Protein 3V7N (pdb70)

Secondary structure (DSSP, 8-state):
-EEETTSTTTTS---HHHHTT-PPPTTS--EEESSPPPPPHHHHHHHTT--HHHHHHHHHHHH-SSS-HHHHHHHHHHHS-TTTT----SS--GGGSS-EEEEEEETTEEEEEEE---STTSBTHHHHHHHHHHHHHHHHHTTT--EEEEEE-SSHHHHHHHHHHTT-TTEEEEEEEETT-S-HHHHHHHHT---TTEEEEEEES-HHHHHHHHHHHHT-HHHHHHTTEE--STT-HHHHHHHHHHHHHHHHHT-SSTT--EEEEEGGG-HHHHHHHHHHHHTT--EEEEEEE-TT-HHHHHHHHHSEEE--HHHHHHHHHHTTT-HHHHHHHHHHHHHHSEEETTTTT-THHHHHTTEEEE---HHHHHHHHHHHHHHS-----HHHHHHHHHHTTS--TTS-EEEEE-B-GGGGHHHHHHHHSSPPP--GGGTTGGGS----EEEES-HHHHHHHHHTTS--

Organism: Burkholderia thailandensis (strain ATCC 700388 / DSM 13276 / CCUG 48851 / CIP 106301 / E264) (NCBI:txid271848)

Nearest PDB structures (foldseek):
  3v7n-assembly1_A  TM=1.002E+00  e=3.358E-91  Burkholderia thailandensis E264
  4f4f-assembly2_B  TM=9.110E-01  e=6.147E-44  Brucella melitensis bv. 1 str. 16M
  1kl7-assembly2_B  TM=8.869E-01  e=8.373E-39  Saccharomyces cerevisiae
  8g1y-assembly2_B  TM=8.775E-01  e=2.909E-32  Streptococcus pneumoniae TIGR4
  1vb3-assembly1_A  TM=8.432E-01  e=4.252E-29  Escherichia coli

Solvent-accessible surface area: 18096 Å² total; per-residue (Å²): 69,8,30,1,0,74,27,31,4,122,84,98,127,40,26,4,25,91,10,2,56,3,47,103,5,108,58,26,0,5,27,3,14,57,118,17,19,114,16,58,91,94,46,11,61,171,9,48,120,45,80,2,11,14,1,2,17,46,0,2,37,66,10,4,119,54,7,60,61,78,49,2,75,50,6,0,130,144,3,9,46,40,104,44,0,137,22,19,127,52,81,32,96,20,59,52,4,1,4,37,26,84,25,18,95,31,97,42,0,49,0,4,0,0,2,0,0,2,0,22,0,2,9,19,48,0,0,1,0,19,4,1,0,16,0,0,47,46,14,4,71,126,123,75,61,40,14,5,0,3,12,24,2,62,0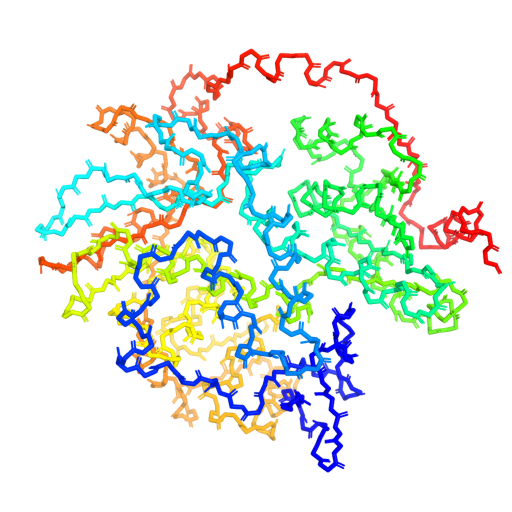,37,36,0,0,1,0,0,26,0,0,91,61,37,134,23,4,59,0,0,4,0,0,3,37,183,129,26,66,68,9,6,24,0,6,0,6,18,10,109,35,116,21,1,29,6,0,0,0,71,12,72,66,90,47,0,82,92,9,35,50,41,1,46,113,43,130,80,17,62,74,106,3,112,31,9,34,7,80,50,16,1,4,4,18,3,1,0,7,0,2,0,0,0,30,0,0,14,52,22,18,89,47,42,137,59,108,0,3,0,0,0,1,37,4,43,22,13,0,0,4,0,0,3,2,0,63,50,0,37,3,23,0,20,75,0,0,0,0,0,32,91,53,98,73,25,11,30,8,12,144,41,0,18,74,181,88,101,28,7,29,11,4,1,0,3,1,1,8,48,86,57,38,72,86,0,71,100,8,60,43,47,39,94,98,84,38,11,19,74,5,57,86,61,59,15,50,76,65,6,68,97,6,0,4,40,29,9,93,1,71,87,74,45,23,10,58,9,0,117,57,0,76,149,166,36,213,22,19,0,0,26,50,0,0,2,0,0,47,0,0,71,93,57,22,148,86,63,16,10,2,0,0,0,2,13,5,12,14,23,2,62,12,69,16,0,111,93,10,26,72,76,105,11,78,88,35,83,80,22,108,44,19,64,92,90,101,72,75,81,89,68,14,71,56,62,27,101,61,0,30,81,24,0,44,77,70,14,80,96

CATH classification: 3.90.1380.10 (+2 more: 3.40.50.1100, 3.40.50.1100)

Radius of gyration: 21.48 Å; Cα contacts (8 Å, |Δi|>4): 936; chains: 1; bounding box: 56×51×53 Å

Foldseek 3Di:
DKAFLQGGDVVHDQFCLNCFLQDHPPVRGFIDDPAQAAQDPVNLQVLLPDFLLVLLLVLVVSRGVPDDSVLSSVLSVVQQALVQLVQDPPPDRSSSVFDWAFQQAAQQATEIAGLLQSGPLFFNLLLQQLSSQSSVLVSQVVVVAAAEEEEEDLFRNVLSNCVNNQPRPRYAYEYEYAAPRHDLLSQLSQFLDPGLRYAFEHAPDHRVLSVVLVVVCVPVVVLCVVLNYTYDPQSGPSSLSSLLSSLSSNLSNSDDDQVAEAEEFAFQQDLSNVSSNLSNVSNPRRYQAYEYQNAPPPQSVCCLVFVKGFQGSSVSVVVCVLVVVDSVVSVVQVVCCVPVGIDGCVVVVSSVVCVVSRYDYDYHYLVQLLVQQLCCCVSRVDGAASRQSSRVSRQSVDDDNRHHYYYYRGGGCQNPQPSVCVNPVDGRDDDPVCPCSSVRDGHHHYDYSDSVRSSVVSVVSRVD

Sequence (464 aa):
NYISTRGAGIGERHTFSDILLGGLAKDGGLYLPSEYPQVSADDELARWRTLPYADLAFEILSKFCDDIAAADLRAITRRTYTADVYRHARRGGNAADITPLTTLGTENGAPVSLLELSNGPTLLAFKDMAMQLLGNLFEYTLAKHGETLNILGATSGDTGSAAEYAMRGKEGVRVFMLSPHKKMSAFQTAQMYSLQDPNIFNLAVNGVFDDCQDIVKAVSNDHAFKAQQKIGTVNSINWARVVAQVVYYFKGYFAATRSNDERVSFTVPSGNFGNVCAGHIARMMGLPIEKLVVATNENDVLDEFFRTGAYRVASNFERFVFDLLGRDPARVVQLFRDVEQKGGFDLAASGDFARVAEFGFVSGRSTHADRIATIRDVFEERRYRTMIDTHTADGLKVAREHLRPGVPMVVLETAQPIKFGESIREALGQEPSRPAAFDGLEALPQRFEVVDANAQQVKDFIAAHTGA

Structure (mmCIF, N/CA/C/O backbone):
data_3V7N
#
_entry.id   3V7N
#
_cell.length_a   55.560
_cell.length_b   90.240
_cell.length_c   98.600
_cell.angle_alpha   90.000
_cell.angle_beta   90.000
_cell.angle_gamma   90.000
#
_symmetry.space_group_name_H-M   'P 21 21 21'
#
loop_
_entity.id
_entity.type
_entity.pdbx_description
1 polymer 'Threonine synthase'
2 non-polymer 'MALONIC ACID'
3 non-polymer 1,2-ETHANEDIOL
4 non-polymer 'BORIC ACID'
5 water water
#
loop_
_atom_site.group_PDB
_atom_site.id
_atom_site.type_symbol
_atom_site.label_atom_id
_atom_site.label_alt_id
_atom_site.label_comp_id
_atom_site.label_asym_id
_atom_site.label_entity_id
_atom_site.label_seq_id
_atom_site.pdbx_PDB_ins_code
_atom_site.Cartn_x
_atom_site.Cartn_y
_atom_site.Cartn_z
_atom_site.occupancy
_atom_site.B_iso_or_equiv
_atom_site.auth_seq_id
_atom_site.auth_comp_id
_atom_site.auth_asym_id
_atom_site.auth_atom_id
_atom_site.pdbx_PDB_model_num
ATOM 1 N N . ASN A 1 6 ? 22.347 8.814 24.276 1.00 21.07 2 ASN A N 1
ATOM 2 C CA . ASN A 1 6 ? 23.203 7.778 23.573 1.00 17.55 2 ASN A CA 1
ATOM 3 C C . ASN A 1 6 ? 22.483 6.602 22.881 1.00 15.34 2 ASN A C 1
ATOM 4 O O . ASN A 1 6 ? 21.614 5.881 23.421 1.00 17.43 2 ASN A O 1
ATOM 9 N N . TYR A 1 7 ? 22.863 6.392 21.640 1.00 12.91 3 TYR A N 1
ATOM 10 C CA . TYR A 1 7 ? 22.228 5.425 20.757 1.00 11.63 3 TYR A CA 1
ATOM 11 C C . TYR A 1 7 ? 23.097 4.168 20.682 1.00 12.10 3 TYR A C 1
ATOM 12 O O . TYR A 1 7 ? 24.313 4.260 20.489 1.00 12.73 3 TYR A O 1
ATOM 21 N N . ILE A 1 8 ? 22.442 3.027 20.918 1.00 12.30 4 ILE A N 1
ATOM 22 C CA . ILE A 1 8 ? 23.073 1.717 20.917 1.00 12.92 4 ILE A CA 1
ATOM 23 C C . ILE A 1 8 ? 22.313 0.781 19.981 1.00 12.52 4 ILE A C 1
ATOM 24 O O . ILE A 1 8 ? 21.195 1.050 19.524 1.00 12.90 4 ILE A O 1
ATOM 29 N N . SER A 1 9 ? 22.844 -0.419 19.788 1.00 13.15 5 SER A N 1
ATOM 30 C CA . SER A 1 9 ? 22.286 -1.369 18.885 1.00 12.56 5 SER A CA 1
ATOM 31 C C . SER A 1 9 ? 21.430 -2.436 19.610 1.00 13.04 5 SER A C 1
ATOM 32 O O . SER A 1 9 ? 21.811 -2.910 20.663 1.00 13.90 5 SER A O 1
ATOM 35 N N . THR A 1 10 ? 20.343 -2.852 18.978 1.00 12.88 6 THR A N 1
ATOM 36 C CA . THR A 1 10 ? 19.570 -3.993 19.445 1.00 13.37 6 THR A CA 1
ATOM 37 C C . THR A 1 10 ? 20.375 -5.278 19.563 1.00 13.88 6 THR A C 1
ATOM 38 O O . THR A 1 10 ? 19.916 -6.196 20.269 1.00 14.35 6 THR A O 1
ATOM 42 N N . ARG A 1 11 ? 21.528 -5.373 18.891 1.00 14.59 7 ARG A N 1
ATOM 43 C CA . ARG A 1 11 ? 22.351 -6.593 18.904 1.00 16.29 7 ARG A CA 1
ATOM 44 C C . ARG A 1 11 ? 23.633 -6.442 19.667 1.00 16.60 7 ARG A C 1
ATOM 45 O O . ARG A 1 11 ? 24.453 -7.419 19.721 1.00 18.90 7 ARG A O 1
ATOM 53 N N . GLY A 1 12 ? 23.851 -5.313 20.317 1.00 17.00 8 GLY A N 1
ATOM 54 C CA . GLY A 1 12 ? 24.906 -5.194 21.321 1.00 18.26 8 GLY A CA 1
ATOM 55 C C . GLY A 1 12 ? 25.956 -4.148 21.076 1.00 18.33 8 GLY A C 1
ATOM 56 O O . GLY A 1 12 ? 26.600 -3.726 22.016 1.00 20.74 8 GLY A O 1
ATOM 57 N N . ALA A 1 13 ? 26.118 -3.721 19.824 1.00 18.35 9 ALA A N 1
ATOM 58 C CA . ALA A 1 13 ? 27.121 -2.677 19.507 1.00 18.10 9 ALA A CA 1
ATOM 59 C C . ALA A 1 13 ? 26.821 -1.332 20.190 1.00 18.55 9 ALA A C 1
ATOM 60 O O . ALA A 1 13 ? 25.668 -1.049 20.587 1.00 18.40 9 ALA A O 1
ATOM 62 N N . GLY A 1 14 ? 27.848 -0.489 20.312 1.00 19.99 10 GLY A N 1
ATOM 63 C CA . GLY A 1 14 ? 27.679 0.884 20.799 1.00 18.83 10 GLY A CA 1
ATOM 64 C C . GLY A 1 14 ? 27.997 1.142 22.237 1.00 19.93 10 GLY A C 1
ATOM 65 O O . GLY A 1 14 ? 28.024 2.280 22.681 1.00 19.21 10 GLY A O 1
ATOM 66 N N . ILE A 1 15 ? 28.265 0.089 23.012 1.00 23.07 11 ILE A N 1
ATOM 67 C CA . ILE A 1 15 ? 28.610 0.290 24.410 1.00 25.26 11 ILE A CA 1
ATOM 68 C C . ILE A 1 15 ? 30.061 0.758 24.443 1.00 23.18 11 ILE A C 1
ATOM 69 O O . ILE A 1 15 ? 30.870 0.232 23.705 1.00 26.35 11 ILE A O 1
ATOM 74 N N . GLY A 1 16 ? 30.365 1.778 25.237 1.00 22.50 12 GLY A N 1
ATOM 75 C CA . GLY A 1 16 ? 31.684 2.371 25.263 1.00 21.83 12 GLY A CA 1
ATOM 76 C C . GLY A 1 16 ? 31.936 3.270 24.062 1.00 20.52 12 GLY A C 1
ATOM 77 O O . GLY A 1 16 ? 33.028 3.718 23.864 1.00 20.48 12 GLY A O 1
ATOM 78 N N . GLU A 1 17 ? 30.908 3.559 23.267 1.00 18.61 13 GLU A N 1
ATOM 79 C CA . GLU A 1 17 ? 31.002 4.495 22.158 1.00 18.38 13 GLU A CA 1
ATOM 80 C C . GLU A 1 17 ? 30.012 5.606 22.381 1.00 18.29 13 GLU A C 1
ATOM 81 O O . GLU A 1 17 ? 29.197 5.550 23.316 1.00 18.19 13 GLU A O 1
ATOM 87 N N . ARG A 1 18 ? 30.048 6.596 21.499 1.00 18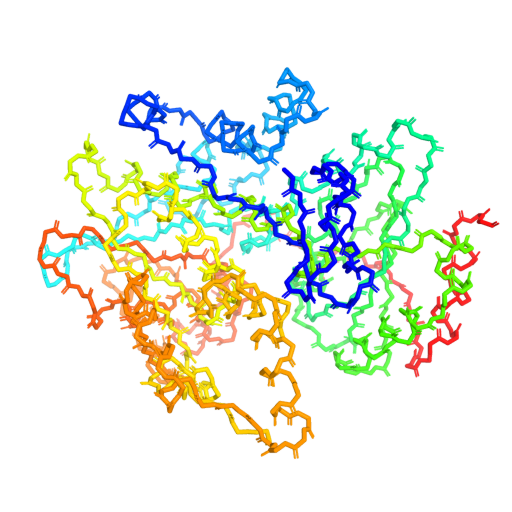.38 14 ARG A N 1
ATOM 88 C CA . ARG A 1 18 ? 29.063 7.678 21.522 1.00 18.87 14 ARG A CA 1
ATOM 89 C C . ARG A 1 18 ? 28.426 7.812 20.151 1.00 17.25 14 ARG A C 1
ATOM 90 O O . ARG A 1 18 ? 29.091 8.183 19.194 1.00 19.85 14 ARG A O 1
ATOM 98 N N . HIS A 1 19 ? 27.127 7.522 20.036 1.00 14.13 15 HIS A N 1
ATOM 99 C CA . HIS A 1 19 ? 26.367 7.784 18.852 1.00 13.84 15 HIS A CA 1
ATOM 100 C C . HIS A 1 19 ? 25.274 8.727 19.249 1.00 12.62 15 HIS A C 1
ATOM 101 O O . HIS A 1 19 ? 24.331 8.356 19.989 1.00 12.45 15 HIS A O 1
ATOM 108 N N . THR A 1 20 ? 25.318 9.952 18.715 1.00 11.87 16 THR A N 1
ATOM 109 C CA . THR A 1 20 ? 24.302 10.933 18.917 1.00 12.19 16 THR A CA 1
ATOM 110 C C . THR A 1 20 ? 23.145 10.680 17.933 1.00 10.80 16 THR A C 1
ATOM 111 O O . THR A 1 20 ? 23.223 9.945 16.952 1.00 10.44 16 THR A O 1
ATOM 115 N N . PHE A 1 21 ? 22.047 11.416 18.140 1.00 11.21 17 PHE A N 1
ATOM 116 C CA . PHE A 1 21 ? 20.937 11.413 17.192 1.00 10.96 17 PHE A CA 1
ATOM 117 C C . PHE A 1 21 ? 21.408 11.790 15.790 1.00 10.90 17 PHE A C 1
ATOM 118 O O . PHE A 1 21 ? 21.069 11.135 14.817 1.00 9.96 17 PHE A O 1
ATOM 126 N N . SER A 1 22 ? 22.228 12.834 15.683 1.00 10.58 18 SER A N 1
ATOM 127 C CA . SER A 1 22 ? 22.712 13.216 14.352 1.00 11.93 18 SER A CA 1
ATOM 128 C C . SER A 1 22 ? 23.641 12.171 13.744 1.00 12.01 18 SER A C 1
ATOM 129 O O . SER A 1 22 ? 23.607 11.958 12.549 1.00 12.23 18 SER A O 1
ATOM 132 N N . ASP A 1 23 ? 24.420 11.495 14.581 1.00 12.07 19 ASP A N 1
ATOM 133 C CA . ASP A 1 23 ? 25.337 10.469 14.073 1.00 12.34 19 ASP A CA 1
ATOM 134 C C . ASP A 1 23 ? 24.566 9.368 13.380 1.00 13.08 19 ASP A C 1
ATOM 135 O O . ASP A 1 23 ? 25.063 8.790 12.406 1.00 14.70 19 ASP A O 1
ATOM 140 N N . ILE A 1 24 ? 23.363 9.020 13.859 1.00 11.87 20 ILE A N 1
ATOM 141 C CA . ILE A 1 24 ? 22.605 7.929 13.281 1.00 12.52 20 ILE A CA 1
ATOM 142 C C . ILE A 1 24 ? 21.462 8.344 12.361 1.00 13.44 20 ILE A C 1
ATOM 143 O O . ILE A 1 24 ? 20.757 7.529 11.801 1.00 14.50 20 ILE A O 1
ATOM 148 N N . LEU A 1 25 ? 21.351 9.647 12.114 1.00 13.71 21 LEU A N 1
ATOM 149 C CA . LEU A 1 25 ? 20.207 10.203 11.447 1.00 14.98 21 LEU A CA 1
ATOM 150 C C . LEU A 1 25 ? 19.930 9.659 10.078 1.00 15.81 21 LEU A C 1
ATOM 151 O O . LEU A 1 25 ? 18.767 9.415 9.706 1.00 18.04 21 LEU A O 1
ATOM 156 N N . LEU A 1 26 ? 20.987 9.466 9.337 1.00 17.84 22 LEU A N 1
ATOM 157 C CA . LEU A 1 26 ? 20.823 9.004 7.986 1.00 20.57 22 LEU A CA 1
ATOM 158 C C . LEU A 1 26 ? 20.264 7.548 7.888 1.00 23.60 22 LEU A C 1
ATOM 159 O O . LEU A 1 26 ? 19.743 7.165 6.843 1.00 25.43 22 LEU A O 1
ATOM 164 N N . GLY A 1 27 ? 20.278 6.783 8.999 1.00 25.15 23 GLY A N 1
ATOM 165 C CA . GLY A 1 27 ? 19.429 5.546 9.162 1.00 27.36 23 GLY A CA 1
ATOM 166 C C . GLY A 1 27 ? 20.124 4.245 8.854 1.00 29.85 23 GLY A C 1
ATOM 167 O O . GLY A 1 27 ? 19.457 3.207 8.642 1.00 31.91 23 GLY A O 1
ATOM 168 N N . GLY A 1 28 ? 21.453 4.261 8.802 1.00 30.42 24 GLY A N 1
ATOM 169 C CA . GLY A 1 28 ? 22.200 2.994 8.618 1.00 27.72 24 GLY A CA 1
ATOM 170 C C . GLY A 1 28 ? 21.890 2.001 9.747 1.00 26.85 24 GLY A C 1
ATOM 171 O O . GLY A 1 28 ? 21.568 2.388 10.880 1.00 24.33 24 GLY A O 1
ATOM 172 N N . LEU A 1 29 ? 22.026 0.708 9.473 1.00 25.07 25 LEU A N 1
ATOM 173 C CA . LEU A 1 29 ? 22.084 -0.257 10.562 1.00 23.96 25 LEU A CA 1
ATOM 174 C C . LEU A 1 29 ? 23.287 0.013 11.474 1.00 22.31 25 LEU A C 1
ATOM 175 O O . LEU A 1 29 ? 24.278 0.648 11.070 1.00 23.90 25 LEU A O 1
ATOM 180 N N . ALA A 1 30 ? 23.274 -0.497 12.701 1.00 19.71 26 ALA A N 1
ATOM 181 C CA . ALA A 1 30 ? 24.474 -0.531 13.490 1.00 19.06 26 ALA A CA 1
ATOM 182 C C . ALA A 1 30 ? 25.481 -1.532 12.894 1.00 18.85 26 ALA A C 1
ATOM 183 O O . ALA A 1 30 ? 25.155 -2.342 12.022 1.00 18.61 26 ALA A O 1
ATOM 185 N N . LYS A 1 31 ? 26.689 -1.462 13.414 1.00 20.14 27 LYS A N 1
ATOM 186 C CA . LYS A 1 31 ? 27.846 -2.197 12.851 1.00 21.83 27 LYS A CA 1
ATOM 187 C C . LYS A 1 31 ? 27.622 -3.697 12.898 1.00 22.34 27 LYS A C 1
ATOM 188 O O . LYS A 1 31 ? 28.179 -4.442 12.102 1.00 24.60 27 LYS A O 1
ATOM 190 N N . ASP A 1 32 ? 26.816 -4.159 13.854 1.00 20.47 28 ASP A N 1
ATOM 191 C CA . ASP A 1 32 ? 26.541 -5.576 14.038 1.00 19.30 28 ASP A CA 1
ATOM 192 C C . ASP A 1 32 ? 25.264 -6.074 13.383 1.00 19.63 28 ASP A C 1
ATOM 193 O O . ASP A 1 32 ? 24.842 -7.181 13.630 1.00 21.91 28 ASP A O 1
ATOM 198 N N . GLY A 1 33 ? 24.644 -5.233 12.571 1.00 19.50 29 GLY A N 1
ATOM 199 C CA . GLY A 1 33 ? 23.438 -5.611 11.870 1.00 19.07 29 GLY A CA 1
ATOM 200 C C . GLY A 1 33 ? 22.143 -5.254 12.617 1.00 18.45 29 GLY A C 1
ATOM 201 O O . GLY A 1 33 ? 21.083 -5.439 1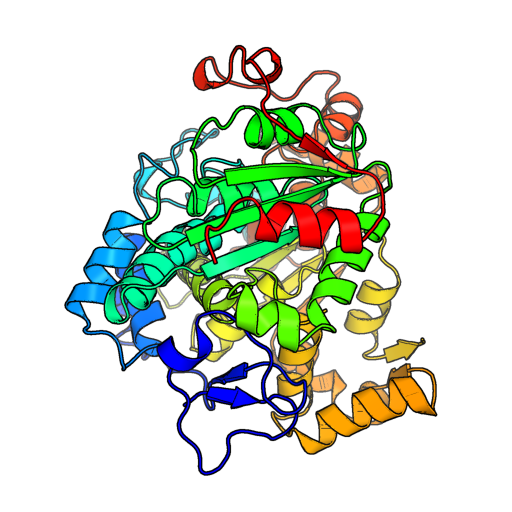2.086 1.00 20.31 29 GLY A O 1
ATOM 202 N N . GLY A 1 34 ? 22.275 -4.791 13.854 1.00 17.79 30 GLY A N 1
ATOM 203 C CA . GLY A 1 34 ? 21.123 -4.380 14.672 1.00 16.87 30 GLY A CA 1
ATOM 204 C C . GLY A 1 34 ? 20.638 -2.995 14.280 1.00 16.57 30 GLY A C 1
ATOM 205 O O . GLY A 1 34 ? 21.161 -2.346 13.380 1.00 16.61 30 GLY A O 1
ATOM 206 N N . LEU A 1 35 ? 19.596 -2.578 14.973 1.00 14.91 31 LEU A N 1
ATOM 207 C CA . LEU A 1 35 ? 18.970 -1.262 14.793 1.00 14.67 31 LEU A CA 1
ATOM 208 C C . LEU A 1 35 ? 19.354 -0.371 15.941 1.00 14.21 31 LEU A C 1
ATOM 209 O O . LEU A 1 35 ? 19.435 -0.800 17.077 1.00 13.58 31 LEU A O 1
ATOM 214 N N . TYR A 1 36 ? 19.533 0.920 15.672 1.00 13.58 32 TYR A N 1
ATOM 215 C CA . TYR A 1 36 ? 19.783 1.827 16.744 1.00 13.70 32 TYR A CA 1
ATOM 216 C C . TYR A 1 36 ? 18.506 2.155 17.535 1.00 13.34 32 TYR A C 1
ATOM 217 O O . TYR A 1 36 ? 17.417 2.335 16.965 1.00 14.13 32 TYR A O 1
ATOM 226 N N . LEU A 1 37 ? 18.698 2.318 18.831 1.00 12.72 33 LEU A N 1
ATOM 227 C CA . LEU A 1 37 ? 17.646 2.699 19.838 1.00 13.80 33 LEU A CA 1
ATOM 228 C C . LEU A 1 37 ? 18.339 3.538 20.869 1.00 12.53 33 LEU A C 1
ATOM 229 O O . LEU A 1 37 ? 19.534 3.390 21.091 1.00 12.68 33 LEU A O 1
ATOM 234 N N . PRO A 1 38 ? 17.601 4.420 21.558 1.00 12.09 34 PRO A N 1
ATOM 235 C CA . PRO A 1 38 ? 18.185 5.132 22.650 1.00 11.88 34 PRO A CA 1
ATOM 236 C C . PRO A 1 38 ? 18.496 4.205 23.856 1.00 12.51 34 PRO A C 1
ATOM 237 O O . PRO A 1 38 ? 17.770 3.263 24.092 1.00 13.17 34 PRO A O 1
ATOM 241 N N . SER A 1 39 ? 19.499 4.543 24.642 1.00 13.81 35 SER A N 1
ATOM 242 C CA . SER A 1 39 ? 19.824 3.729 25.769 1.00 14.51 35 SER A CA 1
ATOM 243 C C . SER A 1 39 ? 18.801 3.846 26.898 1.00 14.42 35 SER A C 1
ATOM 244 O O . SER A 1 39 ? 18.813 3.011 27.796 1.00 15.73 35 SER A O 1
ATOM 247 N N . GLU A 1 40 ? 17.917 4.849 26.866 1.00 12.80 36 GLU A N 1
ATOM 248 C CA . GLU A 1 40 ? 16.792 4.967 27.789 1.00 12.93 36 GLU A CA 1
ATOM 249 C C . GLU A 1 40 ? 15.727 5.688 27.077 1.00 11.53 36 GLU A C 1
ATOM 250 O O . GLU A 1 40 ? 15.978 6.408 26.093 1.00 11.54 36 GLU A O 1
ATOM 256 N N . TYR A 1 41 ? 14.510 5.574 27.549 1.00 10.18 37 TYR A N 1
ATOM 257 C CA . TYR A 1 41 ? 13.414 6.385 27.047 1.00 10.54 37 TYR A CA 1
ATOM 258 C C . TYR A 1 41 ? 13.343 7.620 27.926 1.00 11.19 37 TYR A C 1
ATOM 259 O O . TYR A 1 41 ? 13.201 7.511 29.150 1.00 11.22 37 TYR A O 1
ATOM 268 N N . PRO A 1 42 ? 13.464 8.819 27.351 1.00 11.97 38 PRO A N 1
ATOM 269 C CA . PRO A 1 42 ? 13.339 10.048 28.136 1.00 12.64 38 PRO A CA 1
ATOM 270 C C . PRO A 1 42 ? 11.992 10.200 28.782 1.00 12.38 38 PRO A C 1
ATOM 271 O O . PRO A 1 42 ? 10.976 9.831 28.228 1.00 13.84 38 PRO A O 1
ATOM 275 N N . GLN A 1 43 ? 11.960 10.645 30.020 1.00 11.77 39 GLN A N 1
ATOM 276 C CA . GLN A 1 43 ? 10.755 10.700 30.824 1.00 11.83 39 GLN A CA 1
ATOM 277 C C . GLN A 1 43 ? 10.148 12.089 30.799 1.00 12.92 39 GLN A C 1
ATOM 278 O O . GLN A 1 43 ? 10.906 13.067 30.770 1.00 16.08 39 GLN A O 1
ATOM 284 N N . VAL A 1 44 ? 8.845 12.157 30.688 1.00 11.24 40 VAL A N 1
ATOM 285 C CA . VAL A 1 44 ? 8.093 13.401 30.726 1.00 11.28 40 VAL A CA 1
ATOM 286 C C . VAL A 1 44 ? 7.480 13.561 32.110 1.00 11.99 40 VAL A C 1
ATOM 287 O O . VAL A 1 44 ? 6.706 12.730 32.525 1.00 12.74 40 VAL A O 1
ATOM 291 N N . SER A 1 45 ? 7.864 14.585 32.852 1.00 12.42 41 SER A N 1
ATOM 292 C CA . SER A 1 45 ? 7.332 14.775 34.184 1.00 13.20 41 SER A CA 1
ATOM 293 C C . SER A 1 45 ? 5.908 15.241 34.126 1.00 13.66 41 SER A C 1
ATOM 294 O O . SER A 1 45 ? 5.423 15.683 33.092 1.00 12.29 41 SER A O 1
ATOM 297 N N . ALA A 1 46 ? 5.220 15.160 35.263 1.00 13.99 42 ALA A N 1
ATOM 298 C CA . ALA A 1 46 ? 3.880 15.688 35.357 1.00 14.26 42 ALA A CA 1
ATOM 299 C C . ALA A 1 46 ? 3.828 17.162 35.007 1.00 14.52 42 ALA A C 1
ATOM 300 O O . ALA A 1 46 ? 2.936 17.628 34.333 1.00 14.30 42 ALA A O 1
ATOM 302 N N . ASP A 1 47 ? 4.816 17.929 35.443 1.00 15.48 43 ASP A N 1
ATOM 303 C CA A ASP A 1 47 ? 4.854 19.349 35.102 0.50 15.56 43 ASP A CA 1
ATOM 304 C CA B ASP A 1 47 ? 4.856 19.350 35.099 0.50 15.99 43 ASP A CA 1
ATOM 305 C C . ASP A 1 47 ? 5.048 19.587 33.599 1.00 14.71 43 ASP A C 1
ATOM 306 O O . ASP A 1 47 ? 4.390 20.425 33.021 1.00 15.08 43 ASP A O 1
ATOM 315 N N . GLU A 1 48 ? 5.964 18.824 32.996 1.00 13.30 44 GLU A N 1
ATOM 316 C CA . GLU A 1 48 ? 6.155 18.919 31.555 1.00 12.54 44 GLU A CA 1
ATOM 317 C C . GLU A 1 48 ? 4.866 18.563 30.784 1.00 11.69 44 GLU A C 1
ATOM 318 O O . GLU A 1 48 ? 4.458 19.279 29.881 1.00 10.79 44 GLU A O 1
ATOM 324 N N . LEU A 1 49 ? 4.253 17.447 31.152 1.00 11.04 45 LEU A N 1
ATOM 325 C CA . LEU A 1 49 ? 3.029 17.056 30.461 1.00 11.01 45 LEU A CA 1
ATOM 326 C C . LEU A 1 49 ? 1.933 18.132 30.548 1.00 10.83 45 LEU A C 1
ATOM 327 O O . LEU A 1 49 ? 1.212 18.368 29.600 1.00 11.04 45 LEU A O 1
ATOM 332 N N . ALA A 1 50 ? 1.842 18.777 31.716 1.00 11.72 46 ALA A N 1
ATOM 333 C CA . ALA A 1 50 ? 0.891 19.847 31.878 1.00 12.15 46 ALA A CA 1
ATOM 334 C C . ALA A 1 50 ? 1.195 21.047 30.956 1.00 13.13 46 ALA A C 1
ATOM 335 O O . ALA A 1 50 ? 0.316 21.586 30.327 1.00 14.80 46 ALA A O 1
ATOM 337 N N . ARG A 1 51 ? 2.486 21.403 30.908 1.00 13.62 47 ARG A N 1
ATOM 338 C CA . ARG A 1 51 ? 2.929 22.490 30.056 1.00 14.94 47 ARG A CA 1
ATOM 339 C C . ARG A 1 51 ? 2.708 22.198 28.582 1.00 13.82 47 ARG A C 1
ATOM 340 O O . ARG A 1 51 ? 2.392 23.088 27.814 1.00 15.76 47 ARG A O 1
ATOM 348 N N . TRP A 1 52 ? 2.853 20.937 28.162 1.00 11.31 48 TRP A N 1
ATOM 349 C CA . TRP A 1 52 ? 2.792 20.594 26.752 1.00 10.66 48 TRP A CA 1
ATOM 350 C C . TRP A 1 52 ? 1.392 20.515 26.177 1.00 10.23 48 TRP A C 1
ATOM 351 O O . TRP A 1 52 ? 1.183 20.571 24.994 1.00 9.75 48 TRP A O 1
ATOM 362 N N . ARG A 1 53 ? 0.401 20.365 27.063 1.00 10.61 49 ARG A N 1
ATOM 363 C CA . ARG A 1 53 ? -1.007 20.175 26.650 1.00 11.04 49 ARG A CA 1
ATOM 364 C C . ARG A 1 53 ? -1.457 21.214 25.675 1.00 11.14 49 ARG A C 1
ATOM 365 O O . ARG A 1 53 ? -2.179 20.921 24.723 1.00 12.37 49 ARG A O 1
ATOM 373 N N . THR A 1 54 ? -1.073 22.457 25.875 1.00 10.88 50 THR A N 1
ATOM 374 C CA . THR A 1 54 ? -1.589 23.521 25.030 1.00 11.71 50 THR A CA 1
ATOM 375 C C . THR A 1 54 ? -0.666 23.885 23.877 1.00 11.65 50 THR A C 1
ATOM 376 O O . THR A 1 54 ? -0.937 24.831 23.126 1.00 13.27 50 THR A O 1
ATOM 380 N N . LEU A 1 55 ? 0.405 23.133 23.627 1.00 9.78 51 LEU A N 1
ATOM 381 C CA . LEU A 1 55 ? 1.315 23.510 22.558 1.00 9.54 51 LEU A CA 1
ATOM 382 C C . LEU A 1 55 ? 0.782 23.214 21.174 1.00 8.99 51 LEU A C 1
ATOM 383 O O . LEU A 1 55 ? 0.183 22.157 20.939 1.00 9.33 51 LEU A O 1
ATOM 388 N N . PRO A 1 56 ? 1.007 24.144 20.252 1.00 8.78 52 PRO A N 1
ATOM 389 C CA . PRO A 1 56 ? 0.769 23.803 18.830 1.00 8.52 52 PRO A CA 1
ATOM 390 C C . PRO A 1 56 ? 1.659 22.632 18.401 1.00 7.66 52 PRO A C 1
ATOM 391 O O . PRO A 1 56 ? 2.734 22.384 18.975 1.00 7.59 52 PRO A O 1
ATOM 395 N N . TYR A 1 57 ? 1.226 21.936 17.341 1.00 6.74 53 TYR A N 1
ATOM 396 C CA . TYR A 1 57 ? 1.916 20.713 16.892 1.00 6.46 53 TYR A CA 1
ATOM 397 C C . TYR A 1 57 ? 3.389 20.922 16.737 1.00 6.28 53 TYR A C 1
ATOM 398 O O . TYR A 1 57 ? 4.174 20.118 17.224 1.00 5.82 53 TYR A O 1
ATOM 407 N N . ALA A 1 58 ? 3.814 21.980 16.044 1.00 6.29 54 ALA A N 1
ATOM 408 C CA . ALA A 1 58 ? 5.252 22.138 15.808 1.00 6.33 54 ALA A CA 1
ATOM 409 C C . ALA A 1 58 ? 6.056 22.276 17.084 1.00 6.79 54 ALA A C 1
ATOM 410 O O . ALA A 1 58 ? 7.210 21.811 17.159 1.00 7.13 54 ALA A O 1
ATOM 412 N N . ASP A 1 59 ? 5.495 22.946 18.060 1.00 7.13 55 ASP A N 1
ATOM 413 C CA . ASP A 1 59 ? 6.196 23.154 19.337 1.00 7.78 55 ASP A CA 1
ATOM 414 C C . ASP A 1 59 ? 6.165 21.893 20.192 1.00 7.59 55 ASP A C 1
ATOM 415 O O . ASP A 1 59 ? 7.159 21.576 20.888 1.00 7.78 55 ASP A O 1
ATOM 420 N N . LEU A 1 60 ? 5.079 21.130 20.136 1.00 7.30 56 LEU A N 1
ATOM 421 C CA . LEU A 1 60 ? 5.035 19.829 20.775 1.00 7.53 56 LEU A CA 1
ATOM 422 C C . LEU A 1 60 ? 6.092 18.907 20.141 1.00 7.15 56 LEU A C 1
ATOM 423 O O . LEU A 1 60 ? 6.804 18.166 20.854 1.00 7.36 56 LEU A O 1
ATOM 428 N N . ALA A 1 61 ? 6.173 18.922 18.816 1.00 6.72 57 ALA A N 1
ATOM 429 C CA . ALA A 1 61 ? 7.210 18.185 18.125 1.00 6.67 57 ALA A CA 1
ATOM 430 C C . ALA A 1 61 ? 8.593 18.579 18.576 1.00 7.04 57 ALA A C 1
ATOM 431 O O . ALA A 1 61 ? 9.487 17.725 18.775 1.00 7.79 57 ALA A O 1
ATOM 433 N N . PHE A 1 62 ? 8.843 19.872 18.713 1.00 7.09 58 PHE A N 1
ATOM 434 C CA . PHE A 1 62 ? 10.137 20.341 19.258 1.00 7.72 58 PHE A CA 1
ATOM 435 C C . PHE A 1 62 ? 10.409 19.745 20.628 1.00 7.93 58 PHE A C 1
ATOM 436 O O . PHE A 1 62 ? 11.523 19.264 20.878 1.00 8.09 58 PHE A O 1
ATOM 444 N N . GLU A 1 63 ? 9.448 19.760 21.516 1.00 8.12 59 GLU A N 1
ATOM 445 C CA . GLU A 1 63 ? 9.666 19.246 22.840 1.00 8.87 59 GLU A CA 1
ATOM 446 C C . GLU A 1 63 ? 10.045 17.791 22.833 1.00 9.56 59 GLU A C 1
ATOM 447 O O . GLU A 1 63 ? 10.964 17.320 23.550 1.00 10.04 59 GLU A O 1
ATOM 453 N N . ILE A 1 64 ? 9.340 16.995 22.064 1.00 9.90 60 ILE A N 1
ATOM 454 C CA . ILE A 1 64 ? 9.620 15.551 21.982 1.00 10.59 60 ILE A CA 1
ATOM 455 C C . ILE A 1 64 ? 10.944 15.307 21.253 1.00 10.69 60 ILE A C 1
ATOM 456 O O . ILE A 1 64 ? 11.768 14.483 21.761 1.00 10.83 60 ILE A O 1
ATOM 461 N N . LEU A 1 65 ? 11.210 15.930 20.125 1.00 10.17 61 LEU A N 1
ATOM 462 C CA . LEU A 1 65 ? 12.456 15.722 19.406 1.00 11.14 61 LEU A CA 1
ATOM 463 C C . LEU A 1 65 ? 13.615 16.109 20.326 1.00 9.81 61 LEU A C 1
ATOM 464 O O . LEU A 1 65 ? 14.647 15.426 20.318 1.00 9.23 61 LEU A O 1
ATOM 469 N N . SER A 1 66 ? 13.471 17.159 21.123 1.00 9.72 62 SER A N 1
ATOM 470 C CA . SER A 1 66 ? 14.522 17.644 22.023 1.00 10.82 62 SER A CA 1
ATOM 471 C C . SER A 1 66 ? 14.871 16.546 23.051 1.00 11.05 62 SER A C 1
ATOM 472 O O . SER A 1 66 ? 16.028 16.485 23.494 1.00 12.33 62 SER A O 1
ATOM 475 N N . LYS A 1 67 ? 13.903 15.743 23.485 1.00 10.29 63 LYS A N 1
ATOM 476 C CA . LYS A 1 67 ? 14.191 14.654 24.415 1.00 11.72 63 LYS A CA 1
ATOM 477 C C . LYS A 1 67 ? 15.104 13.617 23.787 1.00 11.36 63 LYS A C 1
ATOM 478 O O . LYS A 1 67 ? 15.773 12.907 24.544 1.00 12.98 63 LYS A O 1
ATOM 484 N N . PHE A 1 68 ? 15.037 13.434 22.484 1.00 10.29 64 PHE A N 1
ATOM 485 C CA . PHE A 1 68 ? 15.793 12.409 21.757 1.00 10.39 64 PHE A CA 1
ATOM 486 C C . PHE A 1 68 ? 17.077 12.906 21.092 1.00 12.06 64 PHE A C 1
ATOM 487 O O . PHE A 1 68 ? 17.889 12.098 20.590 1.00 11.65 64 PHE A O 1
ATOM 495 N N . CYS A 1 69 ? 17.236 14.222 21.016 1.00 13.27 65 CYS A N 1
ATOM 496 C CA . CYS A 1 69 ? 18.373 14.855 20.348 1.00 15.36 65 CYS A CA 1
ATOM 497 C C . CYS A 1 69 ? 18.893 15.968 21.227 1.00 17.46 65 CYS A C 1
ATOM 498 O O . CYS A 1 69 ? 18.207 16.976 21.385 1.00 19.17 65 CYS A O 1
ATOM 501 N N . ASP A 1 70 ? 20.079 15.759 21.807 1.00 19.05 66 ASP A N 1
ATOM 502 C CA . ASP A 1 70 ? 20.767 16.795 22.569 1.00 21.15 66 ASP A CA 1
ATOM 503 C C . ASP A 1 70 ? 21.926 17.401 21.787 1.00 20.42 66 ASP A C 1
ATOM 504 O O . ASP A 1 70 ? 22.621 18.288 22.308 1.00 20.79 66 ASP A O 1
ATOM 509 N N . ASP A 1 71 ? 22.143 16.970 20.552 1.00 18.68 67 ASP A N 1
ATOM 510 C CA . ASP A 1 71 ? 23.335 17.463 19.813 1.00 18.14 67 ASP A CA 1
ATOM 511 C C . ASP A 1 71 ? 23.071 18.583 18.833 1.00 17.77 67 ASP A C 1
ATOM 512 O O . ASP A 1 71 ? 24.016 19.223 18.364 1.00 20.20 67 ASP A O 1
ATOM 517 N N . ILE A 1 72 ? 21.799 18.777 18.470 1.00 13.91 68 ILE A N 1
ATOM 518 C CA . ILE A 1 72 ? 21.328 19.893 17.629 1.00 13.79 68 ILE A CA 1
ATOM 519 C C . ILE A 1 72 ? 20.828 21.001 18.560 1.00 12.40 68 ILE A C 1
ATOM 520 O O . ILE A 1 72 ? 20.019 20.768 19.466 1.00 13.36 68 ILE A O 1
ATOM 525 N N . ALA A 1 73 ? 21.328 22.209 18.353 1.00 11.82 69 ALA A N 1
ATOM 526 C CA . ALA A 1 73 ? 20.915 23.383 19.104 1.00 11.46 69 ALA A CA 1
ATOM 527 C C . ALA A 1 73 ? 19.387 23.464 19.162 1.00 11.16 69 ALA A C 1
ATOM 528 O O . ALA A 1 73 ? 18.701 23.275 18.168 1.00 10.08 69 ALA A O 1
ATOM 530 N N . ALA A 1 74 ? 18.860 23.757 20.326 1.00 11.23 70 ALA A N 1
ATOM 531 C CA . ALA A 1 74 ? 17.413 23.837 20.531 1.00 10.56 70 ALA A CA 1
ATOM 532 C C . ALA A 1 74 ? 16.768 24.779 19.536 1.00 10.61 70 ALA A C 1
ATOM 533 O O . ALA A 1 74 ? 15.723 24.442 18.979 1.00 10.35 70 ALA A O 1
ATOM 535 N N . ALA A 1 75 ? 17.329 25.950 19.331 1.00 10.28 71 ALA A N 1
ATOM 536 C CA . ALA A 1 75 ? 16.749 26.893 18.404 1.00 9.50 71 ALA A CA 1
ATOM 537 C C . ALA A 1 75 ? 16.626 26.313 16.977 1.00 9.11 71 ALA A C 1
ATOM 538 O O . ALA A 1 75 ? 15.673 26.620 16.263 1.00 9.50 71 ALA A O 1
ATOM 540 N N . ASP A 1 76 ? 17.572 25.491 16.606 1.00 8.92 72 ASP A N 1
ATOM 541 C CA . ASP A 1 76 ? 17.609 24.913 15.251 1.00 8.51 72 ASP A CA 1
ATOM 542 C C . ASP A 1 76 ? 16.534 23.827 15.182 1.00 8.30 72 ASP A C 1
ATOM 543 O O . ASP A 1 76 ? 15.807 23.763 14.186 1.00 8.39 72 ASP A O 1
ATOM 548 N N . LEU A 1 77 ? 16.391 23.005 16.200 1.00 8.37 73 LEU A N 1
ATOM 549 C CA . LEU A 1 77 ? 15.307 22.019 16.230 1.00 8.37 73 LEU A CA 1
ATOM 550 C C . LEU A 1 77 ? 13.955 22.700 16.165 1.00 8.23 73 LEU A C 1
ATOM 551 O O . LEU A 1 77 ? 13.091 22.235 15.383 1.00 7.47 73 LEU A O 1
ATOM 556 N N . ARG A 1 78 ? 13.750 23.794 16.867 1.00 8.56 74 ARG A N 1
ATOM 557 C CA . ARG A 1 78 ? 12.470 24.494 16.781 1.00 8.78 74 ARG A CA 1
ATOM 558 C C . ARG A 1 78 ? 12.223 25.080 15.394 1.00 8.04 74 ARG A C 1
ATOM 559 O O . ARG A 1 78 ? 11.121 25.027 14.853 1.00 7.91 74 ARG A O 1
ATOM 567 N N . ALA A 1 79 ? 13.257 25.651 14.792 1.00 7.68 75 ALA A N 1
ATOM 568 C CA . ALA A 1 79 ? 13.121 26.142 13.431 1.00 7.22 75 ALA A CA 1
ATOM 569 C C . ALA A 1 79 ? 12.738 25.028 12.471 1.00 6.87 75 ALA A C 1
ATOM 570 O O . ALA A 1 79 ? 11.909 25.201 11.571 1.00 7.37 75 ALA A O 1
ATOM 572 N N . ILE A 1 80 ? 13.349 23.874 12.653 1.00 6.65 76 ILE A N 1
ATOM 573 C CA . ILE A 1 80 ? 13.060 22.692 11.793 1.00 6.84 76 ILE A CA 1
ATOM 574 C C . ILE A 1 80 ? 11.616 22.237 11.971 1.00 6.66 76 ILE A C 1
ATOM 575 O O . ILE A 1 80 ? 10.925 21.994 10.988 1.00 6.85 76 ILE A O 1
ATOM 580 N N . THR A 1 81 ? 11.158 22.067 13.229 1.00 6.31 77 THR A N 1
ATOM 581 C CA . THR A 1 81 ? 9.780 21.582 13.377 1.00 6.33 77 THR A CA 1
ATOM 582 C C . THR A 1 81 ? 8.756 22.620 12.945 1.00 6.61 77 THR A C 1
ATOM 583 O O . THR A 1 81 ? 7.693 22.247 12.408 1.00 6.75 77 THR A O 1
ATOM 587 N N . ARG A 1 82 ? 9.005 23.885 13.197 1.00 7.07 78 ARG A N 1
ATOM 588 C CA . ARG A 1 82 ? 8.079 24.918 12.762 1.00 7.62 78 ARG A CA 1
ATOM 589 C C . ARG A 1 82 ? 8.016 25.039 11.257 1.00 7.78 78 ARG A C 1
ATOM 590 O O . ARG A 1 82 ? 6.951 25.332 10.682 1.00 8.68 78 ARG A O 1
ATOM 598 N N . ARG A 1 83 ? 9.125 24.846 10.558 1.00 7.42 79 ARG A N 1
ATOM 599 C CA . ARG A 1 83 ? 9.120 24.829 9.081 1.00 7.69 79 ARG A CA 1
ATOM 600 C C . ARG A 1 83 ? 8.361 23.615 8.574 1.00 7.32 79 ARG A C 1
ATOM 601 O O . ARG A 1 83 ? 7.654 23.658 7.545 1.00 8.31 79 ARG A O 1
ATOM 609 N N . THR A 1 84 ? 8.499 22.482 9.262 1.00 6.89 80 THR A N 1
ATOM 610 C CA . THR A 1 84 ? 7.933 21.220 8.791 1.00 6.58 80 THR A CA 1
ATOM 611 C C . THR A 1 84 ? 6.434 21.169 8.959 1.00 6.49 80 THR A C 1
ATOM 612 O O . THR A 1 84 ? 5.714 20.828 8.007 1.00 6.85 80 THR A O 1
ATOM 616 N N . TYR A 1 85 ? 5.913 21.493 10.148 1.00 6.09 81 TYR A N 1
ATOM 617 C CA . TYR A 1 85 ? 4.512 21.227 10.513 1.00 6.31 81 TYR A CA 1
ATOM 618 C C . TYR A 1 85 ? 3.667 22.474 10.403 1.00 6.54 81 TYR A C 1
ATOM 619 O O . TYR A 1 85 ? 3.506 23.199 11.378 1.00 7.37 81 TYR A O 1
ATOM 628 N N . THR A 1 86 ? 3.190 22.761 9.177 1.00 6.55 82 THR A N 1
ATOM 629 C CA . THR A 1 86 ? 2.358 23.932 8.920 1.00 6.81 82 THR A CA 1
ATOM 630 C C . THR A 1 86 ? 1.037 23.488 8.299 1.00 7.01 82 THR A C 1
ATOM 631 O O . THR A 1 86 ? 0.936 22.443 7.673 1.00 6.77 82 THR A O 1
ATOM 635 N N . ALA A 1 87 ? 0.056 24.357 8.446 1.00 7.36 83 ALA A N 1
ATOM 636 C CA . ALA A 1 87 ? -1.254 24.139 7.844 1.00 7.52 83 ALA A CA 1
ATOM 637 C C . ALA A 1 87 ? -1.169 24.011 6.341 1.00 8.00 83 ALA A C 1
ATOM 638 O O . ALA A 1 87 ? -1.933 23.271 5.704 1.00 7.98 83 ALA A O 1
ATOM 640 N N . ASP A 1 88 ? -0.285 24.785 5.713 1.00 8.07 84 ASP A N 1
ATOM 641 C CA . ASP A 1 88 ? -0.122 24.683 4.277 1.00 9.12 84 ASP A CA 1
ATOM 642 C C . ASP A 1 88 ? 0.329 23.335 3.800 1.00 8.33 84 ASP A C 1
ATOM 643 O O . ASP A 1 88 ? -0.075 22.874 2.733 1.00 9.66 84 ASP A O 1
ATOM 648 N N . VAL A 1 89 ? 1.246 22.688 4.549 1.00 7.12 85 VAL A N 1
ATOM 649 C CA . VAL A 1 89 ? 1.689 21.368 4.137 1.00 7.13 85 VAL A CA 1
ATOM 650 C C . VAL A 1 89 ? 0.608 20.321 4.459 1.00 7.31 85 VAL A C 1
ATOM 651 O O . VAL A 1 89 ? 0.359 19.437 3.627 1.00 8.15 85 VAL A O 1
ATOM 655 N N . TYR A 1 90 ? -0.034 20.430 5.608 1.00 6.34 86 TYR A N 1
ATOM 656 C CA . TYR A 1 90 ? -1.000 19.430 6.083 1.00 6.39 86 TYR A CA 1
ATOM 657 C C . TYR A 1 90 ? -2.425 19.926 5.807 1.00 6.98 86 TYR A C 1
ATOM 658 O O . TYR A 1 90 ? -3.298 19.972 6.677 1.00 7.45 86 TYR A O 1
ATOM 667 N N . ARG A 1 91 ? -2.640 20.340 4.551 1.00 6.86 87 ARG A N 1
ATOM 668 C CA . ARG A 1 91 ? -3.800 21.151 4.138 1.00 7.59 87 ARG A CA 1
ATOM 669 C C . ARG A 1 91 ? -5.032 20.323 3.826 1.00 7.84 87 ARG A C 1
ATOM 670 O O . ARG A 1 91 ? -6.139 20.897 3.718 1.00 8.40 87 ARG A O 1
ATOM 678 N N . HIS A 1 92 ? -4.951 18.997 3.669 1.00 7.22 88 HIS A N 1
ATOM 679 C CA . HIS A 1 92 ? -6.065 18.224 3.119 1.00 8.03 88 HIS A CA 1
ATOM 680 C C . HIS A 1 92 ? -6.996 17.696 4.185 1.00 8.90 88 HIS A C 1
ATOM 681 O O . HIS A 1 92 ? -7.284 16.517 4.243 1.00 9.71 88 HIS A O 1
ATOM 688 N N . ALA A 1 93 ? -7.454 18.573 5.046 1.00 9.23 89 ALA A N 1
ATOM 689 C CA . ALA A 1 93 ? -8.409 18.213 6.099 1.00 10.18 89 ALA A CA 1
ATOM 690 C C . ALA A 1 93 ? -9.800 18.082 5.469 1.00 11.92 89 ALA A C 1
ATOM 691 O O . ALA A 1 93 ? -10.322 19.053 4.833 1.00 16.32 89 ALA A O 1
ATOM 693 N N . ARG A 1 94 ? -10.380 16.914 5.489 1.00 11.58 90 ARG A N 1
ATOM 694 C CA . ARG A 1 94 ? -11.609 16.640 4.711 1.00 13.59 90 ARG A CA 1
ATOM 695 C C . ARG A 1 94 ? -12.846 16.633 5.567 1.00 13.07 90 ARG A C 1
ATOM 696 O O . ARG A 1 94 ? -13.971 16.509 5.013 1.00 16.23 90 ARG A O 1
ATOM 704 N N . ARG A 1 95 ? -12.744 16.822 6.861 1.00 10.74 91 ARG A N 1
ATOM 705 C CA . ARG A 1 95 ? -13.944 16.706 7.752 1.00 11.18 91 ARG A CA 1
ATOM 706 C C . ARG A 1 95 ? -14.229 17.990 8.502 1.00 11.88 91 ARG A C 1
ATOM 707 O O . ARG A 1 95 ? -14.754 17.987 9.617 1.00 14.12 91 ARG A O 1
ATOM 715 N N . GLY A 1 96 ? -13.836 19.112 7.917 1.00 11.35 92 GLY A N 1
ATOM 716 C CA . GLY A 1 96 ? -14.092 20.395 8.550 1.00 11.42 92 GLY A CA 1
ATOM 717 C C . GLY A 1 96 ? -13.122 20.801 9.632 1.00 11.10 92 GLY A C 1
ATOM 718 O O . GLY A 1 96 ? -13.340 21.735 10.384 1.00 12.82 92 GLY A O 1
ATOM 719 N N . GLY A 1 97 ? -12.027 20.051 9.739 1.00 10.14 93 GLY A N 1
ATOM 720 C CA . GLY A 1 97 ? -11.037 20.299 10.742 1.00 9.94 93 GLY A CA 1
ATOM 721 C C . GLY A 1 97 ? -10.145 21.487 10.438 1.00 9.91 93 GLY A C 1
ATOM 722 O O . GLY A 1 97 ? -10.084 21.953 9.327 1.00 10.60 93 GLY A O 1
ATOM 723 N N . ASN A 1 98 ? -9.458 21.935 11.476 1.00 9.33 94 ASN A N 1
ATOM 724 C CA . ASN A 1 98 ? -8.495 23.046 11.356 1.00 8.91 94 ASN A CA 1
ATOM 725 C C . ASN A 1 98 ? -7.143 22.454 10.969 1.00 8.18 94 ASN A C 1
ATOM 726 O O . ASN A 1 98 ? -6.519 21.767 11.812 1.00 7.76 94 ASN A O 1
ATOM 731 N N . ALA A 1 99 ? -6.682 22.698 9.777 1.00 8.14 95 ALA A N 1
ATOM 732 C CA . ALA A 1 99 ? -5.412 22.187 9.321 1.00 7.64 95 ALA A CA 1
ATOM 733 C C . ALA A 1 99 ? -4.225 22.669 10.165 1.00 7.48 95 ALA A C 1
ATOM 734 O O . ALA A 1 99 ? -3.188 21.988 10.210 1.00 7.45 95 ALA A O 1
ATOM 736 N N . ALA A 1 100 ? -4.363 23.775 10.868 1.00 8.00 96 ALA A N 1
ATOM 737 C CA . ALA A 1 100 ? -3.298 24.191 11.786 1.00 7.70 96 ALA A CA 1
ATOM 738 C C . ALA A 1 100 ? -3.122 23.232 12.951 1.00 7.83 96 ALA A C 1
ATOM 739 O O . ALA A 1 100 ? -2.070 23.287 13.607 1.00 7.96 96 ALA A O 1
ATOM 741 N N . ASP A 1 101 ? -4.054 22.349 13.211 1.00 7.54 97 ASP A N 1
ATOM 742 C CA . ASP A 1 101 ? -3.872 21.279 14.202 1.00 7.36 97 ASP A CA 1
ATOM 743 C C . ASP A 1 101 ? -2.841 20.254 13.717 1.00 6.69 97 ASP A C 1
ATOM 744 O O . ASP A 1 101 ? -2.353 19.508 14.558 1.00 6.42 97 ASP A O 1
ATOM 749 N N . ILE A 1 102 ? -2.597 20.226 12.415 1.00 6.47 98 ILE A N 1
ATOM 750 C CA . ILE A 1 102 ? -1.698 19.310 11.695 1.00 6.08 98 ILE A CA 1
ATOM 751 C C . ILE A 1 102 ? -2.297 17.900 11.634 1.00 5.93 98 ILE A C 1
ATOM 752 O O . ILE A 1 102 ? -2.506 17.327 10.542 1.00 5.73 98 ILE A O 1
ATOM 757 N N . THR A 1 103 ? -2.557 17.322 12.813 1.00 5.91 99 THR A N 1
ATOM 758 C CA . THR A 1 103 ? -3.297 16.071 12.958 1.00 6.08 99 THR A CA 1
ATOM 759 C C . THR A 1 103 ? -4.591 16.345 13.715 1.00 6.06 99 THR A C 1
ATOM 760 O O . THR A 1 103 ? -4.722 16.082 14.927 1.00 6.79 99 THR A O 1
ATOM 764 N N . PRO A 1 104 ? -5.614 16.899 13.044 1.00 6.29 100 PRO A N 1
ATOM 765 C CA . PRO A 1 104 ? -6.856 17.167 13.719 1.00 6.90 100 PRO A CA 1
ATOM 766 C C . PRO A 1 104 ? -7.500 15.878 14.248 1.00 6.92 100 PRO A C 1
ATOM 767 O O . PRO A 1 104 ? -7.341 14.816 13.642 1.00 7.19 100 PRO A O 1
ATOM 771 N N . LEU A 1 105 ? -8.173 15.962 15.387 1.00 7.41 101 LEU A N 1
ATOM 772 C CA . LEU A 1 105 ? -8.949 14.846 15.945 1.00 7.49 101 LEU A CA 1
ATOM 773 C C . LEU A 1 105 ? -10.411 15.036 15.571 1.00 7.63 101 LEU A C 1
ATOM 774 O O . LEU A 1 105 ? -10.977 16.107 15.836 1.00 8.51 101 LEU A O 1
ATOM 779 N N . THR A 1 106 ? -10.989 14.056 14.919 1.00 7.63 102 THR A N 1
ATOM 780 C CA . THR A 1 106 ? -12.402 14.110 14.543 1.00 8.43 102 THR A CA 1
ATOM 781 C C . THR A 1 106 ? -13.180 13.129 15.360 1.00 9.15 102 THR A C 1
ATOM 782 O O . THR A 1 106 ? -13.006 11.928 15.215 1.00 8.86 102 THR A O 1
ATOM 786 N N . THR A 1 107 ? -14.055 13.627 16.223 1.00 10.55 103 THR A N 1
ATOM 787 C CA . THR A 1 107 ? -14.828 12.712 17.079 1.00 11.78 103 THR A CA 1
ATOM 788 C C . THR A 1 107 ? -16.009 12.169 16.287 1.00 12.28 103 THR A C 1
ATOM 789 O O . THR A 1 107 ? -16.735 12.947 15.624 1.00 15.96 103 THR A O 1
ATOM 793 N N . LEU A 1 108 ? -16.163 10.854 16.247 1.00 10.96 104 LEU A N 1
ATOM 794 C CA . LEU A 1 108 ? -17.301 10.195 15.562 1.00 11.44 104 LEU A CA 1
ATOM 795 C C . LEU A 1 108 ? -18.493 10.178 16.514 1.00 11.33 104 LEU A C 1
ATOM 796 O O . LEU A 1 108 ? -19.525 10.787 16.264 1.00 12.78 104 LEU A O 1
ATOM 801 N N . GLY A 1 109 ? -18.351 9.490 17.651 1.00 11.73 105 GLY A N 1
ATOM 802 C CA . GLY A 1 109 ? -19.477 9.349 18.569 1.00 12.72 105 GLY A CA 1
ATOM 803 C C . GLY A 1 109 ? -19.119 8.413 19.703 1.00 13.08 105 GLY A C 1
ATOM 804 O O . GLY A 1 109 ? -18.024 7.837 19.765 1.00 12.32 105 GLY A O 1
ATOM 805 N N . THR A 1 110 ? -20.056 8.194 20.587 1.00 14.79 106 THR A N 1
ATOM 806 C CA . THR A 1 110 ? -19.868 7.314 21.740 1.00 16.03 106 THR A CA 1
ATOM 807 C C . THR A 1 110 ? -20.316 5.893 21.409 1.00 16.47 106 THR A C 1
ATOM 808 O O . THR A 1 110 ? -21.386 5.648 20.850 1.00 16.79 106 THR A O 1
ATOM 812 N N . GLU A 1 111 ? -19.473 4.942 21.751 1.00 15.81 107 GLU A N 1
ATOM 813 C CA . GLU A 1 111 ? -19.708 3.540 21.506 1.00 15.50 107 GLU A CA 1
ATOM 814 C C . GLU A 1 111 ? -19.242 2.776 22.744 1.00 17.83 107 GLU A C 1
ATOM 815 O O . GLU A 1 111 ? -18.148 3.039 23.291 1.00 16.08 107 GLU A O 1
ATOM 821 N N . ASN A 1 112 ? -20.079 1.849 23.210 1.00 18.66 108 ASN A N 1
ATOM 822 C CA . ASN A 1 112 ? -19.884 1.191 24.513 1.00 18.75 108 ASN A CA 1
ATOM 823 C C . ASN A 1 112 ? -19.519 2.192 25.616 1.00 18.16 108 ASN A C 1
ATOM 824 O O . ASN A 1 112 ? -18.630 1.907 26.407 1.00 19.40 108 ASN A O 1
ATOM 829 N N . GLY A 1 113 ? -20.080 3.389 25.587 1.00 17.41 109 GLY A N 1
ATOM 830 C CA . GLY A 1 113 ? -19.720 4.421 26.619 1.00 17.30 109 GLY A CA 1
ATOM 831 C C . GLY A 1 113 ? -18.391 5.176 26.464 1.00 19.34 109 GLY A C 1
ATOM 832 O O . GLY A 1 113 ? -18.003 5.955 27.352 1.00 21.79 109 GLY A O 1
ATOM 833 N N . ALA A 1 114 ? -17.638 4.955 25.370 1.00 17.55 110 ALA A N 1
ATOM 834 C CA . ALA A 1 114 ? -16.341 5.606 25.102 1.00 16.58 110 ALA A CA 1
ATOM 835 C C . ALA A 1 114 ? -16.413 6.547 23.901 1.00 13.48 110 ALA A C 1
ATOM 836 O O . ALA A 1 114 ? -16.966 6.141 22.872 1.00 14.68 110 ALA A O 1
ATOM 838 N N . PRO A 1 115 ? -15.838 7.749 24.009 1.00 12.79 111 PRO A N 1
ATOM 839 C CA . PRO A 1 115 ? -15.859 8.599 22.794 1.00 11.92 111 PRO A CA 1
ATOM 840 C C . PRO A 1 115 ? -14.816 8.081 21.824 1.00 10.87 111 PRO A C 1
ATOM 841 O O . PRO A 1 115 ? -13.625 7.998 22.168 1.00 10.24 111 PRO A O 1
ATOM 845 N N . VAL A 1 116 ? -15.255 7.784 20.625 1.00 9.64 112 VAL A N 1
ATOM 846 C CA . VAL A 1 116 ? -14.433 7.226 19.553 1.00 9.45 112 VAL A CA 1
ATOM 847 C C . VAL A 1 116 ? -14.109 8.341 18.552 1.00 9.02 112 VAL A C 1
ATOM 848 O O . VAL A 1 116 ? -15.032 9.007 18.045 1.00 10.02 112 VAL A O 1
ATOM 852 N N . SER A 1 117 ? -12.819 8.472 18.236 1.00 8.59 113 SER A N 1
ATOM 853 C CA . SER A 1 117 ? -12.353 9.540 17.333 1.00 8.35 113 SER A CA 1
ATOM 854 C C . SER A 1 117 ? -11.369 8.986 16.322 1.00 7.99 113 SER A C 1
ATOM 855 O O . SER A 1 117 ? -10.738 7.944 16.561 1.00 8.67 113 SER A O 1
ATOM 858 N N . LEU A 1 118 ? -11.224 9.706 15.202 1.00 7.70 114 LEU A N 1
ATOM 859 C CA . LEU A 1 118 ? -10.176 9.489 14.218 1.00 7.76 114 LEU A CA 1
ATOM 860 C C . LEU A 1 118 ? -9.099 10.542 14.387 1.00 7.20 114 LEU A C 1
ATOM 861 O O . LEU A 1 118 ? -9.410 11.762 14.443 1.00 7.77 114 LEU A O 1
ATOM 866 N N . LEU A 1 119 ? -7.845 10.100 14.442 1.00 6.81 115 LEU A N 1
ATOM 867 C CA . LEU A 1 119 ? -6.713 11.032 14.446 1.00 6.46 115 LEU A CA 1
ATOM 868 C C . LEU A 1 119 ? -6.247 11.134 12.989 1.00 6.08 115 LEU A C 1
ATOM 869 O O . LEU A 1 119 ? -5.791 10.168 12.405 1.00 6.06 115 LEU A O 1
ATOM 874 N N . GLU A 1 120 ? -6.341 12.322 12.422 1.00 6.06 116 GLU A N 1
ATOM 875 C CA . GLU A 1 120 ? -6.120 12.493 11.013 1.00 5.93 116 GLU A CA 1
ATOM 876 C C . GLU A 1 120 ? -4.653 12.700 10.711 1.00 5.87 116 GLU A C 1
ATOM 877 O O . GLU A 1 120 ? -4.131 13.830 10.719 1.00 6.46 116 GLU A O 1
ATOM 883 N N . LEU A 1 121 ? -3.972 11.599 10.411 1.00 5.65 117 LEU A N 1
ATOM 884 C CA . LEU A 1 121 ? -2.531 11.612 10.116 1.00 5.42 117 LEU A CA 1
ATOM 885 C C . LEU A 1 121 ? -2.263 11.770 8.605 1.00 5.38 117 LEU A C 1
ATOM 886 O O . LEU A 1 121 ? -1.087 11.762 8.223 1.00 5.69 117 LEU A O 1
ATOM 891 N N . SER A 1 122 ? -3.334 11.805 7.798 1.00 5.59 118 SER A N 1
ATOM 892 C CA . SER A 1 122 ? -3.215 11.634 6.373 1.00 5.73 118 SER A CA 1
ATOM 893 C C . SER A 1 122 ? -3.639 12.899 5.610 1.00 5.61 118 SER A C 1
ATOM 894 O O . SER A 1 122 ? -4.135 12.788 4.491 1.00 6.22 118 SER A O 1
ATOM 897 N N . ASN A 1 123 ? -3.382 14.074 6.183 1.00 5.51 119 ASN A N 1
ATOM 898 C CA . ASN A 1 123 ? -3.760 15.341 5.526 1.00 5.61 119 ASN A CA 1
ATOM 899 C C . ASN A 1 123 ? -2.586 16.025 4.857 1.00 5.58 119 ASN A C 1
ATOM 900 O O . ASN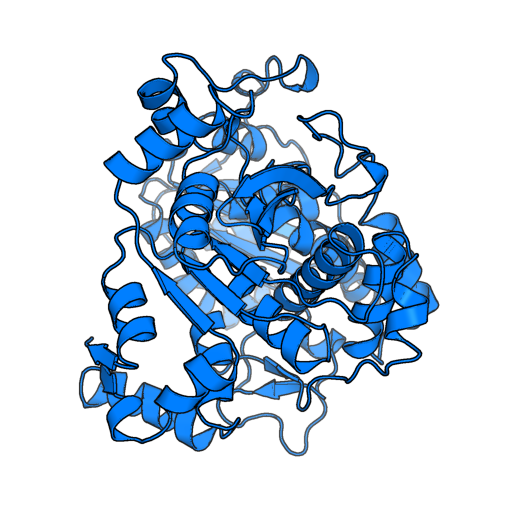 A 1 123 ? -2.734 17.110 4.340 1.00 5.94 119 ASN A O 1
ATOM 905 N N . GLY A 1 124 ? -1.430 15.400 4.882 1.00 5.45 120 GLY A N 1
ATOM 906 C CA . GLY A 1 124 ? -0.217 15.873 4.242 1.00 5.55 120 GLY A CA 1
ATOM 907 C C . GLY A 1 124 ? -0.233 15.663 2.714 1.00 5.90 120 GLY A C 1
ATOM 908 O O . GLY A 1 124 ? -1.230 15.231 2.145 1.00 5.97 120 GLY A O 1
ATOM 909 N N . PRO A 1 125 ? 0.889 15.996 2.079 1.00 6.33 121 PRO A N 1
ATOM 910 C CA . PRO A 1 125 ? 0.882 16.085 0.590 1.00 6.52 121 PRO A CA 1
ATOM 911 C C . PRO A 1 125 ? 0.591 14.813 -0.130 1.00 6.74 121 PRO A C 1
ATOM 912 O O . PRO A 1 125 ? 0.208 14.903 -1.311 1.00 7.94 121 PRO A O 1
ATOM 916 N N . THR A 1 126 ? 0.787 13.647 0.490 1.00 6.19 122 THR A N 1
ATOM 917 C CA . THR A 1 126 ? 0.544 12.383 -0.162 1.00 6.40 122 THR A CA 1
ATOM 918 C C . THR A 1 126 ? -0.549 11.599 0.500 1.00 6.25 122 THR A C 1
ATOM 919 O O . THR A 1 126 ? -0.737 10.421 0.243 1.00 6.61 122 THR A O 1
ATOM 923 N N . LEU A 1 127 ? -1.345 12.274 1.344 1.00 6.09 123 LEU A N 1
ATOM 924 C CA A LEU A 1 127 ? -2.623 11.733 1.829 0.50 6.28 123 LEU A CA 1
ATOM 925 C CA B LEU A 1 127 ? -2.622 11.740 1.846 0.50 6.33 123 LEU A CA 1
ATOM 926 C C . LEU A 1 127 ? -2.492 10.419 2.624 1.00 6.40 123 LEU A C 1
ATOM 927 O O . LEU A 1 127 ? -3.438 9.601 2.665 1.00 6.38 123 LEU A O 1
ATOM 936 N N . ALA A 1 128 ? -1.375 10.244 3.306 1.00 6.33 124 ALA A N 1
ATOM 937 C CA . ALA A 1 128 ? -1.180 9.061 4.147 1.00 6.55 124 ALA A CA 1
ATOM 938 C C . ALA A 1 128 ? -0.167 9.392 5.198 1.00 6.49 124 ALA A C 1
ATOM 939 O O . ALA A 1 128 ? 0.594 10.411 5.144 1.00 6.64 124 ALA A O 1
ATOM 941 N N . PHE A 1 129 ? -0.127 8.531 6.215 1.00 6.38 125 PHE A N 1
ATOM 942 C CA . PHE A 1 129 ? 0.554 8.941 7.466 1.00 6.39 125 PHE A CA 1
ATOM 943 C C . PHE A 1 129 ? 2.054 9.111 7.365 1.00 6.16 125 PHE A C 1
ATOM 944 O O . PHE A 1 129 ? 2.640 9.757 8.250 1.00 6.01 125 PHE A O 1
ATOM 952 N N . LYS A 1 130 ? 2.701 8.547 6.346 1.00 6.27 126 LYS A N 1
ATOM 953 C CA . LYS A 1 130 ? 4.141 8.654 6.291 1.00 7.04 126 LYS A CA 1
ATOM 954 C C . LYS A 1 130 ? 4.574 10.042 5.974 1.00 6.45 126 LYS A C 1
ATOM 955 O O . LYS A 1 130 ? 5.763 10.349 6.164 1.00 6.80 126 LYS A O 1
ATOM 961 N N . ASP A 1 131 ? 3.693 10.957 5.580 1.00 5.86 127 ASP A N 1
ATOM 962 C CA . ASP A 1 131 ? 4.069 12.365 5.450 1.00 5.93 127 ASP A CA 1
ATOM 963 C C . ASP A 1 131 ? 4.455 12.959 6.821 1.00 5.83 127 ASP A C 1
ATOM 964 O O . ASP A 1 131 ? 5.201 13.938 6.861 1.00 5.79 127 ASP A O 1
ATOM 969 N N . MET A 1 132 ? 3.933 12.406 7.903 1.00 6.02 128 MET A N 1
ATOM 970 C CA . MET A 1 132 ? 4.263 12.972 9.238 1.00 6.57 128 MET A CA 1
ATOM 971 C C . MET A 1 132 ? 5.744 12.878 9.526 1.00 6.70 128 MET A C 1
ATOM 972 O O . MET A 1 132 ? 6.423 13.897 9.822 1.00 7.96 128 MET A O 1
ATOM 977 N N . ALA A 1 133 ? 6.308 11.704 9.333 1.00 6.34 129 ALA A N 1
ATOM 978 C CA . ALA A 1 133 ? 7.737 11.527 9.569 1.00 6.71 129 ALA A CA 1
ATOM 979 C C . ALA A 1 133 ? 8.563 12.033 8.397 1.00 6.76 129 ALA A C 1
ATOM 980 O O . ALA A 1 133 ? 9.637 12.656 8.585 1.00 7.17 129 ALA A O 1
ATOM 982 N N . MET A 1 134 ? 8.155 11.762 7.155 1.00 6.89 130 MET A N 1
ATOM 983 C CA . MET A 1 134 ? 8.998 12.094 6.045 1.00 6.71 130 MET A CA 1
ATOM 984 C C . MET A 1 134 ? 9.257 13.571 5.903 1.00 6.18 130 MET A C 1
ATOM 985 O O . MET A 1 134 ? 10.391 13.993 5.631 1.00 5.75 130 MET A O 1
ATOM 990 N N . GLN A 1 135 ? 8.239 14.412 6.077 1.00 6.02 131 GLN A N 1
ATOM 991 C CA . GLN A 1 135 ? 8.466 15.861 5.981 1.00 6.30 131 GLN A CA 1
ATOM 992 C C . GLN A 1 135 ? 9.521 16.354 6.952 1.00 6.19 131 GLN A C 1
ATOM 993 O O . GLN A 1 135 ? 10.367 17.173 6.628 1.00 6.45 131 GLN A O 1
ATOM 999 N N . LEU A 1 136 ? 9.496 15.797 8.146 1.00 6.17 132 LEU A N 1
ATOM 1000 C CA . LEU A 1 136 ? 10.511 16.142 9.152 1.00 6.79 132 LEU A CA 1
ATOM 1001 C C . LEU A 1 136 ? 11.898 15.650 8.718 1.00 6.82 132 LEU A C 1
ATOM 1002 O O . LEU A 1 136 ? 12.892 16.412 8.818 1.00 6.97 132 LEU A O 1
ATOM 1007 N N . LEU A 1 137 ? 11.971 14.414 8.227 1.00 6.93 133 LEU A N 1
ATOM 1008 C CA . LEU A 1 137 ? 13.258 13.854 7.763 1.00 8.00 133 LEU A CA 1
ATOM 1009 C C . LEU A 1 137 ? 13.813 14.725 6.638 1.00 7.31 133 LEU A C 1
ATOM 1010 O O . LEU A 1 137 ? 15.029 14.918 6.555 1.00 7.28 133 LEU A O 1
ATOM 1015 N N . GLY A 1 138 ? 12.981 15.281 5.758 1.00 6.43 134 GLY A N 1
ATOM 1016 C CA . GLY A 1 138 ? 13.507 16.124 4.679 1.00 6.51 134 GLY A CA 1
ATOM 1017 C C . GLY A 1 138 ? 14.310 17.273 5.240 1.00 6.41 134 GLY A C 1
ATOM 1018 O O . GLY A 1 138 ? 15.391 17.608 4.750 1.00 6.99 134 GLY A O 1
ATOM 1019 N N . ASN A 1 139 ? 13.758 17.971 6.244 1.00 6.53 135 ASN A N 1
ATOM 1020 C CA . ASN A 1 139 ? 14.427 19.128 6.848 1.00 6.71 135 ASN A CA 1
ATOM 1021 C C . ASN A 1 139 ? 15.627 18.682 7.687 1.00 6.79 135 ASN A C 1
ATOM 1022 O O . ASN A 1 139 ? 16.655 19.365 7.624 1.00 6.88 135 ASN A O 1
ATOM 1027 N N . LEU A 1 140 ? 15.498 17.619 8.472 1.00 6.66 136 LEU A N 1
ATOM 1028 C CA . LEU A 1 140 ? 16.615 17.113 9.237 1.00 6.98 136 LEU A CA 1
ATOM 1029 C C . LEU A 1 140 ? 17.762 16.705 8.350 1.00 6.77 136 LEU A C 1
ATOM 1030 O O . LEU A 1 140 ? 18.919 17.007 8.628 1.00 6.99 136 LEU A O 1
ATOM 1035 N N . PHE A 1 141 ? 17.485 16.026 7.249 1.00 6.64 137 PHE A N 1
ATOM 1036 C CA . PHE A 1 141 ? 18.512 15.630 6.301 1.00 6.83 137 PHE A CA 1
ATOM 1037 C C . PHE A 1 141 ? 19.162 16.841 5.715 1.00 6.59 137 PHE A C 1
ATOM 1038 O O . PHE A 1 141 ? 20.411 16.942 5.687 1.00 7.13 137 PHE A O 1
ATOM 1046 N N . GLU A 1 142 ? 18.398 17.792 5.244 1.00 6.44 138 GLU A N 1
ATOM 1047 C CA . GLU A 1 142 ? 19.009 18.953 4.616 1.00 6.79 138 GLU A CA 1
ATOM 1048 C C . GLU A 1 142 ? 19.934 19.694 5.602 1.00 6.95 138 GLU A C 1
ATOM 1049 O O . GLU A 1 142 ? 21.072 20.087 5.268 1.00 6.82 138 GLU A O 1
ATOM 1055 N N . TYR A 1 143 ? 19.456 19.897 6.830 1.00 7.24 139 TYR A N 1
ATOM 1056 C CA . TYR A 1 143 ? 20.219 20.542 7.896 1.00 7.45 139 TYR A CA 1
ATOM 1057 C C . TYR A 1 143 ? 21.515 19.827 8.151 1.00 8.00 139 TYR A C 1
ATOM 1058 O O . TYR A 1 143 ? 22.575 20.480 8.236 1.00 8.37 139 TYR A O 1
ATOM 1067 N N . THR A 1 144 ? 21.481 18.504 8.283 1.00 7.97 140 THR A N 1
ATOM 1068 C CA . THR A 1 144 ? 22.681 17.753 8.650 1.00 9.54 140 THR A CA 1
ATOM 1069 C C . THR A 1 144 ? 23.668 17.666 7.522 1.00 9.76 140 THR A C 1
ATOM 1070 O O . THR A 1 144 ? 24.888 17.805 7.738 1.00 10.21 140 THR A O 1
ATOM 1074 N N . LEU A 1 145 ? 23.194 17.495 6.315 1.00 9.26 141 LEU A N 1
ATOM 1075 C CA . LEU A 1 145 ? 24.058 17.379 5.152 1.00 9.59 141 LEU A CA 1
ATOM 1076 C C . LEU A 1 145 ? 24.702 18.711 4.848 1.00 10.83 141 LEU A C 1
ATOM 1077 O O . LEU A 1 145 ? 25.825 18.745 4.297 1.00 13.17 141 LEU A O 1
ATOM 1082 N N . ALA A 1 146 ? 24.094 19.834 5.232 1.00 10.47 142 ALA A N 1
ATOM 1083 C CA . ALA A 1 146 ? 24.686 21.158 4.980 1.00 11.06 142 ALA A CA 1
ATOM 1084 C C . ALA A 1 146 ? 25.998 21.326 5.742 1.00 13.19 142 ALA A C 1
ATOM 1085 O O . ALA A 1 146 ? 26.885 22.021 5.267 1.00 13.29 142 ALA A O 1
ATOM 1087 N N . LYS A 1 147 ? 26.114 20.680 6.886 1.00 15.81 143 LYS A N 1
ATOM 1088 C CA . LYS A 1 147 ? 27.343 20.774 7.700 1.00 19.36 143 LYS A CA 1
ATOM 1089 C C . LYS A 1 147 ? 28.603 20.234 6.976 1.00 23.39 143 LYS A C 1
ATOM 1090 O O . LYS A 1 147 ? 29.725 20.639 7.305 1.00 31.18 143 LYS A O 1
ATOM 1096 N N . HIS A 1 148 ? 28.444 19.387 5.966 1.00 26.15 144 HIS A N 1
ATOM 1097 C CA . HIS A 1 148 ? 29.562 18.747 5.295 1.00 27.03 144 HIS A CA 1
ATOM 1098 C C . HIS A 1 148 ? 29.636 19.093 3.834 1.00 25.25 144 HIS A C 1
ATOM 1099 O O . HIS A 1 148 ? 30.558 18.681 3.141 1.00 24.12 144 HIS A O 1
ATOM 1106 N N . GLY A 1 149 ? 28.709 19.899 3.336 1.00 19.44 145 GLY A N 1
ATOM 1107 C CA . GLY A 1 149 ? 28.704 20.262 1.938 1.00 20.01 145 GLY A CA 1
ATOM 1108 C C . GLY A 1 149 ? 28.653 19.102 0.939 1.00 18.17 145 GLY A C 1
ATOM 1109 O O . GLY A 1 149 ? 29.230 19.165 -0.135 1.00 19.87 145 GLY A O 1
ATOM 1110 N N . GLU A 1 150 ? 27.818 18.125 1.229 1.00 19.81 146 GLU A N 1
ATOM 1111 C CA . GLU A 1 150 ? 27.842 16.869 0.521 1.00 19.04 146 GLU A CA 1
ATOM 1112 C C . GLU A 1 150 ? 26.412 16.522 0.156 1.00 17.01 146 GLU A C 1
ATOM 1113 O O . GLU A 1 150 ? 25.472 17.211 0.630 1.00 14.89 146 GLU A O 1
ATOM 1119 N N . THR A 1 151 ? 26.272 15.443 -0.651 1.00 16.84 147 THR A N 1
ATOM 1120 C CA . THR A 1 151 ? 25.012 14.956 -1.147 1.00 14.09 147 THR A CA 1
ATOM 1121 C C . THR A 1 151 ? 24.827 13.513 -0.699 1.00 12.82 147 THR A C 1
ATOM 1122 O O . THR A 1 151 ? 25.737 12.705 -0.806 1.00 17.14 147 THR A O 1
ATOM 1126 N N . LEU A 1 152 ? 23.647 13.231 -0.246 1.00 9.41 148 LEU A N 1
ATOM 1127 C CA . LEU A 1 152 ? 23.138 11.877 -0.008 1.00 8.45 148 LEU A CA 1
ATOM 1128 C C . LEU A 1 152 ? 22.275 11.468 -1.180 1.00 7.40 148 LEU A C 1
ATOM 1129 O O . LEU A 1 152 ? 21.295 12.159 -1.467 1.00 7.62 148 LEU A O 1
ATOM 1134 N N . ASN A 1 153 ? 22.599 10.356 -1.827 1.00 6.90 149 ASN A N 1
ATOM 1135 C CA . ASN A 1 153 ? 21.790 9.808 -2.943 1.00 7.14 149 ASN A CA 1
ATOM 1136 C C . ASN A 1 153 ? 20.933 8.671 -2.388 1.00 6.97 149 ASN A C 1
ATOM 1137 O O . ASN A 1 153 ? 21.411 7.532 -2.235 1.00 7.75 149 ASN A O 1
ATOM 1142 N N . ILE A 1 154 ? 19.705 8.986 -1.989 1.00 6.83 150 ILE A N 1
ATOM 1143 C CA . ILE A 1 154 ? 18.763 7.994 -1.419 1.00 7.24 150 ILE A CA 1
ATOM 1144 C C . ILE A 1 154 ? 18.354 7.038 -2.533 1.00 7.45 150 ILE A C 1
ATOM 1145 O O . ILE A 1 154 ? 17.980 7.463 -3.636 1.00 7.63 150 ILE A O 1
ATOM 1150 N N . LEU A 1 155 ? 18.385 5.748 -2.219 1.00 7.81 151 LEU A N 1
ATOM 1151 C CA . LEU A 1 155 ? 17.835 4.700 -3.113 1.00 8.34 151 LEU A CA 1
ATOM 1152 C C . LEU A 1 155 ? 16.732 3.998 -2.335 1.00 8.44 151 LEU A C 1
ATOM 1153 O O . LEU A 1 155 ? 16.924 3.583 -1.198 1.00 9.84 151 LEU A O 1
ATOM 1158 N N . GLY A 1 156 ? 15.534 3.946 -2.899 1.00 8.33 152 GLY A N 1
ATOM 1159 C CA . GLY A 1 156 ? 14.422 3.226 -2.254 1.00 8.60 152 GLY A CA 1
ATOM 1160 C C . GLY A 1 156 ? 13.566 2.557 -3.269 1.00 8.27 152 GLY A C 1
ATOM 1161 O O . GLY A 1 156 ? 13.782 2.664 -4.474 1.00 8.08 152 GLY A O 1
ATOM 1162 N N . ALA A 1 157 ? 12.655 1.755 -2.728 1.00 8.81 153 ALA A N 1
ATOM 1163 C CA . ALA A 1 157 ? 11.646 1.046 -3.507 1.00 8.88 153 ALA A CA 1
ATOM 1164 C C . ALA A 1 157 ? 10.277 1.309 -2.911 1.00 8.69 153 ALA A C 1
ATOM 1165 O O . ALA A 1 157 ? 10.115 1.522 -1.702 1.00 9.77 153 ALA A O 1
ATOM 1167 N N . THR A 1 158 ? 9.264 1.285 -3.755 1.00 8.09 154 THR A N 1
ATOM 1168 C CA . THR A 1 158 ? 7.902 1.492 -3.271 1.00 8.29 154 THR A CA 1
ATOM 1169 C C . THR A 1 158 ? 6.873 0.829 -4.141 1.00 8.42 154 THR A C 1
ATOM 1170 O O . THR A 1 158 ? 7.090 0.626 -5.313 1.00 8.59 154 THR A O 1
ATOM 1174 N N . SER A 1 159 ? 5.718 0.521 -3.559 1.00 9.20 155 SER A N 1
ATOM 1175 C CA . SER A 1 159 ? 4.507 0.176 -4.311 1.00 9.71 155 SER A CA 1
ATOM 1176 C C . SER A 1 159 ? 3.549 1.368 -4.459 1.00 9.18 155 SER A C 1
ATOM 1177 O O . SER A 1 159 ? 2.464 1.192 -5.039 1.00 9.95 155 SER A O 1
ATOM 1180 N N . GLY A 1 160 ? 3.929 2.529 -3.965 1.00 8.64 156 GLY A N 1
ATOM 1181 C CA . GLY A 1 160 ? 3.233 3.777 -4.192 1.00 9.11 156 GLY A CA 1
ATOM 1182 C C . GLY A 1 160 ? 3.231 4.707 -3.007 1.00 8.92 156 GLY A C 1
ATOM 1183 O O . GLY A 1 160 ? 3.556 5.870 -3.191 1.00 11.40 156 GLY A O 1
ATOM 1184 N N . ASP A 1 161 ? 2.953 4.262 -1.817 1.00 8.79 157 ASP A N 1
ATOM 1185 C CA . ASP A 1 161 ? 2.719 5.192 -0.710 1.00 8.90 157 ASP A CA 1
ATOM 1186 C C . ASP A 1 161 ? 4.002 5.697 -0.048 1.00 8.36 157 ASP A C 1
ATOM 1187 O O . ASP A 1 161 ? 4.185 6.903 0.095 1.00 8.23 157 ASP A O 1
ATOM 1192 N N . THR A 1 162 ? 4.906 4.792 0.323 1.00 8.89 158 THR A N 1
ATOM 1193 C CA . THR A 1 162 ? 6.119 5.244 0.989 1.00 9.56 158 THR A CA 1
ATOM 1194 C C . THR A 1 162 ? 6.953 6.119 0.071 1.00 9.04 158 THR A C 1
ATOM 1195 O O . THR A 1 162 ? 7.488 7.147 0.501 1.00 8.85 158 THR A O 1
ATOM 1199 N N . GLY A 1 163 ? 7.063 5.726 -1.181 1.00 8.03 159 GLY A N 1
ATOM 1200 C CA . GLY A 1 163 ? 7.878 6.490 -2.120 1.00 8.20 159 GLY A CA 1
ATOM 1201 C C . GLY A 1 163 ? 7.321 7.833 -2.388 1.00 7.71 159 GLY A C 1
ATOM 1202 O O . GLY A 1 163 ? 8.058 8.814 -2.584 1.00 7.81 159 GLY A O 1
ATOM 1203 N N . SER A 1 164 ? 6.002 7.935 -2.463 1.00 7.58 160 SER A N 1
ATOM 1204 C CA . SER A 1 164 ? 5.354 9.228 -2.606 1.00 7.16 160 SER A CA 1
ATOM 1205 C C . SER A 1 164 ? 5.721 10.166 -1.453 1.00 6.52 160 SER A C 1
ATOM 1206 O O . SER A 1 164 ? 6.171 11.286 -1.633 1.00 6.28 160 SER A O 1
ATOM 1209 N N . ALA A 1 165 ? 5.574 9.658 -0.220 1.00 6.12 161 ALA A N 1
ATOM 1210 C CA . ALA A 1 165 ? 5.849 10.462 0.958 1.00 6.24 161 ALA A CA 1
ATOM 1211 C C . ALA A 1 165 ? 7.318 10.901 0.936 1.00 6.18 161 ALA A C 1
ATOM 1212 O O . ALA A 1 165 ? 7.645 12.046 1.258 1.00 6.56 161 ALA A O 1
ATOM 1214 N N . ALA A 1 166 ? 8.220 9.982 0.602 1.00 6.34 162 ALA A N 1
ATOM 1215 C CA . ALA A 1 166 ? 9.628 10.304 0.515 1.00 6.11 162 ALA A CA 1
ATOM 1216 C C . ALA A 1 166 ? 9.940 11.384 -0.496 1.00 6.25 162 ALA A C 1
ATOM 1217 O O . ALA A 1 166 ? 10.679 12.344 -0.213 1.00 6.46 162 ALA A O 1
ATOM 1219 N N . GLU A 1 167 ? 9.361 11.272 -1.681 1.00 6.10 163 GLU A N 1
ATOM 1220 C CA . GLU A 1 167 ? 9.625 12.207 -2.737 1.00 6.01 163 GLU A CA 1
ATOM 1221 C C . GLU A 1 167 ? 9.078 13.589 -2.450 1.00 5.93 163 GLU A C 1
ATOM 1222 O O . GLU A 1 167 ? 9.725 14.590 -2.684 1.00 5.79 163 GLU A O 1
ATOM 1228 N N . TYR A 1 168 ? 7.903 13.710 -1.848 1.00 6.15 164 TYR A N 1
ATOM 1229 C CA . TYR A 1 168 ? 7.353 14.994 -1.473 1.00 6.16 164 TYR A CA 1
ATOM 1230 C C . TYR A 1 168 ? 8.135 15.655 -0.337 1.00 6.59 164 TYR A C 1
ATOM 1231 O O . TYR A 1 168 ? 8.135 16.903 -0.252 1.00 7.92 164 TYR A O 1
ATOM 1240 N N . ALA A 1 169 ? 8.766 14.861 0.495 1.00 6.44 165 ALA A N 1
ATOM 1241 C CA . ALA A 1 169 ? 9.608 15.408 1.565 1.00 6.59 165 ALA A CA 1
ATOM 1242 C C . ALA A 1 169 ? 10.964 15.841 1.093 1.00 6.85 165 ALA A C 1
ATOM 1243 O O . ALA A 1 169 ? 11.564 16.770 1.633 1.00 8.45 165 ALA A O 1
ATOM 1245 N N . MET A 1 170 ? 11.522 15.120 0.128 1.00 6.56 166 MET A N 1
ATOM 1246 C CA . MET A 1 170 ? 12.912 15.379 -0.300 1.00 6.61 166 MET A CA 1
ATOM 1247 C C . MET A 1 170 ? 13.027 16.255 -1.536 1.00 6.52 166 MET A C 1
ATOM 1248 O O . MET A 1 170 ? 14.111 16.773 -1.798 1.00 6.67 166 MET A O 1
ATOM 1253 N N . ARG A 1 171 ? 11.951 16.428 -2.276 1.00 7.08 167 ARG A N 1
ATOM 1254 C CA . ARG A 1 171 ? 12.041 17.233 -3.509 1.00 7.78 167 ARG A CA 1
ATOM 1255 C C . ARG A 1 171 ? 12.534 18.639 -3.129 1.00 8.06 167 ARG A C 1
ATOM 1256 O O . ARG A 1 171 ? 12.062 19.282 -2.177 1.00 8.49 167 ARG A O 1
ATOM 1264 N N . GLY A 1 172 ? 13.487 19.150 -3.880 1.00 7.85 168 GLY A N 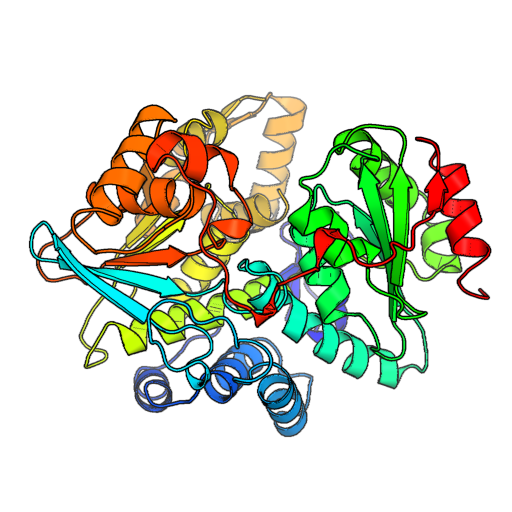1
ATOM 1265 C CA . GLY A 1 172 ? 13.989 20.503 -3.629 1.00 8.98 168 GLY A CA 1
ATOM 1266 C C . GLY A 1 172 ? 14.870 20.713 -2.422 1.00 9.49 168 GLY A C 1
ATOM 1267 O O . GLY A 1 172 ? 15.281 21.858 -2.146 1.00 11.01 168 GLY A O 1
ATOM 1268 N N . LYS A 1 173 ? 15.181 19.656 -1.682 1.00 7.75 169 LYS A N 1
ATOM 1269 C CA . LYS A 1 173 ? 16.095 19.769 -0.525 1.00 7.75 169 LYS A CA 1
ATOM 1270 C C . LYS A 1 173 ? 17.531 19.764 -0.978 1.00 7.74 169 LYS A C 1
ATOM 1271 O O . LYS A 1 173 ? 17.952 18.888 -1.804 1.00 8.29 169 LYS A O 1
ATOM 1277 N N . GLU A 1 174 ? 18.308 20.695 -0.491 1.00 7.75 170 GLU A N 1
ATOM 1278 C CA . GLU A 1 174 ? 19.714 20.747 -0.884 1.00 8.44 170 GLU A CA 1
ATOM 1279 C C . GLU A 1 174 ? 20.480 19.585 -0.354 1.00 7.64 170 GLU A C 1
ATOM 1280 O O . GLU A 1 174 ? 20.295 19.118 0.796 1.00 8.01 170 GLU A O 1
ATOM 1286 N N . GLY A 1 175 ? 21.383 19.040 -1.178 1.00 7.17 171 GLY A N 1
ATOM 1287 C CA . GLY A 1 175 ? 22.228 17.931 -0.711 1.00 7.58 171 GLY A CA 1
ATOM 1288 C C . GLY A 1 175 ? 21.555 16.559 -0.781 1.00 7.83 171 GLY A C 1
ATOM 1289 O O . GLY A 1 175 ? 22.147 15.583 -0.289 1.00 8.48 171 GLY A O 1
ATOM 1290 N N . VAL A 1 176 ? 20.384 16.457 -1.360 1.00 7.04 172 VAL A N 1
ATOM 1291 C CA . VAL A 1 176 ? 19.640 15.173 -1.389 1.00 7.29 172 VAL A CA 1
ATOM 1292 C C . VAL A 1 176 ? 19.227 14.906 -2.815 1.00 6.64 172 VAL A C 1
ATOM 1293 O O . VAL A 1 176 ? 18.739 15.794 -3.526 1.00 6.23 172 VAL A O 1
ATOM 1297 N N . ARG A 1 177 ? 19.391 13.648 -3.245 1.00 6.76 173 ARG A N 1
ATOM 1298 C CA . ARG A 1 177 ? 18.694 13.160 -4.425 1.00 7.38 173 ARG A CA 1
ATOM 1299 C C . ARG A 1 177 ? 17.913 11.912 -4.021 1.00 7.08 173 ARG A C 1
ATOM 1300 O O . ARG A 1 177 ? 18.317 11.204 -3.083 1.00 8.28 173 ARG A O 1
ATOM 1308 N N . VAL A 1 178 ? 16.828 11.622 -4.737 1.00 6.66 174 VAL A N 1
ATOM 1309 C CA . VAL A 1 178 ? 16.079 10.395 -4.522 1.00 6.81 174 VAL A CA 1
ATOM 1310 C C . VAL A 1 178 ? 15.986 9.593 -5.797 1.00 6.71 174 VAL A C 1
ATOM 1311 O O . VAL A 1 178 ? 15.469 10.102 -6.805 1.00 7.52 174 VAL A O 1
ATOM 1315 N N . PHE A 1 179 ? 16.481 8.365 -5.762 1.00 6.40 175 PHE A N 1
ATOM 1316 C CA . PHE A 1 179 ? 16.317 7.379 -6.822 1.00 6.62 175 PHE A CA 1
ATOM 1317 C C . PHE A 1 179 ? 15.305 6.366 -6.312 1.00 6.62 175 PHE A C 1
ATOM 1318 O O . PHE A 1 179 ? 15.600 5.661 -5.376 1.00 7.27 175 PHE A O 1
ATOM 1326 N N . MET A 1 180 ? 14.096 6.386 -6.860 1.00 6.66 176 MET A N 1
ATOM 1327 C CA . MET A 1 180 ? 12.979 5.608 -6.385 1.00 6.78 176 MET A CA 1
ATOM 1328 C C . MET A 1 180 ? 12.589 4.556 -7.408 1.00 7.02 176 MET A C 1
ATOM 1329 O O . MET A 1 180 ? 12.219 4.888 -8.539 1.00 7.44 176 MET A O 1
ATOM 1334 N N . LEU A 1 181 ? 12.637 3.307 -6.988 1.00 7.16 177 LEU A N 1
ATOM 1335 C CA . LEU A 1 181 ? 12.229 2.188 -7.856 1.00 7.49 177 LEU A CA 1
ATOM 1336 C C . LEU A 1 181 ? 10.771 1.871 -7.595 1.00 8.27 177 LEU A C 1
ATOM 1337 O O . LEU A 1 181 ? 10.369 1.641 -6.419 1.00 9.55 177 LEU A O 1
ATOM 1342 N N . SER A 1 182 ? 9.987 1.789 -8.650 1.00 7.68 178 SER A N 1
ATOM 1343 C CA . SER A 1 182 ? 8.568 1.407 -8.506 1.00 7.83 178 SER A CA 1
ATOM 1344 C C . SER A 1 182 ? 8.238 0.379 -9.590 1.00 8.04 178 SER A C 1
ATOM 1345 O O . SER A 1 182 ? 8.859 0.383 -10.665 1.00 7.91 178 SER A O 1
ATOM 1348 N N . PRO A 1 183 ? 7.250 -0.471 -9.371 1.00 8.32 179 PRO A N 1
ATOM 1349 C CA . PRO A 1 183 ? 6.973 -1.524 -10.308 1.00 8.95 179 PRO A CA 1
ATOM 1350 C C . PRO A 1 183 ? 6.152 -0.972 -11.489 1.00 9.00 179 PRO A C 1
ATOM 1351 O O . PRO A 1 183 ? 5.008 -0.508 -11.290 1.00 8.97 179 PRO A O 1
ATOM 1355 N N . HIS A 1 184 ? 6.689 -1.036 -12.713 1.00 9.21 180 HIS A N 1
ATOM 1356 C CA . HIS A 1 184 ? 6.115 -0.389 -13.861 1.00 10.24 180 HIS A CA 1
ATOM 1357 C C . HIS A 1 184 ? 4.706 -0.858 -14.175 1.00 11.16 180 HIS A C 1
ATOM 1358 O O . HIS A 1 184 ? 4.481 -2.058 -14.371 1.00 11.48 180 HIS A O 1
ATOM 1365 N N . LYS A 1 185 ? 3.740 0.066 -14.152 1.00 11.84 181 LYS A N 1
ATOM 1366 C CA . LYS A 1 185 ? 2.318 -0.191 -14.434 1.00 13.47 181 LYS A CA 1
ATOM 1367 C C . LYS A 1 185 ? 1.654 -1.003 -13.391 1.00 13.49 181 LYS A C 1
ATOM 1368 O O . LYS A 1 185 ? 0.513 -1.453 -13.614 1.00 16.05 181 LYS A O 1
ATOM 1374 N N . LYS A 1 186 ? 2.223 -1.170 -12.207 1.00 12.19 182 LYS A N 1
ATOM 1375 C CA . LYS A 1 186 ? 1.646 -2.022 -11.162 1.00 13.11 182 LYS A CA 1
ATOM 1376 C C . LYS A 1 186 ? 1.194 -1.282 -9.919 1.00 13.81 182 LYS A C 1
ATOM 1377 O O . LYS A 1 186 ? 0.767 -1.920 -8.959 1.00 18.24 182 LYS A O 1
ATOM 1383 N N . MET A 1 187 ? 1.205 0.029 -9.954 1.00 11.67 183 MET A N 1
ATOM 1384 C CA . MET A 1 187 ? 0.700 0.842 -8.829 1.00 10.68 183 MET A CA 1
ATOM 1385 C C . MET A 1 187 ? -0.651 1.452 -9.211 1.00 10.95 183 MET A C 1
ATOM 1386 O O . MET A 1 187 ? -1.002 1.556 -10.364 1.00 11.63 183 MET A O 1
ATOM 1391 N N . SER A 1 188 ? -1.372 1.962 -8.207 1.00 10.84 184 SER A N 1
ATOM 1392 C CA . SER A 1 188 ? -2.582 2.670 -8.429 1.00 10.64 184 SER A CA 1
ATOM 1393 C C . SER A 1 188 ? -2.332 3.979 -9.185 1.00 9.77 184 SER A C 1
ATOM 1394 O O . SER A 1 188 ? -1.244 4.563 -9.096 1.00 9.63 184 SER A O 1
ATOM 1397 N N . ALA A 1 189 ? -3.326 4.514 -9.879 1.00 9.51 185 ALA A N 1
ATOM 1398 C CA . ALA A 1 189 ? -3.126 5.666 -10.735 1.00 9.42 185 ALA A CA 1
ATOM 1399 C C . ALA A 1 189 ? -2.809 6.925 -9.930 1.00 8.97 185 ALA A C 1
ATOM 1400 O O . ALA A 1 189 ? -1.978 7.726 -10.342 1.00 9.54 185 ALA A O 1
ATOM 1402 N N . PHE A 1 190 ? -3.453 7.115 -8.774 1.00 8.99 186 PHE A N 1
ATOM 1403 C CA . PHE A 1 190 ? -3.234 8.299 -7.957 1.00 9.12 186 PHE A CA 1
ATOM 1404 C C . PHE A 1 190 ? -1.752 8.362 -7.506 1.00 8.35 186 PHE A C 1
ATOM 1405 O O . PHE A 1 190 ? -1.084 9.371 -7.690 1.00 7.87 186 PHE A O 1
ATOM 1413 N N . GLN A 1 191 ? -1.293 7.271 -6.891 1.00 8.17 187 GLN A N 1
ATOM 1414 C CA . GLN A 1 191 ? 0.080 7.187 -6.352 1.00 8.05 187 GLN A CA 1
ATOM 1415 C C . GLN A 1 191 ? 1.089 7.338 -7.487 1.00 7.74 187 GLN A C 1
ATOM 1416 O O . GLN A 1 191 ? 2.081 8.068 -7.355 1.00 7.08 187 GLN A O 1
ATOM 1422 N N . THR A 1 192 ? 0.808 6.671 -8.621 1.00 8.11 188 THR A N 1
ATOM 1423 C CA . THR A 1 192 ? 1.707 6.783 -9.781 1.00 8.11 188 THR A CA 1
ATOM 1424 C C . THR A 1 192 ? 1.828 8.228 -10.201 1.00 7.71 188 THR A C 1
ATOM 1425 O O . THR A 1 192 ? 2.942 8.724 -10.469 1.00 8.00 188 THR A O 1
ATOM 1429 N N . ALA A 1 193 ? 0.684 8.918 -10.334 1.00 7.89 189 ALA A N 1
ATOM 1430 C CA . ALA A 1 193 ? 0.695 10.311 -10.749 1.00 7.85 189 ALA A CA 1
ATOM 1431 C C . ALA A 1 193 ? 1.381 11.225 -9.741 1.00 7.52 189 ALA A C 1
ATOM 1432 O O . ALA A 1 193 ? 2.117 12.100 -10.123 1.00 7.35 189 ALA A O 1
ATOM 1434 N N . GLN A 1 194 ? 1.148 11.020 -8.432 1.00 7.06 190 GLN A N 1
ATOM 1435 C CA . GLN A 1 194 ? 1.773 11.886 -7.470 1.00 7.28 190 GLN A CA 1
ATOM 1436 C C . GLN A 1 194 ? 3.287 11.800 -7.630 1.00 6.98 190 GLN A C 1
ATOM 1437 O O . GLN A 1 194 ? 3.971 12.845 -7.593 1.00 7.12 190 GLN A O 1
ATOM 1443 N N . MET A 1 195 ? 3.839 10.593 -7.790 1.00 7.11 191 MET A N 1
ATOM 1444 C CA . MET A 1 195 ? 5.296 10.486 -7.966 1.00 7.46 191 MET A CA 1
ATOM 1445 C C . MET A 1 195 ? 5.780 10.989 -9.312 1.00 7.14 191 MET A C 1
ATOM 1446 O O . MET A 1 195 ? 6.649 11.851 -9.414 1.00 7.23 191 MET A O 1
ATOM 1451 N N . TYR A 1 196 ? 5.204 10.425 -10.373 1.00 7.24 192 TYR A N 1
ATOM 1452 C CA . TYR A 1 196 ? 5.761 10.648 -11.717 1.00 7.29 192 TYR A CA 1
ATOM 1453 C C . TYR A 1 196 ? 5.487 12.026 -12.249 1.00 7.44 192 TYR A C 1
ATOM 1454 O O . TYR A 1 196 ? 6.228 12.488 -13.125 1.00 7.95 192 TYR A O 1
ATOM 1463 N N . SER A 1 197 ? 4.498 12.720 -11.718 1.00 7.22 193 SER A N 1
ATOM 1464 C CA . SER A 1 197 ? 4.288 14.109 -12.168 1.00 7.72 193 SER A CA 1
ATOM 1465 C C . SER A 1 197 ? 5.323 15.075 -11.651 1.00 8.22 193 SER A C 1
ATOM 1466 O O . SER A 1 197 ? 5.413 16.224 -12.094 1.00 8.36 193 SER A O 1
ATOM 1469 N N . LEU A 1 198 ? 6.153 14.671 -10.711 1.00 7.61 194 LEU A N 1
ATOM 1470 C CA . LEU A 1 198 ? 7.173 15.569 -10.177 1.00 7.68 194 LEU A CA 1
ATOM 1471 C C . LEU A 1 198 ? 8.268 15.852 -11.194 1.00 7.99 194 LEU A C 1
ATOM 1472 O O . LEU A 1 198 ? 8.886 14.935 -11.752 1.00 8.46 194 LEU A O 1
ATOM 1477 N N . GLN A 1 199 ? 8.549 17.138 -11.380 1.00 8.73 195 GLN A N 1
ATOM 1478 C CA . GLN A 1 199 ? 9.544 17.631 -12.290 1.00 9.49 195 GLN A CA 1
ATOM 1479 C C . GLN A 1 199 ? 10.831 18.068 -11.589 1.00 9.30 195 GLN A C 1
ATOM 1480 O O . GLN A 1 199 ? 11.794 18.484 -12.212 1.00 10.52 195 GLN A O 1
ATOM 1486 N N . ASP A 1 200 ? 10.893 17.899 -10.282 1.00 8.86 196 ASP A N 1
ATOM 1487 C CA . ASP A 1 200 ? 12.037 18.416 -9.521 1.00 8.78 196 ASP A CA 1
ATOM 1488 C C . ASP A 1 200 ? 13.319 17.721 -9.972 1.00 8.33 196 ASP A C 1
ATOM 1489 O O . ASP A 1 200 ? 13.341 16.483 -10.049 1.00 8.07 196 ASP A O 1
ATOM 1494 N N . PRO A 1 201 ? 14.412 18.455 -10.211 1.00 8.15 197 PRO A N 1
ATOM 1495 C CA . PRO A 1 201 ? 15.609 17.810 -10.734 1.00 8.38 197 PRO A CA 1
ATOM 1496 C C . PRO A 1 201 ? 16.301 16.831 -9.794 1.00 7.93 197 PRO A C 1
ATOM 1497 O O . PRO A 1 201 ? 17.077 16.009 -10.286 1.00 9.16 197 PRO A O 1
ATOM 1501 N N . ASN A 1 202 ? 16.019 16.854 -8.502 1.00 6.95 198 ASN A N 1
ATOM 1502 C CA . ASN A 1 202 ? 16.628 15.887 -7.566 1.00 6.70 198 ASN A CA 1
ATOM 1503 C C . ASN A 1 202 ? 15.809 14.640 -7.328 1.00 6.36 198 ASN A C 1
ATOM 1504 O O . ASN A 1 202 ? 16.227 13.831 -6.504 1.00 6.44 198 ASN A O 1
ATOM 1509 N N . ILE A 1 203 ? 14.716 14.463 -8.053 1.00 6.62 199 ILE A N 1
ATOM 1510 C CA . ILE A 1 203 ? 13.846 13.289 -7.930 1.00 6.71 199 ILE A CA 1
ATOM 1511 C C . ILE A 1 203 ? 13.917 12.458 -9.232 1.00 6.88 199 ILE A C 1
ATOM 1512 O O . ILE A 1 203 ? 13.684 12.987 -10.314 1.00 7.12 199 ILE A O 1
ATOM 1517 N N . PHE A 1 204 ? 14.296 11.191 -9.097 1.00 7.12 200 PHE A N 1
ATOM 1518 C CA . PHE A 1 204 ? 14.464 10.278 -10.207 1.00 7.09 200 PHE A CA 1
ATOM 1519 C C . PHE A 1 204 ? 13.564 9.066 -9.983 1.00 6.99 200 PHE A C 1
ATOM 1520 O O . PHE A 1 204 ? 13.913 8.123 -9.254 1.00 7.75 200 PHE A O 1
ATOM 1528 N N . ASN A 1 205 ? 12.441 9.053 -10.690 1.00 7.00 201 ASN A N 1
ATOM 1529 C CA . ASN A 1 205 ? 11.552 7.915 -10.693 1.00 7.08 201 ASN A CA 1
ATOM 1530 C C . ASN A 1 205 ? 11.945 6.867 -11.735 1.00 7.64 201 ASN A C 1
ATOM 1531 O O . ASN A 1 205 ? 11.976 7.198 -12.926 1.00 8.22 201 ASN A O 1
ATOM 1536 N N . LEU A 1 206 ? 12.329 5.678 -11.287 1.00 7.66 202 LEU A N 1
ATOM 1537 C CA . LEU A 1 206 ? 12.725 4.564 -12.129 1.00 8.55 202 LEU A CA 1
ATOM 1538 C C . LEU A 1 206 ? 11.617 3.531 -12.035 1.00 8.31 202 LEU A C 1
ATOM 1539 O O . LEU A 1 206 ? 11.377 2.950 -10.989 1.00 8.07 202 LEU A O 1
ATOM 1544 N N . ALA A 1 207 ? 10.940 3.331 -13.164 1.00 8.15 203 ALA A N 1
ATOM 1545 C CA . ALA A 1 207 ? 9.893 2.325 -13.311 1.00 8.33 203 ALA A CA 1
ATOM 1546 C C . ALA A 1 207 ? 10.487 1.003 -13.744 1.00 8.80 203 ALA A C 1
ATOM 1547 O O . ALA A 1 207 ? 10.952 0.896 -14.898 1.00 10.33 203 ALA A O 1
ATOM 1549 N N . VAL A 1 208 ? 10.529 0.056 -12.831 1.00 8.67 204 VAL A N 1
ATOM 1550 C CA . VAL A 1 208 ? 11.180 -1.240 -13.037 1.00 8.99 204 VAL A CA 1
ATOM 1551 C C . VAL A 1 208 ? 10.216 -2.214 -13.686 1.00 9.28 204 VAL A C 1
ATOM 1552 O O . VAL A 1 208 ? 9.114 -2.409 -13.159 1.00 9.58 204 VAL A O 1
ATOM 1556 N N . ASN A 1 209 ? 10.649 -2.875 -14.773 1.00 9.45 205 ASN A N 1
ATOM 1557 C CA . ASN A 1 209 ? 9.848 -3.934 -15.377 1.00 10.61 205 ASN A CA 1
ATOM 1558 C C . ASN A 1 209 ? 9.861 -5.210 -14.531 1.00 11.57 205 ASN A C 1
ATOM 1559 O O . ASN A 1 209 ? 10.464 -6.211 -14.860 1.00 13.12 205 ASN A O 1
ATOM 1564 N N . GLY A 1 210 ? 9.177 -5.155 -13.420 1.00 12.10 206 GLY A N 1
ATOM 1565 C CA . GLY A 1 210 ? 8.980 -6.258 -12.513 1.00 12.25 206 GLY A CA 1
ATOM 1566 C C . GLY A 1 210 ? 7.918 -5.895 -11.494 1.00 12.16 206 GLY A C 1
ATOM 1567 O O . GLY A 1 210 ? 7.190 -4.930 -11.674 1.00 13.04 206 GLY A O 1
ATOM 1568 N N . VAL A 1 211 ? 7.875 -6.651 -10.424 1.00 12.36 207 VAL A N 1
ATOM 1569 C CA . VAL A 1 211 ? 6.915 -6.432 -9.343 1.00 12.65 207 VAL A CA 1
ATOM 1570 C C . VAL A 1 211 ? 7.626 -5.715 -8.205 1.00 12.22 207 VAL A C 1
ATOM 1571 O O . VAL A 1 211 ? 8.850 -5.499 -8.237 1.00 12.20 207 VAL A O 1
ATOM 1575 N N . PHE A 1 212 ? 6.902 -5.335 -7.168 1.00 11.88 208 PHE A N 1
ATOM 1576 C CA . PHE A 1 212 ? 7.478 -4.659 -6.014 1.00 12.14 208 PHE A CA 1
ATOM 1577 C C . PHE A 1 212 ? 8.623 -5.439 -5.410 1.00 12.31 208 PHE A C 1
ATOM 1578 O O . PHE A 1 212 ? 9.666 -4.832 -5.111 1.00 12.26 208 PHE A O 1
ATOM 1586 N N . ASP A 1 213 ? 8.523 -6.759 -5.315 1.00 13.51 209 ASP A N 1
ATOM 1587 C CA . ASP A 1 213 ? 9.607 -7.524 -4.716 1.00 15.09 209 ASP A CA 1
ATOM 1588 C C . ASP A 1 213 ? 10.860 -7.452 -5.553 1.00 13.97 209 ASP A C 1
ATOM 1589 O O . ASP A 1 213 ? 11.970 -7.520 -5.015 1.00 15.06 209 ASP A O 1
ATOM 1594 N N . ASP A 1 214 ? 10.750 -7.312 -6.884 1.00 13.74 210 ASP A N 1
ATOM 1595 C CA . ASP A 1 214 ? 11.943 -7.091 -7.743 1.00 13.92 210 ASP A CA 1
ATOM 1596 C C . ASP A 1 214 ? 12.649 -5.752 -7.437 1.00 13.16 210 ASP A C 1
ATOM 1597 O O . ASP A 1 214 ? 13.844 -5.661 -7.405 1.00 14.22 210 ASP A O 1
ATOM 1602 N N . CYS A 1 215 ? 11.853 -4.737 -7.174 1.00 12.00 211 CYS A N 1
ATOM 1603 C CA . CYS A 1 215 ? 12.375 -3.433 -6.758 1.00 11.64 211 CYS A CA 1
ATOM 1604 C C . CYS A 1 215 ? 13.088 -3.545 -5.439 1.00 11.81 211 CYS A C 1
ATOM 1605 O O . CYS A 1 215 ? 14.203 -3.026 -5.297 1.00 10.86 211 CYS A O 1
ATOM 1608 N N . GLN A 1 216 ? 12.488 -4.222 -4.461 1.00 12.19 212 GLN A N 1
ATOM 1609 C CA . GLN A 1 216 ? 13.133 -4.414 -3.147 1.00 13.48 212 GLN A CA 1
ATOM 1610 C C . GLN A 1 216 ? 14.428 -5.204 -3.296 1.00 13.06 212 GLN A C 1
ATOM 1611 O O . GLN A 1 216 ? 15.415 -4.874 -2.644 1.00 13.22 212 GLN A O 1
ATOM 1617 N N . ASP A 1 217 ? 14.441 -6.178 -4.201 1.00 13.56 213 ASP A N 1
ATOM 1618 C CA . ASP A 1 217 ? 15.599 -7.029 -4.389 1.00 14.55 213 ASP A CA 1
ATOM 1619 C C . ASP A 1 217 ? 16.765 -6.180 -4.910 1.00 13.51 213 ASP A C 1
ATOM 1620 O O . ASP A 1 217 ? 17.938 -6.326 -4.484 1.00 14.65 213 ASP A O 1
ATOM 1625 N N . ILE A 1 218 ? 16.507 -5.246 -5.828 1.00 12.38 214 ILE A N 1
ATOM 1626 C CA . ILE A 1 218 ? 17.543 -4.394 -6.341 1.00 12.16 214 ILE A CA 1
ATOM 1627 C C . ILE A 1 218 ? 18.073 -3.460 -5.255 1.00 11.59 214 ILE A C 1
ATOM 1628 O O . ILE A 1 218 ? 19.287 -3.298 -5.153 1.00 10.96 214 ILE A O 1
ATOM 1633 N N . VAL A 1 219 ? 17.219 -2.878 -4.421 1.00 10.97 215 VAL A N 1
ATOM 1634 C CA . VAL A 1 219 ? 17.711 -2.052 -3.299 1.00 11.38 215 VAL A CA 1
ATOM 1635 C C . VAL A 1 219 ? 18.612 -2.895 -2.401 1.00 12.61 215 VAL A C 1
ATOM 1636 O O . VAL A 1 219 ? 19.689 -2.437 -1.969 1.00 13.02 215 VAL A O 1
ATOM 1640 N N . LYS A 1 220 ? 18.207 -4.121 -2.119 1.00 13.23 216 LYS A N 1
ATOM 1641 C CA . LYS A 1 220 ? 19.022 -5.035 -1.307 1.00 14.86 216 LYS A CA 1
ATOM 1642 C C . LYS A 1 220 ? 20.341 -5.313 -2.005 1.00 15.24 216 LYS A C 1
ATOM 1643 O O . LYS A 1 220 ? 21.415 -5.283 -1.368 1.00 17.52 216 LYS A O 1
ATOM 1645 N N . ALA A 1 221 ? 20.335 -5.551 -3.304 1.00 14.33 217 ALA A N 1
ATOM 1646 C CA . ALA A 1 221 ? 21.583 -5.867 -3.983 1.00 14.39 217 ALA A CA 1
ATOM 1647 C C . ALA A 1 221 ? 22.538 -4.668 -3.931 1.00 13.98 217 ALA A C 1
ATOM 1648 O O . ALA A 1 221 ? 23.763 -4.832 -3.673 1.00 14.12 217 ALA A O 1
ATOM 1650 N N . VAL A 1 222 ? 22.046 -3.456 -4.118 1.00 12.99 218 VAL A N 1
ATOM 1651 C CA . VAL A 1 222 ? 22.902 -2.287 -4.005 1.00 14.45 218 VAL A CA 1
ATOM 1652 C C . VAL A 1 222 ? 23.397 -2.170 -2.554 1.00 16.27 218 VAL A C 1
ATOM 1653 O O . VAL A 1 222 ? 24.597 -1.790 -2.364 1.00 17.59 218 VAL A O 1
ATOM 1657 N N . SER A 1 223 ? 22.578 -2.568 -1.565 1.00 18.93 219 SER A N 1
ATOM 1658 C CA . SER A 1 223 ? 22.959 -2.588 -0.123 1.00 20.59 219 SER A CA 1
ATOM 1659 C C . SER A 1 223 ? 24.194 -3.434 0.146 1.00 21.55 219 SER A C 1
ATOM 1660 O O . SER A 1 223 ? 24.969 -3.115 1.047 1.00 24.14 219 SER A O 1
ATOM 1663 N N . ASN A 1 224 ? 24.389 -4.468 -0.651 1.00 19.23 220 ASN A N 1
ATOM 1664 C CA . ASN A 1 224 ? 25.452 -5.420 -0.471 1.00 19.67 220 ASN A CA 1
ATOM 1665 C C . ASN A 1 224 ? 26.694 -5.024 -1.222 1.00 17.23 220 ASN A C 1
ATOM 1666 O O . ASN A 1 224 ? 27.719 -5.694 -1.086 1.00 19.02 220 ASN A O 1
ATOM 1671 N N . ASP A 1 225 ? 26.639 -3.939 -2.010 1.00 15.25 221 ASP A N 1
ATOM 1672 C CA . ASP A 1 225 ? 27.769 -3.513 -2.770 1.00 13.61 221 ASP A CA 1
ATOM 1673 C C . ASP A 1 225 ? 28.371 -2.318 -2.057 1.00 12.69 221 ASP A C 1
ATOM 1674 O O . ASP A 1 225 ? 28.092 -1.158 -2.393 1.00 11.24 221 ASP A O 1
ATOM 1679 N N . HIS A 1 226 ? 29.267 -2.597 -1.097 1.00 12.64 222 HIS A N 1
ATOM 1680 C CA . HIS A 1 226 ? 29.772 -1.555 -0.203 1.00 12.68 222 HIS A CA 1
ATOM 1681 C C . HIS A 1 226 ? 30.619 -0.569 -0.910 1.00 10.91 222 HIS A C 1
ATOM 1682 O O . HIS A 1 226 ? 30.579 0.611 -0.542 1.00 10.49 222 HIS A O 1
ATOM 1689 N N . ALA A 1 227 ? 31.368 -0.975 -1.916 1.00 10.07 223 ALA A N 1
ATOM 1690 C CA . ALA A 1 227 ? 32.165 -0.040 -2.660 1.00 9.68 223 ALA A CA 1
ATOM 1691 C C . ALA A 1 227 ? 31.286 0.944 -3.423 1.00 9.56 223 ALA A C 1
ATOM 1692 O O . ALA A 1 227 ? 31.558 2.160 -3.462 1.00 8.98 223 ALA A O 1
ATOM 1694 N N . PHE A 1 228 ? 30.226 0.452 -4.076 1.00 10.05 224 PHE A N 1
ATOM 1695 C CA . PHE A 1 228 ? 29.292 1.310 -4.764 1.00 9.58 224 PHE A CA 1
ATOM 1696 C C . PHE A 1 228 ? 28.586 2.249 -3.795 1.00 9.16 224 PHE A C 1
ATOM 1697 O O . PHE A 1 228 ? 28.392 3.426 -4.107 1.00 8.92 224 PHE A O 1
ATOM 1705 N N . LYS A 1 229 ? 28.168 1.745 -2.637 1.00 9.03 225 LYS A N 1
ATOM 1706 C CA . LYS A 1 229 ? 27.503 2.586 -1.648 1.00 10.63 225 LYS A CA 1
ATOM 1707 C C . LYS A 1 229 ? 28.375 3.739 -1.213 1.00 9.79 225 LYS A C 1
ATOM 1708 O O . LYS A 1 229 ? 27.879 4.853 -1.071 1.00 10.29 225 LYS A O 1
ATOM 1714 N N . ALA A 1 230 ? 29.657 3.474 -1.012 1.00 9.33 226 ALA A N 1
ATOM 1715 C CA . ALA A 1 230 ? 30.627 4.529 -0.686 1.00 9.20 226 ALA A CA 1
ATOM 1716 C C . ALA A 1 230 ? 30.803 5.520 -1.839 1.00 9.82 226 ALA A C 1
ATOM 1717 O O . ALA A 1 230 ? 30.714 6.747 -1.628 1.00 10.81 226 ALA A O 1
ATOM 1719 N N . GLN A 1 231 ? 31.029 5.006 -3.033 1.00 9.95 227 GLN A N 1
ATOM 1720 C CA . GLN A 1 231 ? 31.262 5.832 -4.232 1.00 10.62 227 GLN A CA 1
ATOM 1721 C C . GLN A 1 231 ? 30.117 6.798 -4.452 1.00 10.65 227 GLN A C 1
ATOM 1722 O O . GLN A 1 231 ? 30.322 7.966 -4.770 1.00 11.83 227 GLN A O 1
ATOM 1728 N N . GLN A 1 232 ? 28.900 6.302 -4.337 1.00 9.73 228 GLN A N 1
ATOM 1729 C CA . GLN A 1 232 ? 27.693 7.080 -4.686 1.00 9.17 228 GLN A CA 1
ATOM 1730 C C . GLN A 1 232 ? 27.002 7.641 -3.493 1.00 9.24 228 GLN A C 1
ATOM 1731 O O . GLN A 1 232 ? 25.900 8.209 -3.622 1.00 9.86 228 GLN A O 1
ATOM 1737 N N . LYS A 1 233 ? 27.554 7.531 -2.313 1.00 8.96 229 LYS A N 1
ATOM 1738 C CA . LYS A 1 233 ? 26.969 8.106 -1.108 1.00 10.00 229 LYS A CA 1
ATOM 1739 C C . LYS A 1 233 ? 25.496 7.715 -0.987 1.00 9.02 229 LYS A C 1
ATOM 1740 O O . LYS A 1 233 ? 24.590 8.543 -0.767 1.00 8.90 229 LYS A O 1
ATOM 1746 N N . ILE A 1 234 ? 25.242 6.423 -1.073 1.00 9.20 230 ILE A N 1
ATOM 1747 C CA . ILE A 1 234 ? 23.889 5.872 -1.069 1.00 9.61 230 ILE A CA 1
ATOM 1748 C C . ILE A 1 234 ? 23.263 5.923 0.304 1.00 10.19 230 ILE A C 1
ATOM 1749 O O . ILE A 1 234 ? 23.901 5.495 1.285 1.00 12.11 230 ILE A O 1
ATOM 1754 N N . GLY A 1 235 ? 22.021 6.409 0.341 1.00 9.84 231 GLY A N 1
ATOM 1755 C CA . GLY A 1 235 ? 21.218 6.520 1.530 1.00 11.12 231 GLY A CA 1
ATOM 1756 C C . GLY A 1 235 ? 19.927 5.737 1.462 1.00 10.74 231 GLY A C 1
ATOM 1757 O O . GLY A 1 235 ? 19.580 5.201 0.428 1.00 10.15 231 GLY A O 1
ATOM 1758 N N . THR A 1 236 ? 19.304 5.678 2.629 1.00 17.56 232 THR A N 1
ATOM 1759 C CA . THR A 1 236 ? 17.977 5.065 2.797 1.00 19.27 232 THR A CA 1
ATOM 1760 C C . THR A 1 236 ? 17.092 5.936 3.678 1.00 20.93 232 THR A C 1
ATOM 1761 O O . THR A 1 236 ? 17.563 6.663 4.600 1.00 23.71 232 THR A O 1
ATOM 1765 N N . VAL A 1 237 ? 15.792 5.869 3.426 1.00 19.41 233 VAL A N 1
ATOM 1766 C CA . VAL A 1 237 ? 14.809 6.445 4.340 1.00 19.59 233 VAL A CA 1
ATOM 1767 C C . VAL A 1 237 ? 13.767 5.384 4.765 1.00 18.88 233 VAL A C 1
ATOM 1768 O O . VAL A 1 237 ? 12.614 5.736 5.054 1.00 20.49 233 VAL A O 1
ATOM 1772 N N . ASN A 1 238 ? 14.123 4.108 4.756 1.00 18.00 234 ASN A N 1
ATOM 1773 C CA . ASN A 1 238 ? 13.164 3.056 5.091 1.00 18.72 234 ASN A CA 1
ATOM 1774 C C . ASN A 1 238 ? 12.983 2.950 6.611 1.00 19.65 234 ASN A C 1
ATOM 1775 O O . ASN A 1 238 ? 13.499 3.801 7.344 1.00 18.05 234 ASN A O 1
ATOM 1780 N N . SER A 1 239 ? 12.248 1.942 7.099 1.00 20.86 235 SER A N 1
ATOM 1781 C CA . SER A 1 239 ? 12.106 1.704 8.592 1.00 21.02 235 SER A CA 1
ATOM 1782 C C . SER A 1 239 ? 13.349 1.502 9.409 1.00 18.80 235 SER A C 1
ATOM 1783 O O . SER A 1 239 ? 13.320 1.540 10.619 1.00 18.35 235 SER A O 1
ATOM 1786 N N . ILE A 1 240 ? 14.520 1.295 8.807 1.00 21.56 236 ILE A N 1
ATOM 1787 C CA . ILE A 1 240 ? 15.746 1.269 9.623 1.00 21.48 236 ILE A CA 1
ATOM 1788 C C . ILE A 1 240 ? 15.865 2.659 10.326 1.00 22.28 236 ILE A C 1
ATOM 1789 O O . ILE A 1 240 ? 16.586 2.763 11.333 1.00 23.26 236 ILE A O 1
ATOM 1791 N N . ASN A 1 241 ? 15.094 3.702 9.903 1.00 19.16 237 ASN A N 1
ATOM 1792 C CA . ASN A 1 241 ? 15.338 5.047 10.389 1.00 14.98 237 ASN A CA 1
ATOM 1793 C C . ASN A 1 241 ? 14.719 5.421 11.693 1.00 13.05 237 ASN A C 1
ATOM 1794 O O . ASN A 1 241 ? 13.495 5.576 11.832 1.00 13.79 237 ASN A O 1
ATOM 1799 N N . TRP A 1 242 ? 15.559 5.656 12.691 1.00 11.80 238 TRP A N 1
ATOM 1800 C CA . TRP A 1 242 ? 15.086 6.017 14.014 1.00 10.50 238 TRP A CA 1
ATOM 1801 C C . TRP A 1 242 ? 14.298 7.340 14.068 1.00 10.05 238 TRP A C 1
ATOM 1802 O O . TRP A 1 242 ? 13.278 7.416 14.784 1.00 9.93 238 TRP A O 1
ATOM 1813 N N . ALA A 1 243 ? 14.715 8.364 13.302 1.00 10.17 239 ALA A N 1
ATOM 1814 C CA . ALA A 1 243 ? 14.042 9.645 13.321 1.00 10.18 239 ALA A CA 1
ATOM 1815 C C . ALA A 1 243 ? 12.610 9.520 12.871 1.00 10.06 239 ALA A C 1
ATOM 1816 O O . ALA A 1 243 ? 11.760 10.242 13.362 1.00 10.45 239 ALA A O 1
ATOM 1818 N N . ARG A 1 244 ? 12.325 8.575 11.988 1.00 10.43 240 ARG A N 1
ATOM 1819 C CA . ARG A 1 244 ? 10.925 8.361 11.591 1.00 11.40 240 ARG A CA 1
ATOM 1820 C C . ARG A 1 244 ? 10.073 7.915 12.771 1.00 11.31 240 ARG A C 1
ATOM 1821 O O . ARG A 1 244 ? 8.937 8.360 12.948 1.00 10.23 240 ARG A O 1
ATOM 1829 N N . VAL A 1 245 ? 10.585 7.006 13.611 1.00 11.41 241 VAL A N 1
ATOM 1830 C CA . VAL A 1 245 ? 9.854 6.597 14.823 1.00 10.93 241 VAL A CA 1
ATOM 1831 C C . VAL A 1 245 ? 9.607 7.742 15.768 1.00 10.85 241 VAL A C 1
ATOM 1832 O O . VAL A 1 245 ? 8.492 7.916 16.310 1.00 10.14 241 VAL A O 1
ATOM 1836 N N . VAL A 1 246 ? 10.608 8.551 16.050 1.00 10.32 242 VAL A N 1
ATOM 1837 C CA . VAL A 1 246 ? 10.463 9.726 16.905 1.00 10.72 242 VAL A CA 1
ATOM 1838 C C . VAL A 1 246 ? 9.366 10.591 16.413 1.00 10.42 242 VAL A C 1
ATOM 1839 O O . VAL A 1 246 ? 8.529 11.124 17.163 1.00 10.28 242 VAL A O 1
ATOM 1843 N N . ALA A 1 247 ? 9.356 10.889 15.104 1.00 8.77 243 ALA A N 1
ATOM 1844 C CA . ALA A 1 247 ? 8.378 11.728 14.547 1.00 8.32 243 ALA A CA 1
ATOM 1845 C C . ALA A 1 247 ? 6.989 11.241 14.868 1.00 7.94 243 ALA A C 1
ATOM 1846 O O . ALA A 1 247 ? 6.050 11.996 15.091 1.00 8.94 243 ALA A O 1
ATOM 1848 N N . GLN A 1 248 ? 6.788 9.934 14.836 1.00 6.83 244 GLN A N 1
ATOM 1849 C CA . GLN A 1 248 ? 5.493 9.339 15.063 1.00 6.54 244 GLN A CA 1
ATOM 1850 C C . GLN A 1 248 ? 5.060 9.387 16.516 1.00 6.50 244 GLN A C 1
ATOM 1851 O O . GLN A 1 248 ? 3.875 9.470 16.802 1.00 6.50 244 GLN A O 1
ATOM 1857 N N . VAL A 1 249 ? 6.001 9.409 17.453 1.00 6.22 245 VAL A N 1
ATOM 1858 C CA . VAL A 1 249 ? 5.675 9.614 18.876 1.00 6.45 245 VAL A CA 1
ATOM 1859 C C . VAL A 1 249 ? 4.904 10.884 19.077 1.00 6.35 245 VAL A C 1
ATOM 1860 O O . VAL A 1 249 ? 3.951 10.936 19.859 1.00 6.02 245 VAL A O 1
ATOM 1864 N N . VAL A 1 250 ? 5.220 11.917 18.319 1.00 5.92 246 VAL A N 1
ATOM 1865 C CA . VAL A 1 250 ? 4.615 13.238 18.512 1.00 6.28 246 VAL A CA 1
ATOM 1866 C C . VAL A 1 250 ? 3.092 13.176 18.380 1.00 5.94 246 VAL A C 1
ATOM 1867 O O . VAL A 1 250 ? 2.376 13.789 19.184 1.00 6.22 246 VAL A O 1
ATOM 1871 N N . TYR A 1 251 ? 2.537 12.480 17.379 1.00 5.59 247 TYR A N 1
ATOM 1872 C CA . TYR A 1 251 ? 1.119 12.557 17.167 1.00 5.62 247 TYR A CA 1
ATOM 1873 C C . TYR A 1 251 ? 0.341 11.754 18.204 1.00 5.55 247 TYR A C 1
ATOM 1874 O O . TYR A 1 251 ? -0.844 11.988 18.383 1.00 6.12 247 TYR A O 1
ATOM 1883 N N . TYR A 1 252 ? 0.982 10.816 18.885 1.00 5.75 248 TYR A N 1
ATOM 1884 C CA . TYR A 1 252 ? 0.328 10.188 20.046 1.00 5.84 248 TYR A CA 1
ATOM 1885 C C . TYR A 1 252 ? 0.101 11.215 21.155 1.00 5.90 248 TYR A C 1
ATOM 1886 O O . TYR A 1 252 ? -0.971 11.287 21.758 1.00 6.23 248 TYR A O 1
ATOM 1895 N N . PHE A 1 253 ? 1.101 12.045 21.432 1.00 5.96 249 PHE A N 1
ATOM 1896 C CA . PHE A 1 253 ? 0.938 13.137 22.382 1.00 6.08 249 PHE A CA 1
ATOM 1897 C C . PHE A 1 253 ? -0.157 14.083 21.900 1.00 6.33 249 PHE A C 1
ATOM 1898 O O . PHE A 1 253 ? -1.059 14.475 22.643 1.00 6.66 249 PHE A O 1
ATOM 1906 N N . LYS A 1 254 ? -0.135 14.511 20.634 1.00 6.10 250 LYS A N 1
ATOM 1907 C CA . LYS A 1 254 ? -1.114 15.469 20.114 1.00 6.25 250 LYS A CA 1
ATOM 1908 C C . LYS A 1 254 ? -2.506 14.877 20.260 1.00 6.36 250 LYS A C 1
ATOM 1909 O O . LYS A 1 254 ? -3.424 15.584 20.714 1.00 7.30 250 LYS A O 1
ATOM 1915 N N . GLY A 1 255 ? -2.694 13.627 19.843 1.00 6.52 251 GLY A N 1
ATOM 1916 C CA . GLY A 1 255 ? -4.013 12.978 19.926 1.00 6.77 251 GLY A CA 1
ATOM 1917 C C . GLY A 1 255 ? -4.502 12.834 21.356 1.00 6.91 251 GLY A C 1
ATOM 1918 O O . GLY A 1 255 ? -5.705 13.004 21.649 1.00 7.34 251 GLY A O 1
ATOM 1919 N N . TYR A 1 256 ? -3.611 12.473 22.261 1.00 6.70 252 TYR A N 1
ATOM 1920 C CA . TYR A 1 256 ? -3.966 12.378 23.682 1.00 7.01 252 TYR A CA 1
ATOM 1921 C C . TYR A 1 256 ? -4.497 13.670 24.184 1.00 7.16 252 TYR A C 1
ATOM 1922 O O . TYR A 1 256 ? -5.576 13.718 24.814 1.00 7.57 252 TYR A O 1
ATOM 1931 N N . PHE A 1 257 ? -3.818 14.777 23.930 1.00 6.94 253 PHE A N 1
ATOM 1932 C CA . PHE A 1 257 ? -4.288 16.065 24.439 1.00 7.83 253 PHE A CA 1
ATOM 1933 C C . PHE A 1 257 ? -5.610 16.478 23.805 1.00 8.07 253 PHE A C 1
ATOM 1934 O O . PHE A 1 257 ? -6.496 17.014 24.467 1.00 9.07 253 PHE A O 1
ATOM 1942 N N . ALA A 1 258 ? -5.760 16.231 22.515 1.00 7.91 254 ALA A N 1
ATOM 1943 C CA . ALA A 1 258 ? -6.973 16.636 21.797 1.00 8.18 254 ALA A CA 1
ATOM 1944 C C . ALA A 1 258 ? -8.190 15.821 22.283 1.00 8.72 254 ALA A C 1
ATOM 1945 O O . ALA A 1 258 ? -9.302 16.318 22.227 1.00 10.17 254 ALA A O 1
ATOM 1947 N N . ALA A 1 259 ? -7.964 14.597 22.755 1.00 8.27 255 ALA A N 1
ATOM 1948 C CA . ALA A 1 259 ? -9.051 13.674 23.127 1.00 8.76 255 ALA A CA 1
ATOM 1949 C C . ALA A 1 259 ? -9.490 13.885 24.579 1.00 9.98 255 ALA A C 1
ATOM 1950 O O . ALA A 1 259 ? -10.451 13.223 24.998 1.00 10.27 255 ALA A O 1
ATOM 1952 N N . THR A 1 260 ? -8.805 14.742 25.353 1.00 10.38 256 THR A N 1
ATOM 1953 C CA . THR A 1 260 ? -8.959 14.850 26.826 1.00 11.25 256 THR A CA 1
ATOM 1954 C C . THR A 1 260 ? -9.076 16.330 27.222 1.00 11.49 256 THR A C 1
ATOM 1955 O O . THR A 1 260 ? -8.758 17.241 26.436 1.00 12.11 256 THR A O 1
ATOM 1959 N N . ARG A 1 261 ? -9.560 16.571 28.435 1.00 13.27 257 ARG A N 1
ATOM 1960 C CA . ARG A 1 261 ? -9.554 17.905 29.016 1.00 14.02 257 ARG A CA 1
ATOM 1961 C C . ARG A 1 261 ? -8.418 18.099 30.012 1.00 14.75 257 ARG A C 1
ATOM 1962 O O . ARG A 1 261 ? -8.000 19.231 30.254 1.00 16.10 257 ARG A O 1
ATOM 1964 N N . SER A 1 262 ? -7.952 17.037 30.638 1.00 13.84 258 SER A N 1
ATOM 1965 C CA . SER A 1 262 ? -6.878 17.136 31.580 1.00 14.68 258 SER A CA 1
ATOM 1966 C C . SER A 1 262 ? -6.083 15.847 31.621 1.00 13.91 258 SER A C 1
ATOM 1967 O O . SER A 1 262 ? -6.525 14.757 31.196 1.00 13.76 258 SER A O 1
ATOM 1970 N N . ASN A 1 263 ? -4.900 15.964 32.203 1.00 13.89 259 ASN A N 1
ATOM 1971 C CA . ASN A 1 263 ? -3.953 14.872 32.249 1.00 12.88 259 ASN A CA 1
ATOM 1972 C C . ASN A 1 263 ? -4.291 13.796 33.284 1.00 13.68 259 ASN A C 1
ATOM 1973 O O . ASN A 1 263 ? -3.573 12.817 33.414 1.00 13.54 259 ASN A O 1
ATOM 1978 N N . ASP A 1 264 ? -5.435 13.971 33.945 1.00 15.47 260 ASP A N 1
ATOM 1979 C CA . ASP A 1 264 ? -5.974 12.915 34.766 1.00 17.12 260 ASP A CA 1
ATOM 1980 C C . ASP A 1 264 ? -6.648 11.812 33.954 1.00 15.44 260 ASP A C 1
ATOM 1981 O O . ASP A 1 264 ? -6.909 10.731 34.455 1.00 16.12 260 ASP A O 1
ATOM 1986 N N . GLU A 1 265 ? -6.890 12.061 32.672 1.00 13.47 261 GLU A N 1
ATOM 1987 C CA . GLU A 1 265 ? -7.581 11.080 31.849 1.00 13.25 261 GLU A CA 1
ATOM 1988 C C . GLU A 1 265 ? -6.626 10.142 31.165 1.00 12.29 261 GLU A C 1
ATOM 1989 O O . GLU A 1 265 ? -5.465 10.503 30.935 1.00 13.26 261 GLU A O 1
ATOM 1995 N N . ARG A 1 266 ? -7.104 8.963 30.803 1.00 12.70 262 ARG A N 1
ATOM 1996 C CA . ARG A 1 266 ? -6.375 7.957 30.040 1.00 12.94 262 ARG A CA 1
ATOM 1997 C C . ARG A 1 266 ? -7.072 7.772 28.722 1.00 11.68 262 ARG A C 1
ATOM 1998 O O . ARG A 1 266 ? -8.274 7.936 28.639 1.00 12.23 262 ARG A O 1
ATOM 2006 N N . VAL A 1 267 ? -6.297 7.476 27.678 1.00 10.08 263 VAL A N 1
ATOM 2007 C CA . VAL A 1 267 ? -6.784 7.300 26.302 1.00 9.54 263 VAL A CA 1
ATOM 2008 C C . VAL A 1 267 ? -6.227 6.026 25.722 1.00 8.73 263 VAL A C 1
ATOM 2009 O O . VAL A 1 267 ? -5.058 5.717 25.925 1.00 9.46 263 VAL A O 1
ATOM 2013 N N . SER A 1 268 ? -7.017 5.289 24.945 1.00 8.42 264 SER A N 1
ATOM 2014 C CA . SER A 1 268 ? -6.545 4.182 24.186 1.00 7.97 264 SER A CA 1
ATOM 2015 C C . SER A 1 268 ? -6.394 4.562 22.718 1.00 7.35 264 SER A C 1
ATOM 2016 O O . SER A 1 268 ? -7.043 5.448 22.223 1.00 7.57 264 SER A O 1
ATOM 2019 N N . PHE A 1 269 ? -5.472 3.893 22.050 1.00 7.42 265 PHE A N 1
ATOM 2020 C CA . PHE A 1 269 ? -5.232 4.078 20.641 1.00 7.53 265 PHE A CA 1
ATOM 2021 C C . PHE A 1 269 ? -5.347 2.785 19.913 1.00 8.41 265 PHE A C 1
ATOM 2022 O O . PHE A 1 269 ? -4.859 1.775 20.413 1.00 8.56 265 PHE A O 1
ATOM 2030 N N . THR A 1 270 ? -5.837 2.812 18.669 1.00 8.49 266 THR A N 1
ATOM 2031 C CA . THR A 1 270 ? -5.832 1.649 17.778 1.00 9.19 266 THR A CA 1
ATOM 2032 C C . THR A 1 270 ? -5.012 1.963 16.552 1.00 9.36 266 THR A C 1
ATOM 2033 O O . THR A 1 270 ? -5.174 2.976 15.875 1.00 9.59 266 THR A O 1
ATOM 2037 N N . VAL A 1 271 ? -4.073 1.047 16.296 1.00 10.97 267 VAL A N 1
ATOM 2038 C CA . VAL A 1 271 ? -3.102 1.115 15.190 1.00 12.87 267 VAL A CA 1
ATOM 2039 C C . VAL A 1 271 ? -3.503 0.117 14.110 1.00 14.68 267 VAL A C 1
ATOM 2040 O O . VAL A 1 271 ? -3.491 -1.094 14.388 1.00 13.88 267 VAL A O 1
ATOM 2044 N N . PRO A 1 272 ? -3.900 0.570 12.886 1.00 15.02 268 PRO A N 1
ATOM 2045 C CA . PRO A 1 272 ? -4.222 -0.300 11.782 1.00 17.94 268 PRO A CA 1
ATOM 2046 C C . PRO A 1 272 ? -3.034 -1.118 11.307 1.00 19.83 268 PRO A C 1
ATOM 2047 O O . PRO A 1 272 ? -1.890 -0.664 11.401 1.00 20.36 268 PRO A O 1
ATOM 2051 N N . SER A 1 273 ? -3.341 -2.267 10.701 1.00 22.44 269 SER A N 1
ATOM 2052 C CA . SER A 1 273 ? -2.366 -2.974 9.807 1.00 25.57 269 SER A CA 1
ATOM 2053 C C . SER A 1 273 ? -1.099 -3.489 10.491 1.00 29.56 269 SER A C 1
ATOM 2054 O O . SER A 1 273 ? -0.106 -3.718 9.771 1.00 31.10 269 SER A O 1
ATOM 2057 N N . GLY A 1 274 ? -1.108 -3.622 11.828 1.00 30.36 270 GLY A N 1
ATOM 2058 C CA . GLY A 1 274 ? 0.005 -4.251 12.582 1.00 29.61 270 GLY A CA 1
ATOM 2059 C C . GLY A 1 274 ? 1.318 -3.581 12.269 1.00 28.90 270 GLY A C 1
ATOM 2060 O O . GLY A 1 274 ? 2.378 -4.215 12.264 1.00 32.74 270 GLY A O 1
ATOM 2061 N N . ASN A 1 275 ? 1.257 -2.296 11.977 1.00 25.11 271 ASN A N 1
ATOM 2062 C CA . ASN A 1 275 ? 2.430 -1.574 11.521 1.00 23.94 271 ASN A CA 1
ATOM 2063 C C . ASN A 1 275 ? 3.368 -1.335 12.700 1.00 22.21 271 ASN A C 1
ATOM 2064 O O . ASN A 1 275 ? 2.952 -0.621 13.690 1.00 16.25 271 ASN A O 1
ATOM 2069 N N . PHE A 1 276 ? 4.587 -1.912 12.602 1.00 19.74 272 PHE A N 1
ATOM 2070 C CA . PHE A 1 276 ? 5.476 -1.903 13.759 1.00 17.99 272 PHE A CA 1
ATOM 2071 C C . PHE A 1 276 ? 6.028 -0.551 14.039 1.00 14.72 272 PHE A C 1
ATOM 2072 O O . PHE A 1 276 ? 6.367 -0.322 15.184 1.00 13.30 272 PHE A O 1
ATOM 2080 N N . GLY A 1 277 ? 6.108 0.354 13.056 1.00 13.29 273 GLY A N 1
ATOM 2081 C CA . GLY A 1 277 ? 6.539 1.686 13.368 1.00 12.26 273 GLY A CA 1
ATOM 2082 C C . GLY A 1 277 ? 5.567 2.412 14.301 1.00 11.26 273 GLY A C 1
ATOM 2083 O O . GLY A 1 277 ? 5.961 3.070 15.228 1.00 10.29 273 GLY A O 1
ATOM 2084 N N . ASN A 1 278 ? 4.265 2.290 14.003 1.00 11.52 274 ASN A N 1
ATOM 2085 C CA . ASN A 1 278 ? 3.208 2.813 14.924 1.00 11.36 274 ASN A CA 1
ATOM 2086 C C . ASN A 1 278 ? 3.105 2.051 16.218 1.00 12.83 274 ASN A C 1
ATOM 2087 O O . ASN A 1 278 ? 2.862 2.674 17.272 1.00 12.00 274 ASN A O 1
ATOM 2092 N N . VAL A 1 279 ? 3.294 0.735 16.198 1.00 11.92 275 VAL A N 1
ATOM 2093 C CA . VAL A 1 279 ? 3.394 -0.041 17.444 1.00 12.50 275 VAL A CA 1
ATOM 2094 C C . VAL A 1 279 ? 4.506 0.558 18.293 1.00 11.42 275 VAL A C 1
ATOM 2095 O O . VAL A 1 279 ? 4.318 0.821 19.503 1.00 11.25 275 VAL A O 1
ATOM 2099 N N . CYS A 1 280 ? 5.694 0.723 17.693 1.00 10.63 276 CYS A N 1
ATOM 2100 C CA . CYS A 1 280 ? 6.807 1.165 18.420 1.00 10.28 276 CYS A CA 1
ATOM 2101 C C . CYS A 1 280 ? 6.576 2.568 18.970 1.00 8.87 276 CYS A C 1
ATOM 2102 O O . CYS A 1 280 ? 6.813 2.858 20.116 1.00 8.73 276 CYS A O 1
ATOM 2105 N N . ALA A 1 281 ? 6.097 3.466 18.109 1.00 8.54 277 ALA A N 1
ATOM 2106 C CA . ALA A 1 281 ? 5.890 4.857 18.505 1.00 7.78 277 ALA A CA 1
ATOM 2107 C C . ALA A 1 281 ? 4.899 5.014 19.640 1.00 7.41 277 ALA A C 1
ATOM 2108 O O . ALA A 1 281 ? 5.098 5.785 20.577 1.00 7.41 277 ALA A O 1
ATOM 2110 N N . GLY A 1 282 ? 3.791 4.248 19.578 1.00 7.06 278 GLY A N 1
ATOM 2111 C CA . GLY A 1 282 ? 2.804 4.287 20.630 1.00 7.38 278 GLY A CA 1
ATOM 2112 C C . GLY A 1 282 ? 3.348 3.752 21.944 1.00 7.17 278 GLY A C 1
ATOM 2113 O O . GLY A 1 282 ? 3.147 4.317 23.022 1.00 7.53 278 GLY A O 1
ATOM 2114 N N . HIS A 1 283 ? 4.086 2.643 21.863 1.00 7.25 279 HIS A N 1
ATOM 2115 C CA . HIS A 1 283 ? 4.762 2.054 23.007 1.00 7.56 279 HIS A CA 1
ATOM 2116 C C . HIS A 1 283 ? 5.751 3.035 23.588 1.00 7.20 279 HIS A C 1
ATOM 2117 O O . HIS A 1 283 ? 5.770 3.239 24.794 1.00 7.66 279 HIS A O 1
ATOM 2124 N N . ILE A 1 284 ? 6.545 3.702 22.745 1.00 7.64 280 ILE A N 1
ATOM 2125 C CA . ILE A 1 284 ? 7.521 4.658 23.252 1.00 8.03 280 ILE A CA 1
ATOM 2126 C C . ILE A 1 284 ? 6.839 5.827 23.955 1.00 7.34 280 ILE A C 1
ATOM 2127 O O . ILE A 1 284 ? 7.230 6.257 25.040 1.00 7.50 280 ILE A O 1
ATOM 2132 N N . ALA A 1 285 ? 5.738 6.367 23.381 1.00 6.71 281 ALA A N 1
ATOM 2133 C CA . ALA A 1 285 ? 5.013 7.452 24.033 1.00 7.03 281 ALA A CA 1
ATOM 2134 C C . ALA A 1 285 ? 4.557 7.016 25.436 1.00 7.17 281 ALA A C 1
ATOM 2135 O O . ALA A 1 285 ? 4.667 7.756 26.404 1.00 6.82 281 ALA A O 1
ATOM 2137 N N . ARG A 1 286 ? 3.951 5.828 25.511 1.00 7.30 282 ARG A N 1
ATOM 2138 C CA . ARG A 1 286 ? 3.525 5.311 26.805 1.00 7.27 282 ARG A CA 1
ATOM 2139 C C . ARG A 1 286 ? 4.704 5.177 27.773 1.00 7.37 282 ARG A C 1
ATOM 2140 O O . ARG A 1 286 ? 4.559 5.567 28.952 1.00 8.70 282 ARG A O 1
ATOM 2148 N N . MET A 1 287 ? 5.825 4.634 27.297 1.00 8.11 283 MET A N 1
ATOM 2149 C CA . MET A 1 287 ? 7.016 4.465 28.145 1.00 8.40 283 MET A CA 1
ATOM 2150 C C . MET A 1 287 ? 7.578 5.801 28.646 1.00 8.75 283 MET A C 1
ATOM 2151 O O . MET A 1 287 ? 8.193 5.825 29.711 1.00 8.37 283 MET A O 1
ATOM 2156 N N . MET A 1 288 ? 7.404 6.872 27.886 1.00 8.01 284 MET A N 1
ATOM 2157 C CA . MET A 1 288 ? 7.836 8.216 28.299 1.00 8.03 284 MET A CA 1
ATOM 2158 C C . MET A 1 288 ? 6.935 8.830 29.369 1.00 8.00 284 MET A C 1
ATOM 2159 O O . MET A 1 288 ? 7.311 9.850 29.950 1.00 9.05 284 MET A O 1
ATOM 2164 N N . GLY A 1 289 ? 5.750 8.245 29.616 1.00 7.90 285 GLY A N 1
ATOM 2165 C CA . GLY A 1 289 ? 4.784 8.808 30.544 1.00 8.62 285 GLY A CA 1
ATOM 2166 C C . GLY A 1 289 ? 3.483 9.342 29.989 1.00 8.67 285 GLY A C 1
ATOM 2167 O O . GLY A 1 289 ? 2.709 9.905 30.704 1.00 10.21 285 GLY A O 1
ATOM 2168 N N . LEU A 1 290 ? 3.261 9.163 28.698 1.00 8.17 286 LEU A N 1
ATOM 2169 C CA . LEU A 1 290 ? 1.935 9.563 28.148 1.00 7.85 286 LEU A CA 1
ATOM 2170 C C . LEU A 1 290 ? 0.863 8.613 28.728 1.00 8.46 286 LEU A C 1
ATOM 2171 O O . LEU A 1 290 ? 1.050 7.401 28.643 1.00 8.77 286 LEU A O 1
ATOM 2176 N N . PRO A 1 291 ? -0.279 9.142 29.210 1.00 8.84 287 PRO A N 1
ATOM 2177 C CA . PRO A 1 291 ? -1.294 8.252 29.833 1.00 9.10 287 PRO A CA 1
ATOM 2178 C C . PRO A 1 291 ? -2.146 7.488 28.832 1.00 9.00 287 PRO A C 1
ATOM 2179 O O . PRO A 1 291 ? -3.363 7.661 28.772 1.00 9.40 287 PRO A O 1
ATOM 2183 N N . ILE A 1 292 ? -1.503 6.592 28.085 1.00 8.71 288 ILE A N 1
ATOM 2184 C CA . ILE A 1 292 ? -2.186 5.627 27.215 1.00 8.87 288 ILE A CA 1
ATOM 2185 C C . ILE A 1 292 ? -2.628 4.437 28.049 1.00 8.78 288 ILE A C 1
ATOM 2186 O O . ILE A 1 292 ? -1.840 3.834 28.807 1.00 9.47 288 ILE A O 1
ATOM 2191 N N . GLU A 1 293 ? -3.897 4.047 27.869 1.00 9.37 289 GLU A N 1
ATOM 2192 C CA . GLU A 1 293 ? -4.446 2.857 28.547 1.00 10.82 289 GLU A CA 1
ATOM 2193 C C . GLU A 1 293 ? -4.094 1.634 27.714 1.00 10.93 289 GLU A C 1
ATOM 2194 O O . GLU A 1 293 ? -3.147 0.907 28.059 1.00 12.55 289 GLU A O 1
ATOM 2200 N N . LYS A 1 294 ? -4.764 1.376 26.606 1.00 9.96 290 LYS A N 1
ATOM 2201 C CA . LYS A 1 294 ? -4.431 0.273 25.711 1.00 10.16 290 LYS A CA 1
ATOM 2202 C C . LYS A 1 294 ? -3.877 0.766 24.411 1.00 8.90 290 LYS A C 1
ATOM 2203 O O . LYS A 1 294 ? -4.259 1.824 23.878 1.00 8.14 290 LYS A O 1
ATOM 2209 N N . LEU A 1 295 ? -2.950 -0.011 23.889 1.00 7.81 291 LEU A N 1
ATOM 2210 C CA . LEU A 1 295 ? -2.492 0.048 22.498 1.00 8.20 291 LEU A CA 1
ATOM 2211 C C . LEU A 1 295 ? -3.056 -1.136 21.762 1.00 8.64 291 LEU A C 1
ATOM 2212 O O . LEU A 1 295 ? -2.618 -2.273 21.947 1.00 8.67 291 LEU A O 1
ATOM 2217 N N . VAL A 1 296 ? -4.070 -0.892 20.974 1.00 9.32 292 VAL A N 1
ATOM 2218 C CA . VAL A 1 296 ? -4.797 -1.923 20.239 1.00 9.63 292 VAL A CA 1
ATOM 2219 C C . VAL A 1 296 ? -4.216 -2.079 18.875 1.00 10.11 292 VAL A C 1
ATOM 2220 O O . VAL A 1 296 ? -4.154 -1.099 18.140 1.00 10.32 292 VAL A O 1
ATOM 2224 N N . VAL A 1 297 ? -3.806 -3.280 18.471 1.00 10.33 293 VAL A N 1
ATOM 2225 C CA . VAL A 1 297 ? -3.162 -3.539 17.195 1.00 11.25 293 VAL A CA 1
ATOM 2226 C C . VAL A 1 297 ? -4.104 -4.317 16.318 1.00 12.73 293 VAL A C 1
ATOM 2227 O O . VAL A 1 297 ? -4.514 -5.428 16.646 1.00 13.58 293 VAL A O 1
ATOM 2231 N N . ALA A 1 298 ? -4.536 -3.729 15.224 1.00 13.42 294 ALA A N 1
ATOM 2232 C CA . ALA A 1 298 ? -5.407 -4.373 14.230 1.00 15.52 294 ALA A CA 1
ATOM 2233 C C . ALA A 1 298 ? -4.501 -5.047 13.218 1.00 17.89 294 ALA A C 1
ATOM 2234 O O . ALA A 1 298 ? -3.624 -4.420 12.610 1.00 19.72 294 ALA A O 1
ATOM 2236 N N . THR A 1 299 ? -4.757 -6.340 12.969 1.00 19.52 295 THR A N 1
ATOM 2237 C CA . THR A 1 299 ? -3.874 -7.137 12.122 1.00 20.62 295 THR A CA 1
ATOM 2238 C C . THR A 1 299 ? -4.567 -7.693 10.882 1.00 23.35 295 THR A C 1
ATOM 2239 O O . THR A 1 299 ? -4.006 -8.597 10.256 1.00 23.79 295 THR A O 1
ATOM 2243 N N . ASN A 1 300 ? -5.751 -7.155 10.522 1.00 22.78 296 ASN A N 1
ATOM 2244 C CA . ASN A 1 300 ? -6.549 -7.603 9.344 1.00 25.66 296 ASN A CA 1
ATOM 2245 C C . ASN A 1 300 ? -6.579 -9.150 9.259 1.00 25.68 296 ASN A C 1
ATOM 2246 O O . ASN A 1 300 ? -6.942 -9.771 10.260 1.00 25.21 296 ASN A O 1
ATOM 2251 N N . GLU A 1 301 ? -6.201 -9.782 8.151 1.00 28.46 297 GLU A N 1
ATOM 2252 C CA . GLU A 1 301 ? -6.250 -11.272 8.104 1.00 30.81 297 GLU A CA 1
ATOM 2253 C C . GLU A 1 301 ? -4.831 -11.872 8.087 1.00 32.26 297 GLU A C 1
ATOM 2254 O O . GLU A 1 301 ? -4.635 -13.035 7.722 1.00 33.16 297 GLU A O 1
ATOM 2260 N N . ASN A 1 302 ? -3.854 -11.080 8.521 1.00 30.07 298 ASN A N 1
ATOM 2261 C CA . ASN A 1 302 ? -2.461 -11.499 8.560 1.00 30.31 298 ASN A CA 1
ATOM 2262 C C . ASN A 1 302 ? -2.290 -12.472 9.710 1.00 29.87 298 ASN A C 1
ATOM 2263 O O . ASN A 1 302 ? -2.325 -12.066 10.895 1.00 29.86 298 ASN A O 1
ATOM 2268 N N . ASP A 1 303 ? -2.103 -13.743 9.359 1.00 30.49 299 ASP A N 1
ATOM 2269 C CA . ASP A 1 303 ? -1.987 -14.818 10.354 1.00 31.55 299 ASP A CA 1
ATOM 2270 C C . ASP A 1 303 ? -0.690 -14.735 11.178 1.00 29.02 299 ASP A C 1
ATOM 2271 O O . ASP A 1 303 ? -0.671 -15.161 12.324 1.00 28.35 299 ASP A O 1
ATOM 2276 N N . VAL A 1 304 ? 0.391 -14.232 10.589 1.00 28.51 300 VAL A N 1
ATOM 2277 C CA . VAL A 1 304 ? 1.696 -14.163 11.271 1.00 28.42 300 VAL A CA 1
ATOM 2278 C C . VAL A 1 304 ? 1.630 -13.161 12.422 1.00 25.48 300 VAL A C 1
ATOM 2279 O O . VAL A 1 304 ? 2.078 -13.448 13.555 1.00 22.79 300 VAL A O 1
ATOM 2283 N N . LEU A 1 305 ? 1.047 -12.001 12.135 1.00 25.51 301 LEU A N 1
ATOM 2284 C CA . LEU A 1 305 ? 0.908 -10.944 13.114 1.00 24.46 301 LEU A CA 1
ATOM 2285 C C . LEU A 1 305 ? -0.065 -11.338 14.173 1.00 23.70 301 LEU A C 1
ATOM 2286 O O . LEU A 1 305 ? 0.202 -11.099 15.362 1.00 19.70 301 LEU A O 1
ATOM 2291 N N . ASP A 1 306 ? -1.196 -11.914 13.760 1.00 21.75 302 ASP A N 1
ATOM 2292 C CA . ASP A 1 306 ? -2.175 -12.405 14.719 1.00 23.49 302 ASP A CA 1
ATOM 2293 C C . ASP A 1 306 ? -1.476 -13.393 15.620 1.00 21.57 302 ASP A C 1
ATOM 2294 O O . ASP A 1 306 ? -1.640 -13.309 16.837 1.00 24.13 302 ASP A O 1
ATOM 2299 N N . GLU A 1 307 ? -0.788 -14.395 15.057 1.00 23.54 303 GLU A N 1
ATOM 2300 C CA . GLU A 1 307 ? -0.147 -15.430 15.881 1.00 21.93 303 GLU A CA 1
ATOM 2301 C C . GLU A 1 307 ? 0.836 -14.838 16.890 1.00 19.97 303 GLU A C 1
ATOM 2302 O O . GLU A 1 307 ? 0.862 -15.198 18.070 1.00 18.11 303 GLU A O 1
ATOM 2308 N N . PHE A 1 308 ? 1.656 -13.893 16.451 1.00 17.90 304 PHE A N 1
ATOM 2309 C CA . PHE A 1 308 ? 2.596 -13.252 17.355 1.00 18.50 304 PHE A CA 1
ATOM 2310 C C . PHE A 1 308 ? 1.912 -12.516 18.524 1.00 17.46 304 PHE A C 1
ATOM 2311 O O . PHE A 1 308 ? 2.243 -12.718 19.700 1.00 16.18 304 PHE A O 1
ATOM 2319 N N . PHE A 1 309 ? 0.942 -11.668 18.248 1.00 16.48 305 PHE A N 1
ATOM 2320 C CA . PHE A 1 309 ? 0.335 -10.891 19.331 1.00 17.86 305 PHE A CA 1
ATOM 2321 C C . PHE A 1 309 ? -0.536 -11.706 20.252 1.00 19.88 305 PHE A C 1
ATOM 2322 O O . PHE A 1 309 ? -0.636 -11.436 21.442 1.00 21.26 305 PHE A O 1
ATOM 2330 N N . ARG A 1 310 ? -1.110 -12.756 19.712 1.00 19.60 306 ARG A N 1
ATOM 2331 C CA . ARG A 1 310 ? -1.951 -13.670 20.497 1.00 21.83 306 ARG A CA 1
ATOM 2332 C C . ARG A 1 310 ? -1.133 -14.607 21.380 1.00 21.13 306 ARG A C 1
ATOM 2333 O O . ARG A 1 310 ? -1.549 -14.893 22.512 1.00 21.64 306 ARG A O 1
ATOM 2341 N N . THR A 1 311 ? 0.015 -15.085 20.887 1.00 20.15 307 THR A N 1
ATOM 2342 C CA . THR A 1 311 ? 0.756 -16.204 21.515 1.00 20.42 307 THR A CA 1
ATOM 2343 C C . THR A 1 311 ? 2.235 -15.948 21.843 1.00 19.85 307 THR A C 1
ATOM 2344 O O . THR A 1 311 ? 2.841 -16.699 22.633 1.00 20.34 307 THR A O 1
ATOM 2348 N N . GLY A 1 312 ? 2.850 -14.972 21.212 1.00 18.43 308 GLY A N 1
ATOM 2349 C CA . GLY A 1 312 ? 4.282 -14.710 21.400 1.00 18.98 308 GLY A CA 1
ATOM 2350 C C . GLY A 1 312 ? 5.214 -15.546 20.510 1.00 19.38 308 GLY A C 1
ATOM 2351 O O . GLY A 1 312 ? 6.461 -15.409 20.594 1.00 18.78 308 GLY A O 1
ATOM 2352 N N . ALA A 1 313 ? 4.617 -16.367 19.645 1.00 20.77 309 ALA A N 1
ATOM 2353 C CA . ALA A 1 313 ? 5.345 -17.338 18.835 1.00 20.82 309 ALA A CA 1
ATOM 2354 C C . ALA A 1 313 ? 5.380 -16.899 17.360 1.00 21.26 309 ALA A C 1
ATOM 2355 O O . ALA A 1 313 ? 4.509 -16.179 16.875 1.00 20.58 309 ALA A O 1
ATOM 2357 N N . TYR A 1 314 ? 6.412 -17.354 16.669 1.00 23.57 310 TYR A N 1
ATOM 2358 C CA . TYR A 1 314 ? 6.604 -17.147 15.219 1.00 25.55 310 TYR A CA 1
ATOM 2359 C C . TYR A 1 314 ? 7.208 -18.417 14.674 1.00 28.76 310 TYR A C 1
ATOM 2360 O O . TYR A 1 314 ? 8.173 -18.888 15.223 1.00 27.51 310 TYR A O 1
ATOM 2369 N N . ARG A 1 315 ? 6.634 -18.977 13.613 1.00 32.43 311 ARG A N 1
ATOM 2370 C CA . ARG A 1 315 ? 7.171 -20.211 13.017 1.00 37.75 311 ARG A CA 1
ATOM 2371 C C . ARG A 1 315 ? 7.595 -19.896 11.586 1.00 40.77 311 ARG A C 1
ATOM 2372 O O . ARG A 1 315 ? 6.767 -19.480 10.782 1.00 42.05 311 ARG A O 1
ATOM 2380 N N . VAL A 1 316 ? 8.892 -20.046 11.301 1.00 44.42 312 VAL A N 1
ATOM 2381 C CA . VAL A 1 316 ? 9.460 -19.689 9.992 1.00 46.05 312 VAL A CA 1
ATOM 2382 C C . VAL A 1 316 ? 9.120 -20.764 8.963 1.00 48.44 312 VAL A C 1
ATOM 2383 O O . VAL A 1 316 ? 7.994 -20.816 8.459 1.00 51.16 312 VAL A O 1
ATOM 2385 N N . ALA A 1 335 ? 11.023 -7.225 9.590 1.00 37.19 331 ALA A N 1
ATOM 2386 C CA . ALA A 1 335 ? 10.684 -5.831 9.917 1.00 32.26 331 ALA A CA 1
ATOM 2387 C C . ALA A 1 335 ? 11.662 -5.219 10.910 1.00 30.98 331 ALA A C 1
ATOM 2388 O O . ALA A 1 335 ? 11.814 -5.725 12.038 1.00 29.91 331 ALA A O 1
ATOM 2390 N N . SER A 1 336 ? 12.288 -4.113 10.499 1.00 27.35 332 SER A N 1
ATOM 2391 C CA . SER A 1 336 ? 13.200 -3.343 11.337 1.00 26.69 332 SER A CA 1
ATOM 2392 C C . SER A 1 336 ? 12.472 -3.108 12.646 1.00 24.03 332 SER A C 1
ATOM 2393 O O . SER A 1 336 ? 13.039 -3.338 13.734 1.00 26.07 332 SER A O 1
ATOM 2395 N N . ASN A 1 337 ? 11.226 -2.660 12.591 1.00 19.52 333 ASN A N 1
ATOM 2396 C CA . ASN A 1 337 ? 10.685 -2.193 13.816 1.00 17.00 333 ASN A CA 1
ATOM 2397 C C . ASN A 1 337 ? 10.159 -3.332 14.678 1.00 16.01 333 ASN A C 1
ATOM 2398 O O . ASN A 1 337 ? 10.075 -3.147 15.871 1.00 16.08 333 ASN A O 1
ATOM 2403 N N . PHE A 1 338 ? 9.897 -4.506 14.111 1.00 15.17 334 PHE A N 1
ATOM 2404 C CA . PHE A 1 338 ? 9.646 -5.674 14.972 1.00 14.95 334 PHE A CA 1
ATOM 2405 C C . PHE A 1 338 ? 10.857 -5.883 15.918 1.00 14.49 334 PHE A C 1
ATOM 2406 O O . PHE A 1 338 ? 10.694 -6.198 17.111 1.00 13.20 334 PHE A O 1
ATOM 2414 N N . GLU A 1 339 ? 12.078 -5.786 15.385 1.00 14.55 335 GLU A N 1
ATOM 2415 C CA . GLU A 1 339 ? 13.269 -6.031 16.164 1.00 14.06 335 GLU A CA 1
ATOM 2416 C C . GLU A 1 339 ? 13.405 -5.017 17.303 1.00 13.47 335 GLU A C 1
ATOM 2417 O O . GLU A 1 339 ? 13.833 -5.395 18.407 1.00 13.08 335 GLU A O 1
ATOM 2423 N N . ARG A 1 340 ? 13.068 -3.742 17.071 1.00 13.01 336 ARG A N 1
ATOM 2424 C CA . ARG A 1 340 ? 13.105 -2.769 18.173 1.00 13.02 336 ARG A CA 1
ATOM 2425 C C . ARG A 1 340 ? 12.079 -3.160 19.252 1.00 12.23 336 ARG A C 1
ATOM 2426 O O . ARG A 1 340 ? 12.338 -3.044 20.431 1.00 13.24 336 ARG A O 1
ATOM 2434 N N . PHE A 1 341 ? 10.906 -3.612 18.830 1.00 12.03 337 PHE A N 1
ATOM 2435 C CA . PHE A 1 341 ? 9.862 -3.963 19.794 1.00 11.92 337 PHE A CA 1
ATOM 2436 C C . PHE A 1 341 ? 10.261 -5.210 20.586 1.00 11.68 337 PHE A C 1
ATOM 2437 O O . PHE A 1 341 ? 10.152 -5.244 21.822 1.00 10.88 337 PHE A O 1
ATOM 2445 N N . VAL A 1 342 ? 10.814 -6.232 19.910 1.00 12.11 338 VAL A N 1
ATOM 2446 C CA . VAL A 1 342 ? 11.129 -7.442 20.590 1.00 12.56 338 VAL A CA 1
ATOM 2447 C C . VAL A 1 342 ? 12.315 -7.208 21.542 1.00 11.78 338 VAL A C 1
ATOM 2448 O O . VAL A 1 342 ? 12.416 -7.821 22.578 1.00 11.99 338 VAL A O 1
ATOM 2452 N N . PHE A 1 343 ? 13.228 -6.290 21.192 1.00 11.26 339 PHE A N 1
ATOM 2453 C CA . PHE A 1 343 ? 14.299 -5.927 22.121 1.00 11.30 339 PHE A CA 1
ATOM 2454 C C . PHE A 1 343 ? 13.723 -5.489 23.487 1.00 11.05 339 PHE A C 1
ATOM 2455 O O . PHE A 1 343 ? 14.228 -5.889 24.536 1.00 10.95 339 PHE A O 1
ATOM 2463 N N . ASP A 1 344 ? 12.675 -4.668 23.452 1.00 10.61 340 ASP A N 1
ATOM 2464 C CA . ASP A 1 344 ? 12.036 -4.234 24.695 1.00 10.77 340 ASP A CA 1
ATOM 2465 C C . ASP A 1 344 ? 11.306 -5.410 25.355 1.00 10.35 340 ASP A C 1
ATOM 2466 O O . ASP A 1 344 ? 11.341 -5.548 26.582 1.00 11.55 340 ASP A O 1
ATOM 2471 N N . LEU A 1 345 ? 10.641 -6.267 24.602 1.00 10.02 341 LEU A N 1
ATOM 2472 C CA . LEU A 1 345 ? 10.005 -7.451 25.222 1.00 10.57 341 LEU A CA 1
ATOM 2473 C C . LEU A 1 345 ? 11.023 -8.326 25.920 1.00 11.20 341 LEU A C 1
ATOM 2474 O O . LEU A 1 345 ? 10.653 -9.022 26.888 1.00 12.02 341 LEU A O 1
ATOM 2479 N N . LEU A 1 346 ? 12.266 -8.343 25.436 1.00 11.56 342 LEU A N 1
ATOM 2480 C CA . LEU A 1 346 ? 13.329 -9.180 25.992 1.00 12.78 342 LEU A CA 1
ATOM 2481 C C . LEU A 1 346 ? 14.152 -8.379 27.006 1.00 14.07 342 LEU A C 1
ATOM 2482 O O . LEU A 1 346 ? 15.330 -8.649 27.248 1.00 16.77 342 LEU A O 1
ATOM 2487 N N . GLY A 1 347 ? 13.580 -7.339 27.577 1.00 13.05 343 GLY A N 1
ATOM 2488 C CA . GLY A 1 347 ? 14.282 -6.632 28.657 1.00 13.49 343 GLY A CA 1
ATOM 2489 C C . GLY A 1 347 ? 15.398 -5.718 28.276 1.00 13.38 343 GLY A C 1
ATOM 2490 O O . GLY A 1 347 ? 16.180 -5.291 29.123 1.00 14.37 343 GLY A O 1
ATOM 2491 N N . ARG A 1 348 ? 15.463 -5.383 26.983 1.00 13.71 344 ARG A N 1
ATOM 2492 C CA . ARG A 1 348 ? 16.551 -4.578 26.411 1.00 15.12 344 ARG A CA 1
ATOM 2493 C C . ARG A 1 348 ? 17.906 -5.273 26.539 1.00 16.53 344 ARG A C 1
ATOM 2494 O O . ARG A 1 348 ? 18.969 -4.638 26.621 1.00 19.26 344 ARG A O 1
ATOM 2502 N N . ASP A 1 349 ? 17.868 -6.582 26.426 1.00 17.55 345 ASP A N 1
ATOM 2503 C CA . ASP A 1 349 ? 19.079 -7.368 26.474 1.00 18.99 345 ASP A CA 1
ATOM 2504 C C . ASP A 1 349 ? 19.464 -7.824 25.075 1.00 18.99 345 ASP A C 1
ATOM 2505 O O . ASP A 1 349 ? 18.812 -8.641 24.479 1.00 18.01 345 ASP A O 1
ATOM 2510 N N . PRO A 1 350 ? 20.548 -7.223 24.511 1.00 19.57 346 PRO A N 1
ATOM 2511 C CA . PRO A 1 350 ? 20.881 -7.559 23.146 1.00 19.90 346 PRO A CA 1
ATOM 2512 C C . PRO A 1 350 ? 21.281 -9.023 22.908 1.00 20.51 346 PRO A C 1
ATOM 2513 O O . PRO A 1 350 ? 21.025 -9.529 21.815 1.00 22.13 346 PRO A O 1
ATOM 2517 N N . ALA A 1 351 ? 21.831 -9.681 23.938 1.00 23.12 347 ALA A N 1
ATOM 2518 C CA . ALA A 1 351 ? 22.188 -11.110 23.850 1.00 24.63 347 ALA A CA 1
ATOM 2519 C C . ALA A 1 351 ? 20.941 -11.965 23.549 1.00 23.51 347 ALA A C 1
ATOM 2520 O O . ALA A 1 351 ? 21.005 -12.851 22.663 1.00 24.73 347 ALA A O 1
ATOM 2522 N N . ARG A 1 352 ? 19.812 -11.593 24.168 1.00 22.77 348 ARG A N 1
ATOM 2523 C CA . ARG A 1 352 ? 18.525 -12.277 23.949 1.00 22.71 348 ARG A CA 1
ATOM 2524 C C . ARG A 1 352 ? 18.008 -12.040 22.541 1.00 20.80 348 ARG A C 1
ATOM 2525 O O . ARG A 1 352 ? 17.427 -12.922 21.942 1.00 21.02 348 ARG A O 1
ATOM 2533 N N . VAL A 1 353 ? 18.216 -10.836 21.980 1.00 19.55 349 VAL A N 1
ATOM 2534 C CA . VAL A 1 353 ? 17.784 -10.581 20.628 1.00 19.68 349 VAL A CA 1
ATOM 2535 C C . VAL A 1 353 ? 18.585 -11.450 19.657 1.00 21.21 349 VAL A C 1
ATOM 2536 O O . VAL A 1 353 ? 18.030 -11.988 18.712 1.00 21.11 349 VAL A O 1
ATOM 2540 N N . VAL A 1 354 ? 19.889 -11.465 19.842 1.00 22.27 350 VAL A N 1
ATOM 2541 C CA . VAL A 1 354 ? 20.731 -12.264 18.953 1.00 24.04 350 VAL A CA 1
ATOM 2542 C C . VAL A 1 354 ? 20.271 -13.749 18.970 1.00 25.55 350 VAL A C 1
ATOM 2543 O O . VAL A 1 354 ? 20.117 -14.354 17.889 1.00 26.36 350 VAL A O 1
ATOM 2547 N N . GLN A 1 355 ? 19.957 -14.256 20.158 1.00 25.60 351 GLN A N 1
ATOM 2548 C CA . GLN A 1 355 ? 19.437 -15.635 20.345 1.00 27.80 351 GLN A CA 1
ATOM 2549 C C . GLN A 1 355 ? 18.114 -15.874 19.622 1.00 28.07 351 GLN A C 1
ATOM 2550 O O . GLN A 1 355 ? 17.934 -16.915 18.996 1.00 30.68 351 GLN A O 1
ATOM 2556 N N . LEU A 1 356 ? 17.179 -14.925 19.731 1.00 25.65 352 LEU A N 1
ATOM 2557 C CA . LEU A 1 356 ? 15.943 -15.026 19.007 1.00 25.53 352 LEU A CA 1
ATOM 2558 C C . LEU A 1 356 ? 16.174 -15.179 17.509 1.00 26.88 352 LEU A C 1
ATOM 2559 O O . LEU A 1 356 ? 15.546 -16.017 16.853 1.00 25.73 352 LEU A O 1
ATOM 2564 N N . PHE A 1 357 ? 17.080 -14.360 16.960 1.00 28.84 353 PHE A N 1
ATOM 2565 C CA . PHE A 1 357 ? 17.424 -14.473 15.536 1.00 31.47 353 PHE A CA 1
ATOM 2566 C C . PHE A 1 357 ? 18.169 -15.777 15.213 1.00 33.23 353 PHE A C 1
ATOM 2567 O O . PHE A 1 357 ? 17.941 -16.347 14.150 1.00 34.13 353 PHE A O 1
ATOM 2575 N N . ARG A 1 358 ? 18.967 -16.277 16.164 1.00 33.90 354 ARG A N 1
ATOM 2576 C CA . ARG A 1 358 ? 19.575 -17.617 16.072 1.00 34.96 354 ARG A CA 1
ATOM 2577 C C . ARG A 1 358 ? 18.502 -18.728 16.126 1.00 36.18 354 ARG A C 1
ATOM 2578 O O . ARG A 1 358 ? 18.567 -19.681 15.363 1.00 35.80 354 ARG A O 1
ATOM 2580 N N . ASP A 1 359 ? 17.515 -18.605 17.023 1.00 33.43 355 ASP A N 1
ATOM 2581 C CA . ASP A 1 359 ? 16.383 -19.544 17.058 1.00 33.51 355 ASP A CA 1
ATOM 2582 C C . ASP A 1 359 ? 15.653 -19.572 15.713 1.00 33.88 355 ASP A C 1
ATOM 2583 O O . ASP A 1 359 ? 15.321 -20.662 15.212 1.00 35.28 355 ASP A O 1
ATOM 2588 N N . VAL A 1 360 ? 15.393 -18.395 15.136 1.00 32.90 356 VAL A N 1
ATOM 2589 C CA . VAL A 1 360 ? 14.735 -18.296 13.843 1.00 33.82 356 VAL A CA 1
ATOM 2590 C C . VAL A 1 360 ? 15.559 -19.044 12.773 1.00 37.16 356 VAL A C 1
ATOM 2591 O O . VAL A 1 360 ? 15.017 -19.870 12.036 1.00 37.55 356 VAL A O 1
ATOM 2595 N N . GLU A 1 361 ? 16.857 -18.759 12.726 1.00 38.78 357 GLU A N 1
ATOM 2596 C CA . GLU A 1 361 ? 17.749 -19.333 11.701 1.00 41.19 357 GLU A CA 1
ATOM 2597 C C . GLU A 1 361 ? 18.068 -20.808 11.957 1.00 41.44 357 GLU A C 1
ATOM 2598 O O . GLU A 1 361 ? 18.058 -21.601 11.016 1.00 45.43 357 GLU A O 1
ATOM 2600 N N . GLN A 1 362 ? 18.354 -21.180 13.207 1.00 40.44 358 GLN A N 1
ATOM 2601 C CA . GLN A 1 362 ? 18.751 -22.564 13.556 1.00 40.46 358 GLN A CA 1
ATOM 2602 C C . GLN A 1 362 ? 17.580 -23.502 13.874 1.00 40.98 358 GLN A C 1
ATOM 2603 O O . GLN A 1 362 ? 17.670 -24.713 13.618 1.00 43.55 358 GLN A O 1
ATOM 2605 N N . LYS A 1 363 ? 16.498 -22.976 14.457 1.00 40.54 359 LYS A N 1
ATOM 2606 C CA . LYS A 1 363 ? 15.406 -23.836 14.952 1.00 38.31 359 LYS A CA 1
ATOM 2607 C C . LYS A 1 363 ? 14.016 -23.564 14.337 1.00 37.30 359 LYS A C 1
ATOM 2608 O O . LYS A 1 363 ? 13.028 -24.161 14.763 1.00 37.72 359 LYS A O 1
ATOM 2610 N N . GLY A 1 364 ? 13.932 -22.666 13.362 1.00 36.98 360 GLY A N 1
ATOM 2611 C CA . GLY A 1 364 ? 12.698 -22.462 12.604 1.00 36.17 360 GLY A CA 1
ATOM 2612 C C . GLY A 1 364 ? 11.632 -21.575 13.231 1.00 33.83 360 GLY A C 1
ATOM 2613 O O . GLY A 1 364 ? 10.465 -21.639 12.837 1.00 34.71 360 GLY A O 1
ATOM 2614 N N . GLY A 1 365 ? 12.027 -20.742 14.193 1.00 31.72 361 GLY A N 1
ATOM 2615 C CA . GLY A 1 365 ? 11.116 -19.740 14.773 1.00 27.57 361 GLY A CA 1
ATOM 2616 C C . GLY A 1 365 ? 11.458 -19.390 16.206 1.00 25.73 361 GLY A C 1
ATOM 2617 O O . GLY A 1 365 ? 12.501 -19.778 16.720 1.00 25.21 361 GLY A O 1
ATOM 2618 N N . PHE A 1 366 ? 10.568 -18.657 16.890 1.00 23.37 362 PHE A N 1
ATOM 2619 C CA . PHE A 1 366 ? 10.784 -18.330 18.295 1.00 22.22 362 PHE A CA 1
ATOM 2620 C C . PHE A 1 366 ? 9.492 -18.520 19.097 1.00 20.39 362 PHE A C 1
ATOM 2621 O O . PHE A 1 366 ? 8.401 -18.552 18.525 1.00 20.15 362 PHE A O 1
ATOM 2629 N N . ASP A 1 367 ? 9.631 -18.591 20.409 1.00 20.73 363 ASP A N 1
ATOM 2630 C CA . ASP A 1 367 ? 8.468 -18.816 21.304 1.00 20.25 363 ASP A CA 1
ATOM 2631 C C . ASP A 1 367 ? 8.672 -18.031 22.586 1.00 18.10 363 ASP A C 1
ATOM 2632 O O . ASP A 1 367 ? 9.309 -18.478 23.511 1.00 18.83 363 ASP A O 1
ATOM 2637 N N . LEU A 1 368 ? 8.138 -16.798 22.606 1.00 16.95 364 LEU A N 1
ATOM 2638 C CA . LEU A 1 368 ? 8.322 -15.944 23.762 1.00 16.63 364 LEU A CA 1
ATOM 2639 C C . LEU A 1 368 ? 7.531 -16.381 24.977 1.00 15.67 364 LEU A C 1
ATOM 2640 O O . LEU A 1 368 ? 7.912 -16.045 26.093 1.00 15.78 364 LEU A O 1
ATOM 2645 N N . ALA A 1 369 ? 6.448 -17.124 24.789 1.00 15.36 365 ALA A N 1
ATOM 2646 C CA . ALA A 1 369 ? 5.685 -17.678 25.943 1.00 15.44 365 ALA A CA 1
ATOM 2647 C C . ALA A 1 369 ? 6.579 -18.672 26.687 1.00 16.81 365 ALA A C 1
ATOM 2648 O O . ALA A 1 369 ? 6.697 -18.615 27.922 1.00 16.38 365 ALA A O 1
ATOM 2650 N N . ALA A 1 370 ? 7.209 -19.574 25.925 1.00 17.58 366 ALA A N 1
ATOM 2651 C CA . ALA A 1 370 ? 8.057 -20.598 26.555 1.00 18.47 366 ALA A CA 1
ATOM 2652 C C . ALA A 1 370 ? 9.196 -19.983 27.325 1.00 18.52 366 ALA A C 1
ATOM 2653 O O . ALA A 1 370 ? 9.587 -20.521 28.387 1.00 20.47 366 ALA A O 1
ATOM 2655 N N . SER A 1 371 ? 9.756 -18.876 26.806 1.00 17.86 367 SER A N 1
ATOM 2656 C CA . SER A 1 371 ? 10.907 -18.232 27.459 1.00 18.54 367 SER A CA 1
ATOM 2657 C C . SER A 1 371 ? 10.526 -17.245 28.580 1.00 18.27 367 SER A C 1
ATOM 2658 O O . SER A 1 371 ? 11.400 -16.697 29.235 1.00 20.48 367 SER A O 1
ATOM 2661 N N . GLY A 1 372 ? 9.232 -17.064 28.812 1.00 16.31 368 GLY A N 1
ATOM 2662 C CA . GLY A 1 372 ? 8.764 -16.148 29.854 1.00 15.79 368 GLY A CA 1
ATOM 2663 C C . GLY A 1 372 ? 8.780 -14.668 29.509 1.00 15.22 368 GLY A C 1
ATOM 2664 O O . GLY A 1 372 ? 8.675 -13.833 30.406 1.00 16.87 368 GLY A O 1
ATOM 2665 N N . ASP A 1 373 ? 8.818 -14.327 28.231 1.00 13.57 369 ASP A N 1
ATOM 2666 C CA . ASP A 1 373 ? 8.928 -12.919 27.786 1.00 12.91 369 ASP A CA 1
ATOM 2667 C C . ASP A 1 373 ? 7.616 -12.379 27.217 1.00 12.09 369 ASP A C 1
ATOM 2668 O O . ASP A 1 373 ? 7.424 -11.166 27.084 1.00 11.22 369 ASP A O 1
ATOM 2673 N N . PHE A 1 374 ? 6.703 -13.269 26.847 1.00 12.18 370 PHE A N 1
ATOM 2674 C CA . PHE A 1 374 ? 5.450 -12.844 26.265 1.00 12.28 370 PHE A CA 1
ATOM 2675 C C . PHE A 1 374 ? 4.603 -11.984 27.202 1.00 11.09 370 PHE A C 1
ATOM 2676 O O . PHE A 1 374 ? 3.886 -11.117 26.693 1.00 11.52 370 PHE A O 1
ATOM 2684 N N . ALA A 1 375 ? 4.768 -12.139 28.518 1.00 11.37 371 ALA A N 1
ATOM 2685 C CA . ALA A 1 375 ? 4.047 -11.332 29.490 1.00 10.09 371 ALA A CA 1
ATOM 2686 C C . ALA A 1 375 ? 4.288 -9.836 29.301 1.00 9.72 371 ALA A C 1
ATOM 2687 O O . ALA A 1 375 ? 3.424 -9.016 29.650 1.00 9.59 371 ALA A O 1
ATOM 2689 N N . ARG A 1 376 ? 5.398 -9.449 28.716 1.00 9.56 372 ARG A N 1
ATOM 2690 C CA . ARG A 1 376 ? 5.653 -8.012 28.488 1.00 9.57 372 ARG A CA 1
ATOM 2691 C C . ARG A 1 376 ? 4.733 -7.381 27.452 1.00 8.85 372 ARG A C 1
ATOM 2692 O O . ARG A 1 376 ? 4.549 -6.160 27.445 1.00 8.49 372 ARG A O 1
ATOM 2700 N N . VAL A 1 377 ? 4.121 -8.191 26.575 1.00 9.01 373 VAL A N 1
ATOM 2701 C CA . VAL A 1 377 ? 3.184 -7.593 25.563 1.00 9.28 373 VAL A CA 1
ATOM 2702 C C . VAL A 1 377 ? 1.986 -6.934 26.258 1.00 9.21 373 VAL A C 1
ATOM 2703 O O . VAL A 1 377 ? 1.724 -5.722 26.067 1.00 8.73 373 VAL A O 1
ATOM 2707 N N . ALA A 1 378 ? 1.303 -7.683 27.142 1.00 9.27 374 ALA A N 1
ATOM 2708 C CA . ALA A 1 378 ? 0.198 -7.076 27.898 1.00 9.34 374 ALA A CA 1
ATOM 2709 C C . ALA A 1 378 ? 0.698 -6.031 28.881 1.00 8.63 374 ALA A C 1
ATOM 2710 O O . ALA A 1 378 ? -0.002 -5.030 29.139 1.00 8.40 374 ALA A O 1
ATOM 2712 N N . GLU A 1 379 ? 1.866 -6.246 29.473 1.00 8.60 375 GLU A N 1
ATOM 2713 C CA . GLU A 1 379 ? 2.466 -5.295 30.392 1.00 8.34 375 GLU A CA 1
ATOM 2714 C C . GLU A 1 379 ? 2.531 -3.900 29.729 1.00 7.95 375 GLU A C 1
ATOM 2715 O O . GLU A 1 379 ? 2.253 -2.862 30.370 1.00 8.58 375 GLU A O 1
ATOM 2721 N N . PHE A 1 380 ? 2.948 -3.900 28.461 1.00 7.56 376 PHE A N 1
ATOM 2722 C CA . PHE A 1 380 ? 3.110 -2.665 27.692 1.00 7.38 376 PHE A CA 1
ATOM 2723 C C . PHE A 1 380 ? 1.797 -2.083 27.167 1.00 7.47 376 PHE A C 1
ATOM 2724 O O . PHE A 1 380 ? 1.825 -1.112 26.434 1.00 7.78 376 PHE A O 1
ATOM 2732 N N . GLY A 1 381 ? 0.677 -2.677 27.521 1.00 7.22 377 GLY A N 1
ATOM 2733 C CA . GLY A 1 381 ? -0.642 -2.207 27.159 1.00 7.32 377 GLY A CA 1
ATOM 2734 C C . GLY A 1 381 ? -1.196 -2.760 25.854 1.00 7.49 377 GLY A C 1
ATOM 2735 O O . GLY A 1 381 ? -2.275 -2.304 25.438 1.00 8.58 377 GLY A O 1
ATOM 2736 N N . PHE A 1 382 ? -0.583 -3.729 25.246 1.00 8.22 378 PHE A N 1
ATOM 2737 C CA . PHE A 1 382 ? -0.977 -4.236 23.946 1.00 9.23 378 PHE A CA 1
ATOM 2738 C C . PHE A 1 382 ? -2.069 -5.272 24.042 1.00 10.21 378 PHE A C 1
ATOM 2739 O O . PHE A 1 382 ? -2.064 -6.137 24.936 1.00 12.07 378 PHE A O 1
ATOM 2747 N N . VAL A 1 383 ? -2.971 -5.212 23.071 1.00 10.76 379 VAL A N 1
ATOM 2748 C CA . VAL A 1 383 ? -4.006 -6.197 22.771 1.00 11.74 379 VAL A CA 1
ATOM 2749 C C . VAL A 1 383 ? -4.146 -6.174 21.243 1.00 11.70 379 VAL A C 1
ATOM 2750 O O . VAL A 1 383 ? -3.792 -5.191 20.614 1.00 11.80 379 VAL A O 1
ATOM 2754 N N . SER A 1 384 ? -4.719 -7.194 20.643 1.00 12.81 380 SER A N 1
ATOM 2755 C CA . SER A 1 384 ? -4.835 -7.240 19.183 1.00 12.86 380 SER A CA 1
ATOM 2756 C C . SER A 1 384 ? -6.171 -7.829 18.766 1.00 13.48 380 SER A C 1
ATOM 2757 O O . SER A 1 384 ? -6.826 -8.504 19.521 1.00 14.90 380 SER A O 1
ATOM 2760 N N . GLY A 1 385 ? -6.492 -7.586 17.515 1.00 13.65 381 GLY A N 1
ATOM 2761 C CA . GLY A 1 385 ? -7.626 -8.220 16.866 1.00 14.48 381 GLY A CA 1
ATOM 2762 C C . GLY A 1 385 ? -7.452 -8.183 15.358 1.00 15.39 381 GLY A C 1
ATOM 2763 O O . GLY A 1 385 ? -6.514 -7.579 14.816 1.00 15.97 381 GLY A O 1
ATOM 2764 N N . ARG A 1 386 ? -8.390 -8.858 14.680 1.00 17.22 382 ARG A N 1
ATOM 2765 C CA . ARG A 1 386 ? -8.316 -9.166 13.249 1.00 19.57 382 ARG A CA 1
ATOM 2766 C C . ARG A 1 386 ? -9.529 -8.542 12.578 1.00 18.95 382 ARG A C 1
ATOM 2767 O O . ARG A 1 386 ? -10.537 -8.321 13.228 1.00 18.84 382 ARG A O 1
ATOM 2775 N N . SER A 1 387 ? -9.421 -8.397 11.276 1.00 18.24 383 SER A N 1
ATOM 2776 C CA . SER A 1 387 ? -10.613 -8.087 10.457 1.00 17.98 383 SER A CA 1
ATOM 2777 C C . SER A 1 387 ? -10.523 -8.835 9.128 1.00 17.57 383 SER A C 1
ATOM 2778 O O . SER A 1 387 ? -9.448 -9.074 8.603 1.00 18.82 383 SER A O 1
ATOM 2781 N N . THR A 1 388 ? -11.693 -9.107 8.561 1.00 19.24 384 THR A N 1
ATOM 2782 C CA . THR A 1 388 ? -11.810 -9.677 7.226 1.00 19.83 384 THR A CA 1
ATOM 2783 C C . THR A 1 388 ? -12.227 -8.577 6.237 1.00 19.02 384 THR A C 1
ATOM 2784 O O . THR A 1 388 ? -12.658 -7.475 6.625 1.00 16.85 384 THR A O 1
ATOM 2788 N N . HIS A 1 389 ? -12.049 -8.874 4.952 1.00 19.39 385 HIS A N 1
ATOM 2789 C CA . HIS A 1 389 ? -12.534 -7.978 3.921 1.00 18.64 385 HIS A CA 1
ATOM 2790 C C . HIS A 1 389 ? -14.007 -7.645 4.124 1.00 17.96 385 HIS A C 1
ATOM 2791 O O . HIS A 1 389 ? -14.397 -6.467 4.051 1.00 17.43 385 HIS A O 1
ATOM 2798 N N . ALA A 1 390 ? -14.889 -8.614 4.347 1.00 17.39 386 ALA A N 1
ATOM 2799 C CA . ALA A 1 390 ? -16.292 -8.318 4.613 1.00 16.98 386 ALA A CA 1
ATOM 2800 C C . ALA A 1 390 ? -16.515 -7.393 5.797 1.00 17.32 386 ALA A C 1
ATOM 2801 O O . ALA A 1 390 ? -17.390 -6.497 5.786 1.00 16.52 386 ALA A O 1
ATOM 2803 N N . ASP A 1 391 ? -15.688 -7.593 6.834 1.00 17.10 387 ASP A N 1
ATOM 2804 C CA . ASP A 1 391 ? -15.780 -6.742 8.006 1.00 17.16 387 ASP A CA 1
ATOM 2805 C C . ASP A 1 391 ? -15.446 -5.279 7.651 1.00 14.22 387 ASP A C 1
ATOM 2806 O O . ASP A 1 391 ? -16.126 -4.367 8.143 1.00 14.36 387 ASP A O 1
ATOM 2811 N N . ARG A 1 392 ? -14.430 -5.095 6.842 1.00 13.63 388 ARG A N 1
ATOM 2812 C CA . ARG A 1 392 ? -13.993 -3.753 6.519 1.00 13.72 388 ARG A CA 1
ATOM 2813 C C . ARG A 1 392 ? -15.033 -3.059 5.632 1.00 13.33 388 ARG A C 1
ATOM 2814 O O . ARG A 1 392 ? -15.337 -1.873 5.832 1.00 12.20 388 ARG A O 1
ATOM 2822 N N . ILE A 1 393 ? -15.631 -3.784 4.677 1.00 13.52 389 ILE A N 1
ATOM 2823 C CA . ILE A 1 393 ? -16.674 -3.188 3.799 1.00 13.27 389 ILE A CA 1
ATOM 2824 C C . ILE A 1 393 ? -17.867 -2.765 4.637 1.00 13.53 389 ILE A C 1
ATOM 2825 O O . ILE A 1 393 ? -18.388 -1.656 4.491 1.00 13.19 389 ILE A O 1
ATOM 2830 N N . ALA A 1 394 ? -18.272 -3.630 5.557 1.00 13.93 390 ALA A N 1
ATOM 2831 C CA . ALA A 1 394 ? -19.354 -3.323 6.443 1.00 13.40 390 ALA A CA 1
ATOM 2832 C C . ALA A 1 394 ? -19.070 -2.089 7.324 1.00 13.19 390 ALA A C 1
ATOM 2833 O O . ALA A 1 394 ? -19.944 -1.270 7.545 1.00 13.45 390 ALA A O 1
ATOM 2835 N N . THR A 1 395 ? -17.827 -1.965 7.790 1.00 13.20 391 THR A N 1
ATOM 2836 C CA . THR A 1 395 ? -17.415 -0.839 8.616 1.00 12.83 391 THR A CA 1
ATOM 2837 C C . THR A 1 395 ? -17.386 0.483 7.819 1.00 11.90 391 THR A C 1
ATOM 2838 O O . THR A 1 395 ? -17.893 1.503 8.272 1.00 11.62 391 THR A O 1
ATOM 2842 N N . ILE A 1 396 ? -16.911 0.447 6.581 1.00 10.75 392 ILE A N 1
ATOM 2843 C CA . ILE A 1 396 ? -16.951 1.592 5.696 1.00 10.15 392 ILE A CA 1
ATOM 2844 C C . ILE A 1 396 ? -18.372 2.047 5.466 1.00 10.37 392 ILE A C 1
ATOM 2845 O O . ILE A 1 396 ? -18.695 3.241 5.529 1.00 10.30 392 ILE A O 1
ATOM 2850 N N . ARG A 1 397 ? -19.251 1.097 5.154 1.00 10.75 393 ARG A N 1
ATOM 2851 C CA . ARG A 1 397 ? -20.678 1.438 4.936 1.00 11.49 393 ARG A CA 1
ATOM 2852 C C . ARG A 1 397 ? -21.340 2.031 6.191 1.00 12.18 393 ARG A C 1
ATOM 2853 O O . ARG A 1 397 ? -22.079 2.990 6.069 1.00 12.50 393 ARG A O 1
ATOM 2861 N N . ASP A 1 398 ? -21.035 1.432 7.350 1.00 13.10 394 ASP A N 1
ATOM 2862 C CA . ASP A 1 398 ? -21.572 1.885 8.665 1.00 14.76 394 ASP A CA 1
ATOM 2863 C C . ASP A 1 398 ? -21.169 3.337 8.901 1.00 14.03 394 ASP A C 1
ATOM 2864 O O . ASP A 1 398 ? -21.984 4.227 9.196 1.00 14.56 394 ASP A O 1
ATOM 2869 N N . VAL A 1 399 ? -19.880 3.613 8.714 1.00 13.09 395 VAL A N 1
ATOM 2870 C CA . VAL A 1 399 ? -19.382 4.935 8.990 1.00 12.43 395 VAL A CA 1
ATOM 2871 C C . VAL A 1 399 ? -19.957 5.953 8.040 1.00 12.34 395 VAL A C 1
ATOM 2872 O O . VAL A 1 399 ? -20.297 7.062 8.421 1.00 12.81 395 VAL A O 1
ATOM 2876 N N . PHE A 1 400 ? -20.102 5.611 6.765 1.00 11.57 396 PHE A N 1
ATOM 2877 C CA . PHE A 1 400 ? -20.634 6.516 5.796 1.00 11.60 396 PHE A CA 1
ATOM 2878 C C . PHE A 1 400 ? -22.115 6.845 6.145 1.00 13.66 396 PHE A C 1
ATOM 2879 O O . PHE A 1 400 ? -22.539 7.971 6.026 1.00 15.07 396 PHE A O 1
ATOM 2887 N N . GLU A 1 401 ? -22.856 5.840 6.558 1.00 14.54 397 GLU A N 1
ATOM 2888 C CA A GLU A 1 401 ? -24.251 6.080 6.919 0.50 16.12 397 GLU A CA 1
ATOM 2889 C CA B GLU A 1 401 ? -24.264 6.029 6.948 0.50 15.98 397 GLU A CA 1
ATOM 2890 C C . GLU A 1 401 ? -24.412 6.758 8.294 1.00 16.87 397 GLU A C 1
ATOM 2891 O O . GLU A 1 401 ? -25.231 7.665 8.404 1.00 19.32 397 GLU A O 1
ATOM 2902 N N . ARG A 1 402 ? -23.703 6.295 9.320 1.00 16.92 398 ARG A N 1
ATOM 2903 C CA A ARG A 1 402 ? -23.947 6.730 10.714 0.50 16.59 398 ARG A CA 1
ATOM 2904 C CA B ARG A 1 402 ? -23.933 6.719 10.720 0.50 17.64 398 ARG A CA 1
ATOM 2905 C C . ARG A 1 402 ? -23.194 7.992 11.032 1.00 17.05 398 ARG A C 1
ATOM 2906 O O . ARG A 1 402 ? -23.725 8.881 11.709 1.00 17.73 398 ARG A O 1
ATOM 2921 N N . TYR A 1 403 ? -21.951 8.099 10.557 1.00 15.27 399 TYR A N 1
ATOM 2922 C CA . TYR A 1 403 ? -21.151 9.258 10.858 1.00 16.06 399 TYR A CA 1
ATOM 2923 C C . TYR A 1 403 ? -20.930 10.194 9.642 1.00 15.08 399 TYR A C 1
ATOM 2924 O O . TYR A 1 403 ? -20.191 11.150 9.754 1.00 16.55 399 TYR A O 1
ATOM 2933 N N . ARG A 1 404 ? -21.527 9.865 8.505 1.00 16.15 400 ARG A N 1
ATOM 2934 C CA . ARG A 1 404 ? -21.544 10.744 7.321 1.00 14.93 400 ARG A CA 1
ATOM 2935 C C . ARG A 1 404 ? -20.163 11.123 6.783 1.00 15.86 400 ARG A C 1
ATOM 2936 O O . ARG A 1 404 ? -19.944 12.220 6.310 1.00 16.85 400 ARG A O 1
ATOM 2944 N N . THR A 1 405 ? -19.262 10.142 6.715 1.00 14.40 401 THR A N 1
ATOM 2945 C CA . THR A 1 405 ? -17.894 10.384 6.224 1.00 14.02 401 THR A CA 1
ATOM 2946 C C . THR A 1 405 ? -17.338 9.106 5.594 1.00 11.72 401 THR A C 1
ATOM 2947 O O . THR A 1 405 ? -17.695 8.027 6.019 1.00 11.64 401 THR A O 1
ATOM 2951 N N . MET A 1 406 ? -16.385 9.290 4.661 1.00 11.55 402 MET A N 1
ATOM 2952 C CA . MET A 1 406 ? -15.622 8.148 4.088 1.00 10.93 402 MET A CA 1
ATOM 2953 C C . MET A 1 406 ? -14.355 7.862 4.881 1.00 9.75 402 MET A C 1
ATOM 2954 O O . MET A 1 406 ? -13.583 8.777 5.207 1.00 9.31 402 MET A O 1
ATOM 2959 N N . ILE A 1 407 ? -14.139 6.591 5.185 1.00 9.22 403 ILE A N 1
ATOM 2960 C CA . ILE A 1 407 ? -12.885 6.098 5.698 1.00 8.89 403 ILE A CA 1
ATOM 2961 C C . ILE A 1 407 ? -12.397 4.992 4.769 1.00 8.82 403 ILE A C 1
ATOM 2962 O O . ILE A 1 407 ? -13.204 4.324 4.121 1.00 8.85 403 ILE A O 1
ATOM 2967 N N . ASP A 1 408 ? -11.086 4.781 4.731 1.00 8.61 404 ASP A N 1
ATOM 2968 C CA . ASP A 1 408 ? -10.478 3.767 3.873 1.00 9.56 404 ASP A CA 1
ATOM 2969 C C . ASP A 1 408 ? -10.428 2.406 4.576 1.00 9.91 404 ASP A C 1
ATOM 2970 O O . ASP A 1 408 ? -10.789 2.252 5.749 1.00 8.98 404 ASP A O 1
ATOM 2975 N N . THR A 1 409 ? -9.880 1.405 3.860 1.00 10.37 405 THR A N 1
ATOM 2976 C CA . THR A 1 409 ? -9.779 0.064 4.342 1.00 11.36 405 THR A CA 1
ATOM 2977 C C . THR A 1 409 ? -8.898 -0.101 5.588 1.00 10.52 405 THR A C 1
ATOM 2978 O O . THR A 1 409 ? -9.244 -0.866 6.486 1.00 11.74 405 THR A O 1
ATOM 2982 N N . HIS A 1 410 ? -7.801 0.629 5.625 1.00 10.93 406 HIS A N 1
ATOM 2983 C CA . HIS A 1 410 ? -6.917 0.533 6.787 1.00 11.26 406 HIS A CA 1
ATOM 2984 C C . HIS A 1 410 ? -7.568 1.123 8.001 1.00 10.82 406 HIS A C 1
ATOM 2985 O O . HIS A 1 410 ? -7.541 0.545 9.088 1.00 11.01 406 HIS A O 1
ATOM 2992 N N . THR A 1 411 ? -8.202 2.274 7.840 1.00 10.73 407 THR A N 1
ATOM 2993 C CA . THR A 1 411 ? -8.883 2.922 8.944 1.00 10.37 407 THR A CA 1
ATOM 2994 C C . THR A 1 411 ? -10.043 2.067 9.429 1.00 10.55 407 THR A C 1
ATOM 2995 O O . THR A 1 411 ? -10.341 1.976 10.624 1.00 10.81 407 THR A O 1
ATOM 2999 N N . ALA A 1 412 ? -10.725 1.386 8.491 1.00 10.71 408 ALA A N 1
ATOM 3000 C CA . ALA A 1 412 ? -11.824 0.482 8.798 1.00 10.82 408 ALA A CA 1
ATOM 3001 C C . ALA A 1 412 ? -11.334 -0.762 9.587 1.00 11.28 408 ALA A C 1
ATOM 3002 O O . ALA A 1 412 ? -12.012 -1.206 10.507 1.00 12.54 408 ALA A O 1
ATOM 3004 N N . ASP A 1 413 ? -10.214 -1.326 9.201 1.00 11.46 409 ASP A N 1
ATOM 3005 C CA . ASP A 1 413 ? -9.543 -2.437 9.953 1.00 12.37 409 ASP A CA 1
ATOM 3006 C C . ASP A 1 413 ? -9.366 -1.936 11.389 1.00 12.06 409 ASP A C 1
ATOM 3007 O O . ASP A 1 413 ? -9.704 -2.606 12.348 1.00 11.43 409 ASP A O 1
ATOM 3012 N N . GLY A 1 414 ? -8.795 -0.741 11.544 1.00 11.36 410 GLY A N 1
ATOM 3013 C CA . GLY A 1 414 ? -8.594 -0.134 12.853 1.00 11.16 410 GLY A CA 1
ATOM 3014 C C . GLY A 1 414 ? -9.862 0.046 13.635 1.00 11.32 410 GLY A C 1
ATOM 3015 O O . GLY A 1 414 ? -9.951 -0.314 14.812 1.00 12.09 410 GLY A O 1
ATOM 3016 N N . LEU A 1 415 ? -10.868 0.652 13.030 1.00 12.18 411 LEU A N 1
ATOM 3017 C CA . LEU A 1 415 ? -12.091 0.916 13.736 1.00 11.66 411 LEU A CA 1
ATOM 3018 C C . LEU A 1 415 ? -12.809 -0.402 14.180 1.00 12.10 411 LEU A C 1
ATOM 3019 O O . LEU A 1 415 ? -13.333 -0.512 15.303 1.00 12.47 411 LEU A O 1
ATOM 3024 N N . LYS A 1 416 ? -12.804 -1.409 13.308 1.00 12.69 412 LYS A N 1
ATOM 3025 C CA . LYS A 1 416 ? -13.444 -2.710 13.622 1.00 13.81 412 LYS A CA 1
ATOM 3026 C C . LYS A 1 416 ? -12.802 -3.271 14.894 1.00 13.53 412 LYS A C 1
ATOM 3027 O O . LYS A 1 416 ? -13.488 -3.721 15.840 1.00 14.93 412 LYS A O 1
ATOM 3033 N N . VAL A 1 417 ? -11.490 -3.303 14.907 1.00 11.94 413 VAL A N 1
ATOM 3034 C CA . VAL A 1 417 ? -10.747 -3.860 16.057 1.00 12.43 413 VAL A CA 1
ATOM 3035 C C . VAL A 1 417 ? -10.925 -2.960 17.288 1.00 12.33 413 VAL A C 1
ATOM 3036 O O . VAL A 1 417 ? -11.097 -3.456 18.425 1.00 13.11 413 VAL A O 1
ATOM 3040 N N . ALA A 1 418 ? -10.866 -1.643 17.113 1.00 11.28 414 ALA A N 1
ATOM 3041 C CA . ALA A 1 418 ? -11.029 -0.678 18.199 1.00 11.57 414 ALA A CA 1
ATOM 3042 C C . ALA A 1 418 ? -12.311 -0.960 18.952 1.00 12.74 414 ALA A C 1
ATOM 3043 O O . ALA A 1 418 ? -12.365 -0.881 20.174 1.00 11.91 414 ALA A O 1
ATOM 3045 N N . ARG A 1 419 ? -13.352 -1.300 18.199 1.00 12.95 415 ARG A N 1
ATOM 3046 C CA . ARG A 1 419 ? -14.690 -1.520 18.717 1.00 15.19 415 ARG A CA 1
ATOM 3047 C C . ARG A 1 419 ? -14.764 -2.737 19.638 1.00 15.73 415 ARG A C 1
ATOM 3048 O O . ARG A 1 419 ? -15.772 -2.889 20.346 1.00 17.30 415 ARG A O 1
ATOM 3056 N N . GLU A 1 420 ? -13.781 -3.624 19.523 1.00 16.38 416 GLU A N 1
ATOM 3057 C CA . GLU A 1 420 ? -13.689 -4.822 20.385 1.00 16.73 416 GLU A CA 1
ATOM 3058 C C . GLU A 1 420 ? -12.971 -4.513 21.735 1.00 16.51 416 GLU A C 1
ATOM 3059 O O . GLU A 1 420 ? -12.873 -5.389 22.599 1.00 17.66 416 GLU A O 1
ATOM 3065 N N . HIS A 1 421 ? -12.498 -3.268 21.923 1.00 15.33 417 HIS A N 1
ATOM 3066 C CA . HIS A 1 421 ? -11.691 -2.887 23.100 1.00 14.71 417 HIS A CA 1
ATOM 3067 C C . HIS A 1 421 ? -12.023 -1.540 23.724 1.00 14.04 417 HIS A C 1
ATOM 3068 O O . HIS A 1 421 ? -11.130 -0.774 24.204 1.00 14.70 417 HIS A O 1
ATOM 3075 N N . LEU A 1 422 ? -13.311 -1.226 23.722 1.00 14.41 418 LEU A N 1
ATOM 3076 C CA . LEU A 1 422 ? -13.799 -0.016 24.301 1.00 15.30 418 LEU A CA 1
ATOM 3077 C C . LEU A 1 422 ? -14.121 -0.194 25.741 1.00 17.23 418 LEU A C 1
ATOM 3078 O O . LEU A 1 422 ? -14.755 -1.240 26.135 1.00 18.31 418 LEU A O 1
ATOM 3083 N N . ARG A 1 423 ? -13.731 0.792 26.529 1.00 17.17 419 ARG A N 1
ATOM 3084 C CA . ARG A 1 423 ? -14.002 0.809 27.970 1.00 19.37 419 ARG A CA 1
ATOM 3085 C C . ARG A 1 423 ? -14.801 2.086 28.215 1.00 19.61 419 ARG A C 1
ATOM 3086 O O . ARG A 1 423 ? -14.347 3.186 27.866 1.00 17.95 419 ARG A O 1
ATOM 3094 N N . PRO A 1 424 ? -16.008 1.941 28.807 1.00 20.33 420 PRO A N 1
ATOM 3095 C CA . PRO A 1 424 ? -16.820 3.113 29.136 1.00 19.91 420 PRO A CA 1
ATOM 3096 C C . PRO A 1 424 ? -15.946 4.140 29.824 1.00 18.90 420 PRO A C 1
ATOM 3097 O O . PRO A 1 424 ? -15.149 3.787 30.689 1.00 20.53 420 PRO A O 1
ATOM 3101 N N . GLY A 1 425 ? -15.979 5.396 29.386 1.00 19.78 421 GLY A N 1
ATOM 3102 C CA . GLY A 1 425 ? -15.174 6.453 29.995 1.00 18.92 421 GLY A CA 1
ATOM 3103 C C . GLY A 1 425 ? -13.730 6.697 29.508 1.00 19.54 421 GLY A C 1
ATOM 3104 O O . GLY A 1 425 ? -12.991 7.615 29.939 1.00 20.99 421 GLY A O 1
ATOM 3105 N N . VAL A 1 426 ? -13.252 5.847 28.603 1.00 17.35 422 VAL A N 1
ATOM 3106 C CA . VAL A 1 426 ? -11.889 5.955 28.117 1.00 15.02 422 VAL A CA 1
ATOM 3107 C C . VAL A 1 426 ? -11.963 6.320 26.609 1.00 12.26 422 VAL A C 1
ATOM 3108 O O . VAL A 1 426 ? -12.384 5.459 25.807 1.00 12.48 422 VAL A O 1
ATOM 3112 N N . PRO A 1 427 ? -11.545 7.548 26.256 1.00 11.61 423 PRO A N 1
ATOM 3113 C CA . PRO A 1 427 ? -11.494 7.836 24.812 1.00 10.98 423 PRO A CA 1
ATOM 3114 C C . PRO A 1 427 ? -10.680 6.788 24.033 1.00 10.06 423 PRO A C 1
ATOM 3115 O O . PRO A 1 427 ? -9.621 6.310 24.504 1.00 10.53 423 PRO A O 1
ATOM 3119 N N . MET A 1 428 ? -11.175 6.464 22.855 1.00 9.41 424 MET A N 1
ATOM 3120 C CA . MET A 1 428 ? -10.533 5.594 21.903 1.00 8.92 424 MET A CA 1
ATOM 3121 C C . MET A 1 428 ? -10.234 6.347 20.638 1.00 8.40 424 MET A C 1
ATOM 3122 O O . MET A 1 428 ? -11.150 6.820 19.964 1.00 8.89 424 MET A O 1
ATOM 3127 N N . VAL A 1 429 ? -8.955 6.412 20.300 1.00 7.96 425 VAL A N 1
ATOM 3128 C CA . VAL A 1 429 ? -8.473 7.150 19.134 1.00 7.67 425 VAL A CA 1
ATOM 3129 C C . VAL A 1 429 ? -7.945 6.186 18.092 1.00 7.68 425 VAL A C 1
ATOM 3130 O O . VAL A 1 429 ? -6.991 5.454 18.374 1.00 7.61 425 VAL A O 1
ATOM 3134 N N . VAL A 1 430 ? -8.532 6.193 16.926 1.00 7.24 426 VAL A N 1
ATOM 3135 C CA . VAL A 1 430 ? -8.160 5.310 15.824 1.00 7.64 426 VAL A CA 1
ATOM 3136 C C . VAL A 1 430 ? -7.293 6.138 14.887 1.00 7.69 426 VAL A C 1
ATOM 3137 O O . VAL A 1 430 ? -7.739 7.217 14.414 1.00 7.81 426 VAL A O 1
ATOM 3141 N N . LEU A 1 431 ? -6.110 5.640 14.530 1.00 7.55 427 LEU A N 1
ATOM 3142 C CA . LEU A 1 431 ? -5.271 6.351 13.575 1.00 7.73 427 LEU A CA 1
ATOM 3143 C C . LEU A 1 431 ? -5.796 6.235 12.183 1.00 7.91 427 LEU A C 1
ATOM 3144 O O . LEU A 1 431 ? -6.015 5.115 11.680 1.00 8.93 427 LEU A O 1
ATOM 3149 N N . GLU A 1 432 ? -5.962 7.364 11.491 1.00 7.44 428 GLU A N 1
ATOM 3150 C CA . GLU A 1 432 ? -6.316 7.375 10.069 1.00 7.22 428 GLU A CA 1
ATOM 3151 C C . GLU A 1 432 ? -5.037 7.416 9.268 1.00 7.14 428 GLU A C 1
ATOM 3152 O O . GLU A 1 432 ? -4.392 8.471 9.162 1.00 6.96 428 GLU A O 1
ATOM 3158 N N . THR A 1 433 ? -4.650 6.277 8.716 1.00 7.32 429 THR A N 1
ATOM 3159 C CA . THR A 1 433 ? -3.337 6.087 8.131 1.00 7.33 429 THR A CA 1
ATOM 3160 C C . THR A 1 433 ? -3.268 6.285 6.598 1.00 6.75 429 THR A C 1
ATOM 3161 O O . THR A 1 433 ? -2.157 6.420 6.070 1.00 7.03 429 THR A O 1
ATOM 3165 N N . ALA A 1 434 ? -4.410 6.366 5.927 1.00 7.05 430 ALA A N 1
ATOM 3166 C CA . ALA A 1 434 ? -4.484 6.762 4.524 1.00 7.34 430 ALA A CA 1
ATOM 3167 C C . ALA A 1 434 ? -5.864 7.324 4.284 1.00 7.06 430 ALA A C 1
ATOM 3168 O O . ALA A 1 434 ? -6.822 6.845 4.915 1.00 8.52 430 ALA A O 1
ATOM 3170 N N . GLN A 1 435 ? -5.983 8.283 3.385 1.00 6.85 431 GLN A N 1
ATOM 3171 C CA . GLN A 1 435 ? -7.2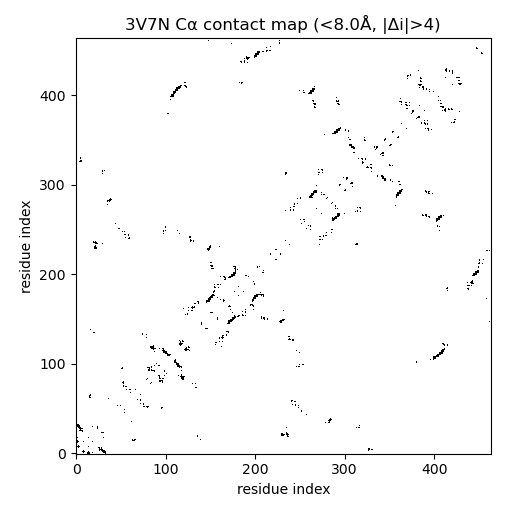89 8.769 2.963 1.00 7.38 431 GLN A CA 1
ATOM 3172 C C . GLN A 1 435 ? -7.910 7.828 1.913 1.00 8.05 431 GLN A C 1
ATOM 3173 O O . GLN A 1 435 ? -7.194 7.101 1.196 1.00 8.27 431 GLN A O 1
ATOM 3179 N N . PRO A 1 436 ? -9.239 7.819 1.822 1.00 8.03 432 PRO A N 1
ATOM 3180 C CA . PRO A 1 436 ? -9.959 6.982 0.834 1.00 8.92 432 PRO A CA 1
ATOM 3181 C C . PRO A 1 436 ? -9.453 7.042 -0.602 1.00 9.42 432 PRO A C 1
ATOM 3182 O O . PRO A 1 436 ? -9.390 5.995 -1.244 1.00 10.10 432 PRO A O 1
ATOM 3186 N N . ILE A 1 437 ? -9.053 8.216 -1.063 1.00 9.55 433 ILE A N 1
ATOM 3187 C CA . ILE A 1 437 ? -8.568 8.333 -2.463 1.00 11.03 433 ILE A CA 1
ATOM 3188 C C . ILE A 1 437 ? -7.351 7.406 -2.703 1.00 10.26 433 ILE A C 1
ATOM 3189 O O . ILE A 1 437 ? -7.104 6.990 -3.851 1.00 10.64 433 ILE A O 1
ATOM 3194 N N . LYS A 1 438 ? -6.602 7.050 -1.662 1.00 9.43 434 LYS A N 1
ATOM 3195 C CA . LYS A 1 438 ? -5.432 6.196 -1.857 1.00 9.92 434 LYS A CA 1
ATOM 3196 C C . LYS A 1 438 ? -5.757 4.717 -2.090 1.00 10.80 434 LYS A C 1
ATOM 3197 O O . LYS A 1 438 ? -4.922 3.951 -2.568 1.00 10.40 434 LYS A O 1
ATOM 3203 N N . PHE A 1 439 ? -6.964 4.299 -1.675 1.00 10.70 435 PHE A N 1
ATOM 3204 C CA . PHE A 1 439 ? -7.436 2.904 -1.722 1.00 11.75 435 PHE A CA 1
ATOM 3205 C C . PHE A 1 439 ? -8.874 2.916 -2.222 1.00 12.33 435 PHE A C 1
ATOM 3206 O O . PHE A 1 439 ? -9.841 2.663 -1.466 1.00 11.64 435 PHE A O 1
ATOM 3214 N N . GLY A 1 440 ? -9.036 3.263 -3.483 1.00 12.20 436 GLY A N 1
ATOM 3215 C CA . GLY A 1 440 ? -10.366 3.445 -4.052 1.00 13.65 436 GLY A CA 1
ATOM 3216 C C . GLY A 1 440 ? -11.172 2.186 -4.323 1.00 14.43 436 GLY A C 1
ATOM 3217 O O . GLY A 1 440 ? -12.410 2.250 -4.356 1.00 13.28 436 GLY A O 1
ATOM 3218 N N . GLU A 1 441 ? -10.544 1.030 -4.462 1.00 14.57 437 GLU A N 1
ATOM 3219 C CA . GLU A 1 441 ? -11.284 -0.187 -4.852 1.00 15.91 437 GLU A CA 1
ATOM 3220 C C . GLU A 1 441 ? -12.312 -0.547 -3.799 1.00 16.19 437 GLU A C 1
ATOM 3221 O O .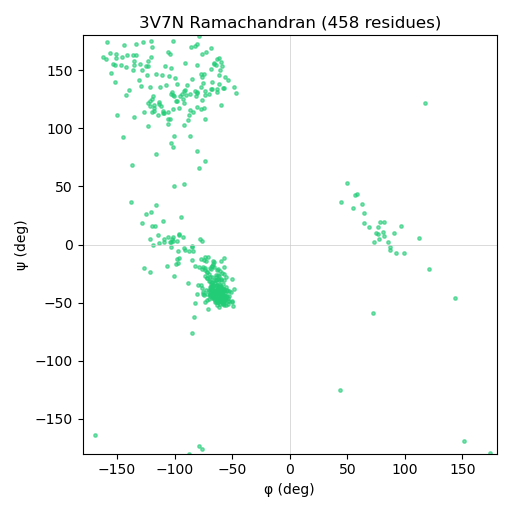 GLU A 1 441 ? -13.488 -0.828 -4.135 1.00 15.26 437 GLU A O 1
ATOM 3223 N N . SER A 1 442 ? -11.954 -0.519 -2.527 1.00 15.79 438 SER A N 1
ATOM 3224 C CA . SER A 1 442 ? -12.861 -0.873 -1.492 1.00 16.36 438 SER A CA 1
ATOM 3225 C C . SER A 1 442 ? -13.951 0.199 -1.305 1.00 13.75 438 SER A C 1
ATOM 3226 O O . SER A 1 442 ? -15.057 -0.138 -0.822 1.00 13.48 438 SER A O 1
ATOM 3229 N N . ILE A 1 443 ? -13.621 1.461 -1.624 1.00 13.45 439 ILE A N 1
ATOM 3230 C CA . ILE A 1 443 ? -14.639 2.521 -1.571 1.00 13.02 439 ILE A CA 1
ATOM 3231 C C . ILE A 1 443 ? -15.704 2.268 -2.668 1.00 12.42 439 ILE A C 1
ATOM 3232 O O . ILE A 1 443 ? -16.909 2.374 -2.423 1.00 11.56 439 ILE A O 1
ATOM 3237 N N . ARG A 1 444 ? -15.287 1.920 -3.870 1.00 11.74 440 ARG A N 1
ATOM 3238 C CA . ARG A 1 444 ? -16.212 1.604 -4.915 1.00 12.51 440 ARG A CA 1
ATOM 3239 C C . ARG A 1 444 ? -17.070 0.408 -4.519 1.00 11.63 440 ARG A C 1
ATOM 3240 O O . ARG A 1 444 ? -18.274 0.388 -4.755 1.00 11.74 440 ARG A O 1
ATOM 3248 N N . GLU A 1 445 ? -16.484 -0.628 -3.939 1.00 10.77 441 GLU A N 1
ATOM 3249 C CA . GLU A 1 445 ? -17.214 -1.823 -3.556 1.00 11.68 441 GLU A CA 1
ATOM 3250 C C . GLU A 1 445 ? -18.221 -1.491 -2.406 1.00 10.99 441 GLU A C 1
ATOM 3251 O O . GLU A 1 445 ? -19.376 -1.903 -2.413 1.00 11.70 441 GLU A O 1
ATOM 3257 N N . ALA A 1 446 ? -17.773 -0.751 -1.400 1.00 10.26 442 ALA A N 1
ATOM 3258 C CA . ALA A 1 446 ? -18.607 -0.433 -0.250 1.00 10.55 442 ALA A CA 1
ATOM 3259 C C . ALA A 1 446 ? -19.719 0.572 -0.551 1.00 9.95 442 ALA A C 1
ATOM 3260 O O . ALA A 1 446 ? -20.853 0.364 -0.208 1.00 10.23 442 ALA A O 1
ATOM 3262 N N . LEU A 1 447 ? -19.315 1.673 -1.229 1.00 9.41 443 LEU A N 1
ATOM 3263 C CA . LEU A 1 447 ? -20.156 2.889 -1.370 1.00 9.46 443 LEU A CA 1
ATOM 3264 C C . LEU A 1 447 ? -20.628 3.183 -2.766 1.00 9.41 443 LEU A C 1
ATOM 3265 O O . LEU A 1 447 ? -21.347 4.168 -2.973 1.00 9.14 443 LEU A O 1
ATOM 3270 N N . GLY A 1 448 ? -20.280 2.339 -3.740 1.00 10.07 444 GLY A N 1
ATOM 3271 C CA . GLY A 1 448 ? -20.786 2.465 -5.102 1.00 10.42 444 GLY A CA 1
ATOM 3272 C C . GLY A 1 448 ? -20.370 3.709 -5.831 1.00 10.78 444 GLY A C 1
ATOM 3273 O O . GLY A 1 448 ? -21.035 4.132 -6.749 1.00 11.20 444 GLY A O 1
ATOM 3274 N N . GLN A 1 449 ? -19.232 4.262 -5.461 1.00 10.48 445 GLN A N 1
ATOM 3275 C CA . GLN A 1 449 ? -18.742 5.534 -6.005 1.00 11.39 445 GLN A CA 1
ATOM 3276 C C . GLN A 1 449 ? -17.268 5.625 -5.773 1.00 12.24 445 GLN A C 1
ATOM 3277 O O . GLN A 1 449 ? -16.679 4.922 -4.954 1.00 11.88 445 GLN A O 1
ATOM 3283 N N . GLU A 1 450 ? -16.655 6.485 -6.561 1.00 13.62 446 GLU A N 1
ATOM 3284 C CA . GLU A 1 450 ? -15.269 6.892 -6.305 1.00 14.19 446 GLU A CA 1
ATOM 3285 C C . GLU A 1 450 ? -15.117 7.685 -5.011 1.00 13.64 446 GLU A C 1
ATOM 3286 O O . GLU A 1 450 ? -16.027 8.347 -4.536 1.00 13.56 446 GLU A O 1
ATOM 3292 N N . PRO A 1 451 ? -13.885 7.661 -4.436 1.00 12.93 447 PRO A N 1
ATOM 3293 C CA . PRO A 1 451 ? -13.630 8.499 -3.297 1.00 13.76 447 PRO A CA 1
ATOM 3294 C C . PRO A 1 451 ? -13.921 9.934 -3.654 1.00 15.83 447 PRO A C 1
ATOM 3295 O O . PRO A 1 451 ? -13.605 10.348 -4.768 1.00 15.98 447 PRO A O 1
ATOM 3299 N N . SER A 1 452 ? -14.450 10.704 -2.730 1.00 17.31 448 SER A N 1
ATOM 3300 C CA . SER A 1 452 ? -14.701 12.117 -3.010 1.00 18.67 448 SER A CA 1
ATOM 3301 C C . SER A 1 452 ? -13.358 12.872 -2.996 1.00 17.61 448 SER A C 1
ATOM 3302 O O . SER A 1 452 ? -12.425 12.514 -2.287 1.00 18.75 448 SER A O 1
ATOM 3305 N N . ARG A 1 453 ? -13.282 13.891 -3.850 1.00 16.31 449 ARG A N 1
ATOM 3306 C CA . ARG A 1 453 ? -12.050 14.643 -4.002 1.00 15.83 449 ARG A CA 1
ATOM 3307 C C . ARG A 1 453 ? -12.372 16.055 -4.431 1.00 14.06 449 ARG A C 1
ATOM 3308 O O . ARG A 1 453 ? -13.211 16.291 -5.303 1.00 13.66 449 ARG A O 1
ATOM 3316 N N . PRO A 1 454 ? -11.641 17.021 -3.872 1.00 12.67 450 PRO A N 1
ATOM 3317 C CA . PRO A 1 454 ? -11.897 18.432 -4.182 1.00 11.89 450 PRO A CA 1
ATOM 3318 C C . PRO A 1 454 ? -11.185 18.886 -5.419 1.00 10.24 450 PRO A C 1
ATOM 3319 O O . PRO A 1 454 ? -10.298 18.219 -5.950 1.00 9.71 450 PRO A O 1
ATOM 3323 N N . ALA A 1 455 ? -11.546 20.079 -5.853 1.00 10.07 451 ALA A N 1
ATOM 3324 C CA . ALA A 1 455 ? -10.960 20.690 -7.024 1.00 10.14 451 ALA A CA 1
ATOM 3325 C C . ALA A 1 455 ? -9.429 20.787 -6.962 1.00 9.67 451 ALA A C 1
ATOM 3326 O O . ALA A 1 455 ? -8.750 20.733 -7.978 1.00 9.20 451 ALA A O 1
ATOM 3328 N N . ALA A 1 456 ? -8.878 20.865 -5.752 1.00 9.19 452 ALA A N 1
ATOM 3329 C CA . ALA A 1 456 ? -7.430 20.869 -5.579 1.00 9.39 452 ALA A CA 1
ATOM 3330 C C . ALA A 1 456 ? -6.731 19.751 -6.305 1.00 10.17 452 ALA A C 1
ATOM 3331 O O . ALA A 1 456 ? -5.574 19.934 -6.700 1.00 11.43 452 ALA A O 1
ATOM 3333 N N . PHE A 1 457 ? -7.387 18.579 -6.502 1.00 10.48 453 PHE A N 1
ATOM 3334 C CA . PHE A 1 457 ? -6.733 17.422 -7.132 1.00 10.86 453 PHE A CA 1
ATOM 3335 C C . PHE A 1 457 ? -7.201 17.202 -8.564 1.00 9.73 453 PHE A C 1
ATOM 3336 O O . PHE A 1 457 ? -6.792 16.223 -9.200 1.00 10.50 453 PHE A O 1
ATOM 3344 N N . ASP A 1 458 ? -7.992 18.089 -9.138 1.00 9.48 454 ASP A N 1
ATOM 3345 C CA . ASP A 1 458 ? -8.434 17.870 -10.501 1.00 10.04 454 ASP A CA 1
ATOM 3346 C C . ASP A 1 458 ? -7.244 17.859 -11.466 1.00 10.59 454 ASP A C 1
ATOM 3347 O O . ASP A 1 458 ? -6.384 18.702 -11.445 1.00 10.99 454 ASP A O 1
ATOM 3352 N N . GLY A 1 459 ? -7.209 16.835 -12.327 1.00 10.50 455 GLY A N 1
ATOM 3353 C CA . GLY A 1 459 ? -6.229 16.697 -13.383 1.00 10.26 455 GLY A CA 1
ATOM 3354 C C . GLY A 1 459 ? -4.934 16.007 -13.004 1.00 10.95 455 GLY A C 1
ATOM 3355 O O . GLY A 1 459 ? -4.082 15.812 -13.857 1.00 10.02 455 GLY A O 1
ATOM 3356 N N . LEU A 1 460 ? -4.784 15.625 -11.737 1.00 10.53 456 LEU A N 1
ATOM 3357 C CA . LEU A 1 460 ? -3.545 15.004 -11.273 1.00 10.77 456 LEU A CA 1
ATOM 3358 C C . LEU A 1 460 ? -3.082 13.847 -12.202 1.00 10.38 456 LEU A C 1
ATOM 3359 O O . LEU A 1 460 ? -1.935 13.833 -12.716 1.00 10.41 456 LEU A O 1
ATOM 3364 N N . GLU A 1 461 ? -3.996 12.927 -12.446 1.00 10.73 457 GLU A N 1
ATOM 3365 C CA . GLU A 1 461 ? -3.680 11.702 -13.213 1.00 10.98 457 GLU A CA 1
ATOM 3366 C C . GLU A 1 461 ? -3.375 12.003 -14.671 1.00 12.13 457 GLU A C 1
ATOM 3367 O O . GLU A 1 461 ? -2.759 11.165 -15.344 1.00 13.37 457 GLU A O 1
ATOM 3373 N N . ALA A 1 462 ? -3.754 13.150 -15.184 1.00 11.33 458 ALA A N 1
ATOM 3374 C CA . ALA A 1 462 ? -3.490 13.502 -16.561 1.00 11.58 458 ALA A CA 1
ATOM 3375 C C . ALA A 1 462 ? -2.247 14.382 -16.734 1.00 12.10 458 ALA A C 1
ATOM 3376 O O . ALA A 1 462 ? -1.896 14.665 -17.857 1.00 13.09 458 ALA A O 1
ATOM 3378 N N . LEU A 1 463 ? -1.608 14.824 -15.641 1.00 11.59 459 LEU A N 1
ATOM 3379 C CA . LEU A 1 463 ? -0.418 15.608 -15.755 1.00 11.53 459 LEU A CA 1
ATOM 3380 C C . LEU A 1 463 ? 0.687 14.807 -16.489 1.00 11.84 459 LEU A C 1
ATOM 3381 O O . LEU A 1 463 ? 0.783 13.568 -16.375 1.00 11.88 459 LEU A O 1
ATOM 3386 N N . PRO A 1 464 ? 1.554 15.528 -17.195 1.00 13.04 460 PRO A N 1
ATOM 3387 C CA . PRO A 1 464 ? 2.693 14.860 -17.836 1.00 13.05 460 PRO A CA 1
ATOM 3388 C C . PRO A 1 464 ? 3.537 14.109 -16.797 1.00 12.43 460 PRO A C 1
ATOM 3389 O O . PRO A 1 464 ? 3.778 14.619 -15.691 1.00 12.92 460 PRO A O 1
ATOM 3393 N N . GLN A 1 465 ? 3.897 12.893 -17.144 1.00 12.54 461 GLN A N 1
ATOM 3394 C CA . GLN A 1 465 ? 4.650 12.056 -16.249 1.00 12.15 461 GLN A CA 1
ATOM 3395 C C . GLN A 1 465 ? 6.067 11.918 -16.714 1.00 12.96 461 GLN A C 1
ATOM 3396 O O . GLN A 1 465 ? 6.341 11.692 -17.900 1.00 16.77 461 GLN A O 1
ATOM 3402 N N . ARG A 1 466 ? 6.955 11.999 -15.765 1.00 10.80 462 ARG A N 1
ATOM 3403 C CA . ARG A 1 466 ? 8.411 11.964 -15.935 1.00 10.29 462 ARG A CA 1
ATOM 3404 C C . ARG A 1 466 ? 8.975 10.738 -15.183 1.00 10.02 462 ARG A C 1
ATOM 3405 O O . ARG A 1 466 ? 8.870 10.620 -13.934 1.00 8.43 462 ARG A O 1
ATOM 3413 N N . PHE A 1 467 ? 9.542 9.779 -15.897 1.00 9.66 463 PHE A N 1
ATOM 3414 C CA . PHE A 1 467 ? 10.057 8.547 -15.323 1.00 10.07 463 PHE A CA 1
ATOM 3415 C C . PHE A 1 467 ? 10.999 7.929 -16.355 1.00 10.10 463 PHE A C 1
ATOM 3416 O O . PHE A 1 467 ? 10.927 8.236 -17.548 1.00 11.69 463 PHE A O 1
ATOM 3424 N N . GLU A 1 468 ? 11.832 7.047 -15.866 1.00 9.32 464 GLU A N 1
ATOM 3425 C CA . GLU A 1 468 ? 12.770 6.266 -16.674 1.00 10.15 464 GLU A CA 1
ATOM 3426 C C . GLU A 1 468 ? 12.453 4.825 -16.435 1.00 9.92 464 GLU A C 1
ATOM 3427 O O . GLU A 1 468 ? 12.560 4.336 -15.346 1.00 10.27 464 GLU A O 1
ATOM 3433 N N . VAL A 1 469 ? 12.078 4.123 -17.487 1.00 10.16 465 VAL A N 1
ATOM 3434 C CA . VAL A 1 469 ? 11.861 2.680 -17.398 1.00 10.53 465 VAL A CA 1
ATOM 3435 C C . VAL A 1 469 ? 13.173 1.916 -17.462 1.00 10.58 465 VAL A C 1
ATOM 3436 O O . VAL A 1 469 ? 14.023 2.240 -18.296 1.00 12.21 465 VAL A O 1
ATOM 3440 N N . VAL A 1 470 ? 13.362 0.998 -16.523 1.00 9.89 466 VAL A N 1
ATOM 3441 C CA . VAL A 1 470 ? 14.523 0.120 -16.429 1.00 10.07 466 VAL A CA 1
ATOM 3442 C C . VAL A 1 470 ? 14.011 -1.303 -16.269 1.00 9.83 466 VAL A C 1
ATOM 3443 O O . VAL A 1 470 ? 12.898 -1.550 -15.847 1.00 9.29 466 VAL A O 1
ATOM 3447 N N . ASP A 1 471 ? 14.832 -2.270 -16.668 1.00 9.46 467 ASP A N 1
ATOM 3448 C CA . ASP A 1 471 ? 14.517 -3.660 -16.406 1.00 9.83 467 ASP A CA 1
ATOM 3449 C C . ASP A 1 471 ? 14.870 -4.067 -15.008 1.00 9.73 467 ASP A C 1
ATOM 3450 O O . ASP A 1 471 ? 15.468 -3.295 -14.235 1.00 9.47 467 ASP A O 1
ATOM 3455 N N . ALA A 1 472 ? 14.478 -5.279 -14.622 1.00 10.23 468 ALA A N 1
ATOM 3456 C CA . ALA A 1 472 ? 14.767 -5.788 -13.276 1.00 10.59 468 ALA A CA 1
ATOM 3457 C C . ALA A 1 472 ? 16.211 -6.290 -13.271 1.00 10.83 468 ALA A C 1
ATOM 3458 O O . ALA A 1 472 ? 16.518 -7.462 -13.383 1.00 11.81 468 ALA A O 1
ATOM 3460 N N . ASN A 1 473 ? 17.096 -5.314 -13.139 1.00 10.49 469 ASN A N 1
ATOM 3461 C CA . ASN A 1 473 ? 18.530 -5.509 -13.354 1.00 10.43 469 ASN A CA 1
ATOM 3462 C C . ASN A 1 473 ? 19.261 -4.513 -12.433 1.00 9.92 469 ASN A C 1
ATOM 3463 O O . ASN A 1 473 ? 19.192 -3.294 -12.626 1.00 9.37 469 ASN A O 1
ATOM 3468 N N . ALA A 1 474 ? 19.945 -5.035 -11.413 1.00 10.17 470 ALA A N 1
ATOM 3469 C CA . ALA A 1 474 ? 20.587 -4.191 -10.445 1.00 10.31 470 ALA A CA 1
ATOM 3470 C C . ALA A 1 474 ? 21.674 -3.361 -11.078 1.00 10.27 470 ALA A C 1
ATOM 3471 O O . ALA A 1 474 ? 21.844 -2.190 -10.675 1.00 10.10 470 ALA A O 1
ATOM 3473 N N . GLN A 1 475 ? 22.460 -3.918 -11.998 1.00 10.67 471 GLN A N 1
ATOM 3474 C CA . GLN A 1 475 ? 23.500 -3.123 -12.637 1.00 10.34 471 GLN A CA 1
ATOM 3475 C C . GLN A 1 475 ? 22.886 -1.969 -13.473 1.00 9.78 471 GLN A C 1
ATOM 3476 O O . GLN A 1 475 ? 23.475 -0.907 -13.555 1.00 9.21 471 GLN A O 1
ATOM 3482 N N . GLN A 1 476 ? 21.740 -2.177 -14.099 1.00 9.31 472 GLN A N 1
ATOM 3483 C CA . GLN A 1 476 ? 21.084 -1.054 -14.802 1.00 8.98 472 GLN A CA 1
ATOM 3484 C C . GLN A 1 476 ? 20.805 0.080 -13.850 1.00 8.76 472 GLN A C 1
ATOM 3485 O O . GLN A 1 476 ? 21.010 1.248 -14.191 1.00 8.69 472 GLN A O 1
ATOM 3491 N N . VAL A 1 477 ? 20.366 -0.230 -12.637 1.00 8.36 473 VAL A N 1
ATOM 3492 C CA . VAL A 1 477 ? 20.102 0.827 -11.639 1.00 8.16 473 VAL A CA 1
ATOM 3493 C C . VAL A 1 477 ? 21.385 1.482 -11.161 1.00 8.03 473 VAL A C 1
ATOM 3494 O O . VAL A 1 477 ? 21.432 2.710 -11.081 1.00 7.84 473 VAL A O 1
ATOM 3498 N N . LYS A 1 478 ? 22.407 0.678 -10.902 1.00 8.33 474 LYS A N 1
ATOM 3499 C CA . LYS A 1 478 ? 23.712 1.241 -10.518 1.00 8.79 474 LYS A CA 1
ATOM 3500 C C . LYS A 1 478 ? 24.216 2.210 -11.601 1.00 8.42 474 LYS A C 1
ATOM 3501 O O . LYS A 1 478 ? 24.691 3.303 -11.315 1.00 8.55 474 LYS A O 1
ATOM 3507 N N . ASP A 1 479 ? 24.141 1.772 -12.883 1.00 8.29 475 ASP A N 1
ATOM 3508 C CA . ASP A 1 479 ? 24.590 2.617 -14.015 1.00 8.39 475 ASP A CA 1
ATOM 3509 C C . ASP A 1 479 ? 23.792 3.917 -14.042 1.00 8.01 475 ASP A C 1
ATOM 3510 O O . ASP A 1 479 ? 24.356 5.003 -14.264 1.00 8.18 475 ASP A O 1
ATOM 3515 N N . PHE A 1 480 ? 22.485 3.835 -13.874 1.00 7.45 476 PHE A N 1
ATOM 3516 C CA . PHE A 1 480 ? 21.676 5.051 -13.854 1.00 7.27 476 PHE A CA 1
ATOM 3517 C C . PHE A 1 480 ? 22.102 6.000 -12.767 1.00 7.33 476 PHE A C 1
ATOM 3518 O O . PHE A 1 480 ? 22.340 7.200 -12.998 1.00 7.33 476 PHE A O 1
ATOM 3526 N N . ILE A 1 481 ? 22.268 5.481 -11.567 1.00 7.37 477 ILE A N 1
ATOM 3527 C CA . ILE A 1 481 ? 22.682 6.346 -10.448 1.00 7.47 477 ILE A CA 1
ATOM 3528 C C . ILE A 1 481 ? 24.037 7.005 -10.775 1.00 7.66 477 ILE A C 1
ATOM 3529 O O . ILE A 1 481 ? 24.158 8.244 -10.666 1.00 7.56 477 ILE A O 1
ATOM 3534 N N . ALA A 1 482 ? 25.004 6.218 -11.198 1.00 8.22 478 ALA A N 1
ATOM 3535 C CA . ALA A 1 482 ? 26.306 6.771 -11.481 1.00 8.20 478 ALA A CA 1
ATOM 3536 C C . ALA A 1 482 ? 26.294 7.838 -12.549 1.00 8.62 478 ALA A C 1
ATOM 3537 O O . ALA A 1 482 ? 27.141 8.748 -12.540 1.00 9.99 478 ALA A O 1
ATOM 3539 N N . ALA A 1 483 ? 25.363 7.748 -13.502 1.00 8.70 479 ALA A N 1
ATOM 3540 C CA . ALA A 1 483 ? 25.255 8.714 -14.591 1.00 9.44 479 ALA A CA 1
ATOM 3541 C C . ALA A 1 483 ? 24.465 9.943 -14.222 1.00 9.77 479 ALA A C 1
ATOM 3542 O O . ALA A 1 483 ? 24.294 10.832 -15.072 1.00 11.69 479 ALA A O 1
ATOM 3544 N N . HIS A 1 484 ? 23.866 9.990 -13.024 1.00 9.75 480 HIS A N 1
ATOM 3545 C CA . HIS A 1 484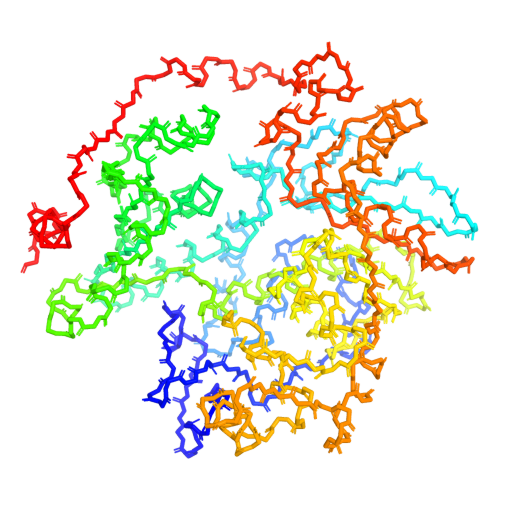 ? 22.970 11.064 -12.583 1.00 9.99 480 HIS A CA 1
ATOM 3546 C C . HIS A 1 484 ? 23.306 11.686 -11.235 1.00 11.29 480 HIS A C 1
ATOM 3547 O O . HIS A 1 484 ? 22.415 12.236 -10.604 1.00 14.99 480 HIS A O 1
ATOM 3554 N N . THR A 1 485 ? 24.520 11.496 -10.771 1.00 12.79 481 THR A N 1
ATOM 3555 C CA . THR A 1 485 ? 24.944 12.071 -9.475 1.00 13.63 481 THR A CA 1
ATOM 3556 C C . THR A 1 485 ? 26.136 12.983 -9.644 1.00 17.54 481 THR A C 1
ATOM 3557 O O . THR A 1 485 ? 26.498 13.693 -8.724 1.00 15.85 481 THR A O 1
ATOM 3561 N N . GLY A 1 486 ? 26.908 12.788 -10.706 1.00 19.57 482 GLY A N 1
ATOM 3562 C CA . GLY A 1 486 ? 28.184 13.485 -10.877 1.00 24.18 482 GLY A CA 1
ATOM 3563 C C . GLY A 1 486 ? 29.303 12.937 -9.990 1.00 26.26 482 GLY A C 1
ATOM 3564 O O . GLY A 1 486 ? 30.375 13.550 -9.943 1.00 30.78 482 GLY A O 1
ATOM 3565 N N . ALA A 1 487 ? 29.111 11.788 -9.321 1.00 25.18 483 ALA A N 1
ATOM 3566 C CA . ALA A 1 487 ? 30.138 11.252 -8.415 1.00 27.40 483 ALA A CA 1
ATOM 3567 C C . ALA A 1 487 ? 31.321 10.729 -9.212 1.00 29.66 483 ALA A C 1
ATOM 3568 O O . ALA A 1 487 ? 32.450 10.715 -8.696 1.00 35.43 483 ALA A O 1
#

InterPro domains:
  IPR000634 Serine/threonine dehydratase, pyridoxal-phosphate-binding site [PS00165] (116-130)
  IPR001926 Tryptophan synthase beta chain-like, PALP domain [PF00291] (99-350)
  IPR004450 Threonine synthase-like [TIGR00260] (112-445)
  IPR029144 Threonine synthase, N-terminal [PF14821] (2-81)
  IPR036052 Tryptophan synthase beta chain-like, PALP domain superfamily [G3DSA:3.40.50.1100] (113-449)
  IPR036052 Tryptophan synthase beta chain-like, PALP domain superfamily [G3DSA:3.40.50.1100] (122-473)
  IPR036052 Tryptophan synthase beta chain-like, PALP domain superfamily [SSF53686] (1-481)
  IPR037158 Threonine synthase, N-terminal domain superfamily [G3DSA:3.90.1380.10] (1-96)
  IPR051166 Threonine Synthase [PTHR42690] (1-481)

B-factor: mean 15.2, std 8.29, range [5.38, 51.16]